Protein 8PAK (pdb70)

Organism: NCBI:txid43

Secondary structure (DSSP, 8-state):
-HHHHHHHHHHHHHHHHHHHHH--TTS---EEEE-S-TTSPPEEESHHHHHHHHHHHHHTT--HHHHHHHHHHHHHT--SSSS-BS-TTS-B-HHHHHHHHHHHTTS-SSHHHHHHHHHHHHHHHTTEETTTTEEBSSPPPSS--TT--S-STT-GGGSB-HHHHHHHHHHHHHH--GGGHHHHHHHHHHHHHH--TTS----SSBSSSSHHHHHHHHHHHHTT--SSHHHHHHHHHHHH--TTS-B--SSSPPPBHHHHHHHHHHHTTS-TTTHHHHHHHHHHHHHH--TTSS----EEE--B-TT-S-GGG-TTTSBSSSPEE-TTSHHHHHHHHHHHHHHH-/-HHHHHHHHHHHHHHHHHHHHH--TTS---EEEE--SS-SS-EEESHHHHHHHHHHHHHTT--HHHHHHHHHHHHHT--SSSS-BS-TTS-B-HHHHHHHHHHHTT--SSHHHHHHHHHHHHHHHTTEETTTTEEBSS----GGGSSS-S-STT-GGGSB-HHHHHHHHHHHHHH--GGGHHHHHHHHHHHHHT--TTS----SSBSSSSHHHHHHHHHHHHTT--SSHHHHHHHHHHHH--TTS-B--SSS---BHHHHHHHHHHHHTS-TT-HHHHHHHHHHHHHH--TTS-----EEE--B-TT-S-GGGSTTTSBSSPPEE-TTSHHHHHHHHHHHHHHHH--

Sequence (692 aa):
APEELEATVIEESLARARRRALEQQAQKADGRRWLDFRFRFVVGDRDVIISSQWVTAYVGQALARRVGADPAVLRRARDWLKKAHAHKEGGWGFSLATPADADSSTANVVHFLSHTRGEPSDEAALAEACARLLHYWDEETEGGFRTYRPAEQPSLDGWASYPGSSWCDVHLCVSALAGRVLHAVGAPRHRPVLEEACAHHRVRRQRQSPEGFWDAYWWHGRTYTTRHAAELLQLEGDTSGAVARRAVRRWTLDTQREEDGGWGNGIGGASTAFDTALALATLRRLDPGPSGAALRSSGLQWLVRTQRPEGDWDSAPLMRMMPRPGEHAPWEDPQGCLLLPVLTDRNRLFTTATVVSALADCLEAPELEATVIESLARARRRRALEQQAQKADGRWLDFRFRFVVGDRRDVIISSQWVTAYVGQALARVGADPAVLRRARDWLKAHAHKEGGWGFSLATPADADDSSTANVVHFLSHTRGEEPSDEAALAEACARLLHYWDETEGGFRTYRPAEQPSLDGWASYPGSSWCDVHLLCVVSALAGRRVLHHAVGAPRHRPVLEEACAHRVRRQRQSPEGFWDAYWWHGRTYTTRHAAELLQLEGDTSGAVARAVRWTLDTQREDGGWGNGIGGASTAFDTALALATLRLDPGPSGAALRSGLQWLVRTQRPEGDWDSAPLMRMMPRPGEHAPWEDPQGCLLLPVLTDRRNRLFTTATVVSALADCLEEGP

Foldseek 3Di:
DVVLLVLLVVLLVLLLVLLLVQADPQLWHWWWWDDQDPPDHIQIATQLLLLLLLLLCLLVVHDVVSNVSSLVSLVVQFEPALGDCSHNVADAWLQSLLSNLSNLLSPDDDVVSVVVNVVSVVSNCVQADPVQLAGQGAAADPDQDDRRDQSHPLFLSGPGWLLSLLSSLVSVVSNPDPVCVVSSVSSLVVLVVQADPQQFHDTDWWLAGLRSLLSSLVSCVSVVPPPCNLVSSLVSLVVQQDPQLAHDRHPDDDGFLQSLLSSLSSCLSPVPVCPVSNSSSSVSSSVQQDPSSAHDKDQITADFGRNDNCCVVPVVPRGSDPRIIRRSRSSSSSSNSNSSSSVSD/DVVLLVLLVVLLVLLLVLLLVQADPQQWHWWLWDCAPDDPGTDIFTQQLLLLLLLLNLVVVGDVVSNVSSLVSLVVQFAPALGACRHNLFDRWLQSLLSNLSNLLSPDDDVVSVVVNVVSLVSNCVQADPVQLAGQGADADDPVVGPVPQRHPLFLSGPGWLLSLLSSLVSVVSNPDPVCPVSNVSSLVNNVVQADPQQFHDTDWWLAGLRSLLSNLNSCVSVVDPPCNLVSSLVSLVVQQDPQLAHDRHPDDDGFLQSLLSSLSSCLSPVDVVCVSNSSSSVSSSVQQDPSSAHDKDQTTFDFGRNDNCCVVPVPPGGPDDRTIGRVRSSSSSSNSNSSVSVSVRD

Structure (mmCIF, N/CA/C/O backbone):
data_8PAK
#
_entry.id   8PAK
#
_cell.length_a   48.244
_cell.length_b   75.872
_cell.length_c   91.742
_cell.angle_alpha   90.000
_cell.angle_beta   94.269
_cell.angle_gamma   90.000
#
_symmetry.space_group_name_H-M   'P 1 21 1'
#
loop_
_entity.id
_entity.type
_entity.pdbx_description
1 polymer 'Squalene--hopene cyclase'
2 non-polymer 'ACETATE ION'
3 non-polymer 1,2-ETHANEDIOL
4 non-polymer (4S)-2-METHYL-2,4-PENTANEDIOL
5 non-polymer 1-(2-METHOXY-ETHOXY)-2-{2-[2-(2-METHOXY-ETHOXY]-ETHOXY}-ETHANE
6 water water
#
loop_
_atom_site.group_PDB
_atom_site.id
_atom_site.type_symbol
_atom_site.label_atom_id
_atom_site.label_alt_id
_atom_site.label_comp_id
_atom_site.label_asym_id
_atom_site.label_entity_id
_atom_site.label_seq_id
_atom_site.pdbx_PDB_ins_code
_atom_site.Cartn_x
_atom_site.Cartn_y
_atom_site.Cartn_z
_atom_site.occupancy
_atom_site.B_iso_or_equiv
_atom_site.auth_seq_id
_atom_site.auth_comp_id
_atom_site.auth_asym_id
_atom_site.auth_atom_id
_atom_site.pdbx_PDB_model_num
ATOM 1 N N . ALA A 1 8 ? -16.022 41.368 3.575 1.000 23.783 8 ALA A N 1
ATOM 2 C CA . ALA A 1 8 ? -17.235 40.570 3.899 1.000 21.574 8 ALA A CA 1
ATOM 3 C C . ALA A 1 8 ? -18.089 41.322 4.929 1.000 20.261 8 ALA A C 1
ATOM 4 O O . ALA A 1 8 ? -18.098 40.970 6.118 1.000 18.456 8 ALA A O 1
ATOM 11 N N . PRO A 1 9 ? -18.805 42.407 4.533 1.000 19.795 9 PRO A N 1
ATOM 12 C CA . PRO A 1 9 ? -19.560 43.225 5.498 1.000 18.889 9 PRO A CA 1
ATOM 13 C C . PRO A 1 9 ? -20.668 42.554 6.315 1.000 17.924 9 PRO A C 1
ATOM 14 O O . PRO A 1 9 ? -20.837 42.909 7.485 1.000 15.959 9 PRO A O 1
ATOM 25 N N . GLU A 1 10 ? -21.420 41.616 5.719 1.000 17.478 10 GLU A N 1
ATOM 26 C CA A GLU A 1 10 ? -22.521 40.972 6.425 0.600 17.388 10 GLU A CA 1
ATOM 27 C CA B GLU A 1 10 ? -22.518 40.984 6.436 0.400 17.187 10 GLU A CA 1
ATOM 28 C C . GLU A 1 10 ? -21.944 40.041 7.492 1.000 16.951 10 GLU A C 1
ATOM 29 O O . GLU A 1 10 ? -22.438 40.011 8.626 1.000 15.929 10 GLU A O 1
ATOM 51 N N . LEU A 1 11 ? -20.898 39.283 7.121 1.000 16.504 11 LEU A N 1
ATOM 52 C CA . LEU A 1 11 ? -20.234 38.397 8.057 1.000 15.751 11 LEU A CA 1
ATOM 53 C C . LEU A 1 11 ? -19.595 39.184 9.194 1.000 14.863 11 LEU A C 1
ATOM 54 O O . LEU A 1 11 ? -19.737 38.812 10.355 1.000 13.751 11 LEU A O 1
ATOM 70 N N . GLU A 1 12 ? -18.870 40.255 8.852 1.000 14.619 12 GLU A N 1
ATOM 71 C CA . GLU A 1 12 ? -18.224 41.081 9.866 1.000 16.429 12 GLU A CA 1
ATOM 72 C C . GLU A 1 12 ? -19.233 41.617 10.887 1.000 14.897 12 GLU A C 1
ATOM 73 O O . GLU A 1 12 ? -18.975 41.562 12.081 1.000 14.335 12 GLU A O 1
ATOM 85 N N . ALA A 1 13 ? -20.390 42.091 10.426 1.000 14.154 13 ALA A N 1
ATOM 86 C CA . ALA A 1 13 ? -21.437 42.529 11.341 1.000 13.956 13 ALA A CA 1
ATOM 87 C C . ALA A 1 13 ? -21.925 41.382 12.231 1.000 13.342 13 ALA A C 1
ATOM 88 O O . ALA A 1 13 ? -22.123 41.606 13.427 1.000 13.773 13 ALA A O 1
ATOM 95 N N . THR A 1 14 ? -22.123 40.175 11.678 1.000 13.117 14 THR A N 1
ATOM 96 C CA . THR A 1 14 ? -22.621 39.075 12.495 1.000 13.097 14 THR A CA 1
ATOM 97 C C . THR A 1 14 ? -21.563 38.625 13.490 1.000 12.879 14 THR A C 1
ATOM 98 O O . THR A 1 14 ? -21.936 38.175 14.574 1.000 13.438 14 THR A O 1
ATOM 108 N N . VAL A 1 15 ? -20.269 38.722 13.125 1.000 12.064 15 VAL A N 1
ATOM 109 C CA . VAL A 1 15 ? -19.193 38.346 14.033 1.000 11.542 15 VAL A CA 1
ATOM 110 C C . VAL A 1 15 ? -19.093 39.377 15.167 1.000 11.637 15 VAL A C 1
ATOM 111 O O . VAL A 1 15 ? -18.897 39.012 16.323 1.000 11.105 15 VAL A O 1
ATOM 124 N N . ILE A 1 16 ? -19.186 40.659 14.843 1.000 12.057 16 ILE A N 1
ATOM 125 C CA . ILE A 1 16 ? -19.207 41.701 15.862 1.000 13.191 16 ILE A CA 1
ATOM 126 C C . ILE A 1 16 ? -20.342 41.443 16.846 1.000 13.577 16 ILE A C 1
ATOM 127 O O . ILE A 1 16 ? -20.113 41.560 18.045 1.000 12.830 16 ILE A O 1
ATOM 143 N N . GLU A 1 17 ? -21.554 41.108 16.371 1.000 13.867 17 GLU A N 1
ATOM 144 C CA A GLU A 1 17 ? -22.683 40.884 17.266 0.600 14.320 17 GLU A CA 1
ATOM 145 C CA B GLU A 1 17 ? -22.672 40.889 17.274 0.400 14.426 17 GLU A CA 1
ATOM 146 C C . GLU A 1 17 ? -22.421 39.636 18.112 1.000 13.841 17 GLU A C 1
ATOM 147 O O . GLU A 1 17 ? -22.733 39.607 19.305 1.000 13.809 17 GLU A O 1
ATOM 169 N N . SER A 1 18 ? -21.889 38.588 17.466 1.000 13.184 18 SER A N 1
ATOM 170 C CA . SER A 1 18 ? -21.550 37.356 18.162 1.000 13.499 18 SER A CA 1
ATOM 171 C C . SER A 1 18 ? -20.598 37.645 19.325 1.000 14.193 18 SER A C 1
ATOM 172 O O . SER A 1 18 ? -20.799 37.151 20.435 1.000 14.149 18 SER A O 1
ATOM 179 N N . LEU A 1 19 ? -19.559 38.434 19.044 1.000 12.911 19 LEU A N 1
ATOM 180 C CA . LEU A 1 19 ? -18.556 38.767 20.025 1.000 13.673 19 LEU A CA 1
ATOM 181 C C . LEU A 1 19 ? -19.189 39.572 21.162 1.000 13.351 19 LEU A C 1
ATOM 182 O O . LEU A 1 19 ? -18.936 39.285 22.320 1.000 13.119 19 LEU A O 1
ATOM 198 N N . ALA A 1 20 ? -20.069 40.519 20.834 1.000 13.322 20 ALA A N 1
ATOM 199 C CA . ALA A 1 20 ? -20.716 41.341 21.862 1.000 13.228 20 ALA A CA 1
ATOM 200 C C . ALA A 1 20 ? -21.537 40.453 22.794 1.000 12.834 20 ALA A C 1
ATOM 201 O O . ALA A 1 20 ? -21.509 40.630 24.004 1.000 14.031 20 ALA A O 1
ATOM 208 N N . ARG A 1 21 ? -22.276 39.495 22.239 1.000 12.214 21 ARG A N 1
ATOM 209 C CA . ARG A 1 21 ? -23.103 38.614 23.055 1.000 13.193 21 ARG A CA 1
ATOM 210 C C . ARG A 1 21 ? -22.246 37.710 23.940 1.000 13.033 21 ARG A C 1
ATOM 211 O O . ARG A 1 21 ? -22.601 37.436 25.086 1.000 13.096 21 ARG A O 1
ATOM 232 N N . ALA A 1 22 ? -21.108 37.256 23.394 1.000 12.456 22 ALA A N 1
ATOM 233 C CA . ALA A 1 22 ? -20.166 36.444 24.153 1.000 12.041 22 ALA A CA 1
ATOM 234 C C . ALA A 1 22 ? -19.491 37.227 25.280 1.000 11.983 22 ALA A C 1
ATOM 235 O O . ALA A 1 22 ? -19.346 36.705 26.390 1.000 11.881 22 ALA A O 1
ATOM 242 N N . ARG A 1 23 ? -19.023 38.436 24.980 1.000 11.404 23 ARG A N 1
ATOM 243 C CA . ARG A 1 23 ? -18.443 39.298 25.997 1.000 11.687 23 ARG A CA 1
ATOM 244 C C . ARG A 1 23 ? -19.430 39.501 27.147 1.000 11.030 23 ARG A C 1
ATOM 245 O O . ARG A 1 23 ? -19.035 39.428 28.315 1.000 11.694 23 ARG A O 1
ATOM 266 N N . ARG A 1 24 ? -20.693 39.789 26.823 1.000 11.432 24 ARG A N 1
ATOM 267 C CA A ARG A 1 24 ? -21.745 39.953 27.825 0.500 11.700 24 ARG A CA 1
ATOM 268 C CA B ARG A 1 24 ? -21.715 39.963 27.844 0.500 11.560 24 ARG A CA 1
ATOM 269 C C . ARG A 1 24 ? -21.867 38.691 28.674 1.000 11.170 24 ARG A C 1
ATOM 270 O O . ARG A 1 24 ? -21.938 38.779 29.901 1.000 11.229 24 ARG A O 1
ATOM 310 N N . ALA A 1 25 ? -21.934 37.523 28.017 1.000 10.776 25 ALA A N 1
ATOM 311 C CA . ALA A 1 25 ? -22.125 36.278 28.742 1.000 11.994 25 ALA A CA 1
ATOM 312 C C . ALA A 1 25 ? -20.979 36.061 29.725 1.000 11.906 25 ALA A C 1
ATOM 313 O O . ALA A 1 25 ? -21.222 35.673 30.880 1.000 12.858 25 ALA A O 1
ATOM 320 N N . LEU A 1 26 ? -19.741 36.348 29.285 1.000 11.912 26 LEU A N 1
ATOM 321 C CA . LEU A 1 26 ? -18.586 36.174 30.155 1.000 11.412 26 LEU A CA 1
ATOM 322 C C . LEU A 1 26 ? -18.609 37.185 31.297 1.000 10.964 26 LEU A C 1
ATOM 323 O O . LEU A 1 26 ? -18.414 36.806 32.462 1.000 10.774 26 LEU A O 1
ATOM 339 N N . GLU A 1 27 ? -18.843 38.462 30.977 1.000 10.771 27 GLU A N 1
ATOM 340 C CA . GLU A 1 27 ? -18.866 39.498 32.019 1.000 11.610 27 GLU A CA 1
ATOM 341 C C . GLU A 1 27 ? -19.929 39.189 33.059 1.000 11.721 27 GLU A C 1
ATOM 342 O O . GLU A 1 27 ? -19.656 39.286 34.267 1.000 11.489 27 GLU A O 1
ATOM 354 N N . GLN A 1 28 ? -21.136 38.778 32.609 1.000 11.860 28 GLN A N 1
ATOM 355 C CA A GLN A 1 28 ? -22.257 38.532 33.504 0.400 12.284 28 GLN A CA 1
ATOM 356 C CA B GLN A 1 28 ? -22.233 38.557 33.534 0.600 12.498 28 GLN A CA 1
ATOM 357 C C . GLN A 1 28 ? -22.004 37.326 34.411 1.000 12.050 28 GLN A C 1
ATOM 358 O O . GLN A 1 28 ? -22.633 37.223 35.454 1.000 11.816 28 GLN A O 1
ATOM 384 N N . ALA A 1 29 ? -21.080 36.421 34.032 1.000 11.269 29 ALA A N 1
ATOM 385 C CA . ALA A 1 29 ? -20.789 35.223 34.808 1.000 11.463 29 ALA A CA 1
ATOM 386 C C . ALA A 1 29 ? -19.806 35.491 35.949 1.000 11.889 29 ALA A C 1
ATOM 387 O O . ALA A 1 29 ? -19.633 34.623 36.800 1.000 12.187 29 ALA A O 1
ATOM 394 N N . GLN A 1 30 ? -19.129 36.648 35.934 1.000 11.304 30 GLN A N 1
ATOM 395 C CA . GLN A 1 30 ? -18.194 37.010 36.972 1.000 11.607 30 GLN A CA 1
ATOM 396 C C . GLN A 1 30 ? -18.900 37.052 38.327 1.000 11.292 30 GLN A C 1
ATOM 397 O O . GLN A 1 30 ? -20.032 37.549 38.479 1.000 11.090 30 GLN A O 1
ATOM 411 N N . LYS A 1 31 ? -18.220 36.475 39.315 1.000 11.685 31 LYS A N 1
ATOM 412 C CA . LYS A 1 31 ? -18.702 36.478 40.686 1.000 12.714 31 LYS A CA 1
ATOM 413 C C . LYS A 1 31 ? -18.477 37.854 41.286 1.000 13.682 31 LYS A C 1
ATOM 414 O O . LYS A 1 31 ? -17.685 38.646 40.789 1.000 13.502 31 LYS A O 1
ATOM 433 N N . ALA A 1 32 ? -19.204 38.131 42.373 1.000 13.851 32 ALA A N 1
ATOM 434 C CA . ALA A 1 32 ? -19.130 39.427 43.041 1.000 14.009 32 ALA A CA 1
ATOM 435 C C . ALA A 1 32 ? -17.701 39.819 43.418 1.000 13.552 32 ALA A C 1
ATOM 436 O O . ALA A 1 32 ? -17.353 40.981 43.353 1.000 15.846 32 ALA A O 1
ATOM 443 N N . ASP A 1 33 ? -16.854 38.855 43.773 1.000 13.101 33 ASP A N 1
ATOM 444 C CA . ASP A 1 33 ? -15.503 39.156 44.221 1.000 12.333 33 ASP A CA 1
ATOM 445 C C . ASP A 1 33 ? -14.493 39.196 43.075 1.000 12.458 33 ASP A C 1
ATOM 446 O O . ASP A 1 33 ? -13.309 39.415 43.328 1.000 12.170 33 ASP A O 1
ATOM 455 N N . GLY A 1 34 ? -14.936 39.004 41.826 1.000 12.697 34 GLY A N 1
ATOM 456 C CA . GLY A 1 34 ? -14.058 39.150 40.670 1.000 12.563 34 GLY A CA 1
ATOM 457 C C . GLY A 1 34 ? -13.658 37.820 39.995 1.000 11.956 34 GLY A C 1
ATOM 458 O O . GLY A 1 34 ? -13.097 37.816 38.913 1.000 11.310 34 GLY A O 1
ATOM 462 N N . ARG A 1 35 ? -13.959 36.680 40.617 1.000 11.743 35 ARG A N 1
ATOM 463 C CA A ARG A 1 35 ? -13.500 35.421 40.059 0.600 11.889 35 ARG A CA 1
ATOM 464 C CA B ARG A 1 35 ? -13.594 35.355 40.134 0.400 11.599 35 ARG A CA 1
ATOM 465 C C . ARG A 1 35 ? -14.462 34.941 38.967 1.000 11.757 35 ARG A C 1
ATOM 466 O O . ARG A 1 35 ? -15.636 35.310 38.938 1.000 12.421 35 ARG A O 1
ATOM 506 N N . TRP A 1 36 ? -13.911 34.115 38.076 1.000 11.882 36 TRP A N 1
ATOM 507 C CA . TRP A 1 36 ? -14.712 33.231 37.226 1.000 11.780 36 TRP A CA 1
ATOM 508 C C . TRP A 1 36 ? -14.457 31.800 37.657 1.000 11.030 36 TRP A C 1
ATOM 509 O O . TRP A 1 36 ? -13.315 31.466 37.961 1.000 12.151 36 TRP A O 1
ATOM 530 N N . LEU A 1 37 ? -15.486 30.964 37.591 1.000 11.146 37 LEU A N 1
ATOM 531 C CA . LEU A 1 37 ? -15.375 29.574 37.999 1.000 12.833 37 LEU A CA 1
ATOM 532 C C . LEU A 1 37 ? -15.752 28.658 36.838 1.000 11.919 37 LEU A C 1
ATOM 533 O O . LEU A 1 37 ? -16.830 28.808 36.260 1.000 13.178 37 LEU A O 1
ATOM 549 N N . ASP A 1 38 ? -14.911 27.646 36.593 1.000 12.157 38 ASP A N 1
ATOM 550 C CA . ASP A 1 38 ? -15.260 26.580 35.673 1.000 11.583 38 ASP A CA 1
ATOM 551 C C . ASP A 1 38 ? -14.398 25.351 35.936 1.000 12.319 38 ASP A C 1
ATOM 552 O O . ASP A 1 38 ? -13.503 25.415 36.761 1.000 11.985 38 ASP A O 1
ATOM 561 N N . PHE A 1 39 ? -14.774 24.215 35.310 1.000 12.914 39 PHE A N 1
ATOM 562 C CA . PHE A 1 39 ? -14.184 22.923 35.548 1.000 13.871 39 PHE A CA 1
ATOM 563 C C . PHE A 1 39 ? -14.679 22.507 36.935 1.000 16.706 39 PHE A C 1
ATOM 564 O O . PHE A 1 39 ? -15.032 23.293 37.828 1.000 19.835 39 PHE A O 1
ATOM 581 N N . ARG A 1 40 ? -14.867 21.261 37.050 1.000 18.688 40 ARG A N 1
ATOM 582 C CA . ARG A 1 40 ? -15.317 20.679 38.303 1.000 20.319 40 ARG A CA 1
ATOM 583 C C . ARG A 1 40 ? -14.789 19.266 38.323 1.000 22.152 40 ARG A C 1
ATOM 584 O O . ARG A 1 40 ? -14.945 18.514 37.358 1.000 27.697 40 ARG A O 1
ATOM 605 N N . PHE A 1 41 ? -14.153 18.881 39.396 1.000 22.605 41 PHE A N 1
ATOM 606 C CA . PHE A 1 41 ? -13.701 17.506 39.507 1.000 24.057 41 PHE A CA 1
ATOM 607 C C . PHE A 1 41 ? -13.288 17.236 40.950 1.000 22.109 41 PHE A C 1
ATOM 608 O O . PHE A 1 41 ? -12.963 18.153 41.702 1.000 22.484 41 PHE A O 1
ATOM 625 N N . ARG A 1 42 ? -13.208 15.955 41.297 1.000 21.069 42 ARG A N 1
ATOM 626 C CA . ARG A 1 42 ? -12.546 15.476 42.501 1.000 18.142 42 ARG A CA 1
ATOM 627 C C . ARG A 1 42 ? -12.181 14.012 42.269 1.000 16.516 42 ARG A C 1
ATOM 628 O O . ARG A 1 42 ? -12.640 13.400 41.308 1.000 14.618 42 ARG A O 1
ATOM 649 N N . PHE A 1 43 ? -11.319 13.495 43.144 1.000 15.967 43 PHE A N 1
ATOM 650 C CA . PHE A 1 43 ? -10.771 12.154 43.031 1.000 15.464 43 PHE A CA 1
ATOM 651 C C . PHE A 1 43 ? -11.476 11.162 43.938 1.000 16.135 43 PHE A C 1
ATOM 652 O O . PHE A 1 43 ? -11.421 9.943 43.712 1.000 16.331 43 PHE A O 1
ATOM 669 N N . VAL A 1 44 ? -12.027 11.716 45.030 1.000 15.509 44 VAL A N 1
ATOM 670 C CA . VAL A 1 44 ? -12.660 10.991 46.100 1.000 16.062 44 VAL A CA 1
ATOM 671 C C . VAL A 1 44 ? -14.157 11.287 46.036 1.000 13.414 44 VAL A C 1
ATOM 672 O O . VAL A 1 44 ? -14.535 12.463 46.046 1.000 11.612 44 VAL A O 1
ATOM 685 N N . VAL A 1 45 ? -15.000 10.252 46.091 1.000 12.187 45 VAL A N 1
ATOM 686 C CA . VAL A 1 45 ? -16.448 10.466 46.072 1.000 12.704 45 VAL A CA 1
ATOM 687 C C . VAL A 1 45 ? -16.908 11.268 47.297 1.000 11.627 45 VAL A C 1
ATOM 688 O O . VAL A 1 45 ? -17.700 12.224 47.171 1.000 13.159 45 VAL A O 1
ATOM 701 N N . GLY A 1 46 ? -16.433 10.855 48.469 1.000 8.912 46 GLY A N 1
ATOM 702 C CA . GLY A 1 46 ? -16.773 11.488 49.737 1.000 8.424 46 GLY A CA 1
ATOM 703 C C . GLY A 1 46 ? -15.923 12.727 50.006 1.000 7.945 46 GLY A C 1
ATOM 704 O O . GLY A 1 46 ? -15.326 12.849 51.071 1.000 8.126 46 GLY A O 1
ATOM 708 N N . ASP A 1 47 ? -15.926 13.662 49.048 1.000 7.867 47 ASP A N 1
ATOM 709 C CA . ASP A 1 47 ? -15.231 14.931 49.201 1.000 7.452 47 ASP A CA 1
ATOM 710 C C . ASP A 1 47 ? -15.991 15.958 48.394 1.000 7.846 47 ASP A C 1
ATOM 711 O O . ASP A 1 47 ? -16.926 15.616 47.682 1.000 8.275 47 ASP A O 1
ATOM 720 N N . ARG A 1 48 ? -15.534 17.198 48.528 1.000 7.816 48 ARG A N 1
ATOM 721 C CA . ARG A 1 48 ? -16.041 18.323 47.757 1.000 8.891 48 ARG A CA 1
ATOM 722 C C . ARG A 1 48 ? -15.314 18.392 46.410 1.000 9.855 48 ARG A C 1
ATOM 723 O O . ARG A 1 48 ? -14.140 18.013 46.268 1.000 9.088 48 ARG A O 1
ATOM 744 N N . ASP A 1 49 ? -16.054 18.913 45.433 1.000 10.931 49 ASP A N 1
ATOM 745 C CA . ASP A 1 49 ? -15.542 19.203 44.111 1.000 12.184 49 ASP A CA 1
ATOM 746 C C . ASP A 1 49 ? -14.546 20.332 44.168 1.000 13.423 49 ASP A C 1
ATOM 747 O O . ASP A 1 49 ? -14.744 21.320 44.869 1.000 12.331 49 ASP A O 1
ATOM 756 N N . VAL A 1 50 ? -13.459 20.140 43.418 1.000 14.891 50 VAL A N 1
ATOM 757 C CA . VAL A 1 50 ? -12.540 21.214 43.117 1.000 16.493 50 VAL A CA 1
ATOM 758 C C . VAL A 1 50 ? -13.144 21.936 41.909 1.000 14.989 50 VAL A C 1
ATOM 759 O O . VAL A 1 50 ? -13.621 21.302 40.953 1.000 16.664 50 VAL A O 1
ATOM 772 N N A ILE A 1 51 ? -13.131 23.269 41.983 0.600 14.562 51 ILE A N 1
ATOM 773 N N B ILE A 1 51 ? -13.120 23.261 41.942 0.400 14.663 51 ILE A N 1
ATOM 774 C CA A ILE A 1 51 ? -13.599 24.170 40.944 0.600 13.919 51 ILE A CA 1
ATOM 775 C CA B ILE A 1 51 ? -13.547 24.033 40.796 0.400 13.994 51 ILE A CA 1
ATOM 776 C C A ILE A 1 51 ? -12.424 25.070 40.588 0.600 13.017 51 ILE A C 1
ATOM 777 C C B ILE A 1 51 ? -12.493 25.096 40.569 0.400 13.168 51 ILE A C 1
ATOM 778 O O A ILE A 1 51 ? -11.776 25.558 41.514 0.600 13.215 51 ILE A O 1
ATOM 779 O O B ILE A 1 51 ? -12.028 25.699 41.540 0.400 13.252 51 ILE A O 1
ATOM 810 N N . SER A 1 52 ? -12.139 25.309 39.298 1.000 11.490 52 SER A N 1
ATOM 811 C CA . SER A 1 52 ? -11.049 26.211 38.971 1.000 11.781 52 SER A CA 1
ATOM 812 C C . SER A 1 52 ? -11.486 27.663 39.194 1.000 11.730 52 SER A C 1
ATOM 813 O O . SER A 1 52 ? -12.481 28.116 38.640 1.000 13.408 52 SER A O 1
ATOM 820 N N . SER A 1 53 ? -10.745 28.361 40.042 1.000 11.185 53 SER A N 1
ATOM 821 C CA . SER A 1 53 ? -10.908 29.783 40.270 1.000 10.163 53 SER A CA 1
ATOM 822 C C . SER A 1 53 ? -9.725 30.521 39.655 1.000 9.785 53 SER A C 1
ATOM 823 O O . SER A 1 53 ? -9.905 31.338 38.773 1.000 12.426 53 SER A O 1
ATOM 830 N N . GLN A 1 54 ? -8.502 30.241 40.092 1.000 9.449 54 GLN A N 1
ATOM 831 C CA . GLN A 1 54 ? -7.387 31.076 39.677 1.000 9.207 54 GLN A CA 1
ATOM 832 C C . GLN A 1 54 ? -7.127 30.933 38.160 1.000 10.012 54 GLN A C 1
ATOM 833 O O . GLN A 1 54 ? -7.065 31.927 37.436 1.000 10.169 54 GLN A O 1
ATOM 847 N N . TRP A 1 55 ? -6.948 29.686 37.681 1.000 9.390 55 TRP A N 1
ATOM 848 C CA . TRP A 1 55 ? -6.683 29.453 36.261 1.000 10.460 55 TRP A CA 1
ATOM 849 C C . TRP A 1 55 ? -7.769 30.056 35.370 1.000 10.173 55 TRP A C 1
ATOM 850 O O . TRP A 1 55 ? -7.473 30.844 34.487 1.000 10.399 55 TRP A O 1
ATOM 871 N N . VAL A 1 56 ? -9.021 29.708 35.650 1.000 10.500 56 VAL A N 1
ATOM 872 C CA . VAL A 1 56 ? -10.120 30.190 34.838 1.000 10.241 56 VAL A CA 1
ATOM 873 C C . VAL A 1 56 ? -10.269 31.710 34.910 1.000 10.394 56 VAL A C 1
ATOM 874 O O . VAL A 1 56 ? -10.533 32.360 33.876 1.000 10.273 56 VAL A O 1
ATOM 887 N N . THR A 1 57 ? -10.096 32.298 36.098 1.000 10.008 57 THR A N 1
ATOM 888 C CA . THR A 1 57 ? -10.176 33.736 36.225 1.000 9.929 57 THR A CA 1
ATOM 889 C C . THR A 1 57 ? -9.142 34.411 35.306 1.000 9.581 57 THR A C 1
ATOM 890 O O . THR A 1 57 ? -9.470 35.363 34.612 1.000 10.643 57 THR A O 1
ATOM 900 N N . ALA A 1 58 ? -7.890 33.930 35.329 1.000 9.805 58 ALA A N 1
ATOM 901 C CA . ALA A 1 58 ? -6.855 34.503 34.484 1.000 10.037 58 ALA A CA 1
ATOM 902 C C . ALA A 1 58 ? -7.168 34.288 32.998 1.000 10.118 58 ALA A C 1
ATOM 903 O O . ALA A 1 58 ? -6.916 35.166 32.195 1.000 10.306 58 ALA A O 1
ATOM 910 N N . TYR A 1 59 ? -7.650 33.097 32.638 1.000 10.746 59 TYR A N 1
ATOM 911 C CA . TYR A 1 59 ? -7.887 32.778 31.237 1.000 11.161 59 TYR A CA 1
ATOM 912 C C . TYR A 1 59 ? -9.026 33.617 30.681 1.000 11.461 59 TYR A C 1
ATOM 913 O O . TYR A 1 59 ? -8.937 34.119 29.573 1.000 11.132 59 TYR A O 1
ATOM 930 N N . VAL A 1 60 ? -10.143 33.676 31.402 1.000 11.468 60 VAL A N 1
ATOM 931 C CA . VAL A 1 60 ? -11.292 34.475 30.975 1.000 11.018 60 VAL A CA 1
ATOM 932 C C . VAL A 1 60 ? -10.905 35.960 30.972 1.000 10.559 60 VAL A C 1
ATOM 933 O O . VAL A 1 60 ? -11.223 36.691 30.058 1.000 10.670 60 VAL A O 1
ATOM 946 N N . GLY A 1 61 ? -10.208 36.396 32.026 1.000 11.017 61 GLY A N 1
ATOM 947 C CA . GLY A 1 61 ? -9.736 37.765 32.123 1.000 11.557 61 GLY A CA 1
ATOM 948 C C . GLY A 1 61 ? -8.891 38.165 30.921 1.000 11.240 61 GLY A C 1
ATOM 949 O O . GLY A 1 61 ? -9.082 39.233 30.350 1.000 10.462 61 GLY A O 1
ATOM 953 N N . GLN A 1 62 ? -7.961 37.286 30.526 1.000 10.868 62 GLN A N 1
ATOM 954 C CA . GLN A 1 62 ? -7.058 37.602 29.421 1.000 11.341 62 GLN A CA 1
ATOM 955 C C . GLN A 1 62 ? -7.880 37.790 28.152 1.000 11.281 62 GLN A C 1
ATOM 956 O O . GLN A 1 62 ? -7.636 38.711 27.388 1.000 12.548 62 GLN A O 1
ATOM 970 N N . ALA A 1 63 ? -8.823 36.874 27.900 1.000 11.883 63 ALA A N 1
ATOM 971 C CA . ALA A 1 63 ? -9.624 36.935 26.690 1.000 11.411 63 ALA A CA 1
ATOM 972 C C . ALA A 1 63 ? -10.447 38.220 26.654 1.000 12.592 63 ALA A C 1
ATOM 973 O O . ALA A 1 63 ? -10.556 38.858 25.599 1.000 13.351 63 ALA A O 1
ATOM 980 N N . LEU A 1 64 ? -11.063 38.563 27.793 1.000 12.222 64 LEU A N 1
ATOM 981 C CA . LEU A 1 64 ? -11.869 39.777 27.867 1.000 12.249 64 LEU A CA 1
ATOM 982 C C . LEU A 1 64 ? -10.973 41.015 27.754 1.000 12.148 64 LEU A C 1
ATOM 983 O O . LEU A 1 64 ? -11.317 42.004 27.080 1.000 13.363 64 LEU A O 1
ATOM 999 N N . ALA A 1 65 ? -9.769 40.960 28.333 1.000 12.632 65 ALA A N 1
ATOM 1000 C CA . ALA A 1 65 ? -8.849 42.089 28.173 1.000 14.171 65 ALA A CA 1
ATOM 1001 C C . ALA A 1 65 ? -8.505 42.340 26.708 1.000 15.940 65 ALA A C 1
ATOM 1002 O O . ALA A 1 65 ? -8.383 43.489 26.260 1.000 17.437 65 ALA A O 1
ATOM 1009 N N . ARG A 1 66 ? -8.286 41.246 25.987 1.000 17.031 66 ARG A N 1
ATOM 1010 C CA A ARG A 1 66 ? -7.900 41.334 24.592 0.600 18.911 66 ARG A CA 1
ATOM 1011 C CA B ARG A 1 66 ? -7.901 41.328 24.588 0.400 18.745 66 ARG A CA 1
ATOM 1012 C C . ARG A 1 66 ? -8.975 42.097 23.813 1.000 19.138 66 ARG A C 1
ATOM 1013 O O . ARG A 1 66 ? -8.634 42.944 22.984 1.000 21.357 66 ARG A O 1
ATOM 1053 N N . VAL A 1 67 ? -10.268 41.838 24.097 1.000 18.871 67 VAL A N 1
ATOM 1054 C CA . VAL A 1 67 ? -11.359 42.488 23.374 1.000 18.227 67 VAL A CA 1
ATOM 1055 C C . VAL A 1 67 ? -11.853 43.787 24.015 1.000 18.972 67 VAL A C 1
ATOM 1056 O O . VAL A 1 67 ? -12.926 44.278 23.640 1.000 21.223 67 VAL A O 1
ATOM 1069 N N . GLY A 1 68 ? -11.088 44.382 24.937 1.000 18.510 68 GLY A N 1
ATOM 1070 C CA . GLY A 1 68 ? -11.439 45.676 25.512 1.000 18.539 68 GLY A CA 1
ATOM 1071 C C . GLY A 1 68 ? -12.771 45.641 26.261 1.000 18.402 68 GLY A C 1
ATOM 1072 O O . GLY A 1 68 ? -13.597 46.548 26.133 1.000 17.389 68 GLY A O 1
ATOM 1076 N N . ALA A 1 69 ? -12.971 44.587 27.049 1.000 17.152 69 ALA A N 1
ATOM 1077 C CA . ALA A 1 69 ? -14.167 44.437 27.877 1.000 17.623 69 ALA A CA 1
ATOM 1078 C C . ALA A 1 69 ? -14.162 45.448 29.022 1.000 15.776 69 ALA A C 1
ATOM 1079 O O . ALA A 1 69 ? -13.177 46.172 29.220 1.000 15.709 69 ALA A O 1
ATOM 1086 N N . ASP A 1 70 ? -15.262 45.441 29.796 1.000 14.996 70 ASP A N 1
ATOM 1087 C CA . ASP A 1 70 ? -15.482 46.402 30.866 1.000 16.112 70 ASP A CA 1
ATOM 1088 C C . ASP A 1 70 ? -14.239 46.464 31.744 1.000 16.296 70 ASP A C 1
ATOM 1089 O O . ASP A 1 70 ? -13.887 45.473 32.384 1.000 14.900 70 ASP A O 1
ATOM 1098 N N . PRO A 1 71 ? -13.532 47.620 31.817 1.000 16.449 71 PRO A N 1
ATOM 1099 C CA . PRO A 1 71 ? -12.307 47.705 32.617 1.000 16.574 71 PRO A CA 1
ATOM 1100 C C . PRO A 1 71 ? -12.502 47.412 34.108 1.000 16.833 71 PRO A C 1
ATOM 1101 O O . PRO A 1 71 ? -11.546 47.026 34.775 1.000 18.079 71 PRO A O 1
ATOM 1112 N N . ALA A 1 72 ? -13.738 47.593 34.611 1.000 16.313 72 ALA A N 1
ATOM 1113 C CA . ALA A 1 72 ? -14.062 47.314 35.991 1.000 16.924 72 ALA A CA 1
ATOM 1114 C C . ALA A 1 72 ? -14.074 45.810 36.247 1.000 14.416 72 ALA A C 1
ATOM 1115 O O . ALA A 1 72 ? -13.635 45.361 37.306 1.000 13.793 72 ALA A O 1
ATOM 1122 N N . VAL A 1 73 ? -14.649 45.070 35.283 1.000 13.679 73 VAL A N 1
ATOM 1123 C CA . VAL A 1 73 ? -14.680 43.628 35.337 1.000 13.068 73 VAL A CA 1
ATOM 1124 C C . VAL A 1 73 ? -13.240 43.125 35.408 1.000 12.942 73 VAL A C 1
ATOM 1125 O O . VAL A 1 73 ? -12.925 42.268 36.228 1.000 12.515 73 VAL A O 1
ATOM 1138 N N . LEU A 1 74 ? -12.391 43.693 34.545 1.000 12.645 74 LEU A N 1
ATOM 1139 C CA . LEU A 1 74 ? -11.002 43.260 34.451 1.000 12.601 74 LEU A CA 1
ATOM 1140 C C . LEU A 1 74 ? -10.248 43.572 35.740 1.000 12.834 74 LEU A C 1
ATOM 1141 O O . LEU A 1 74 ? -9.499 42.734 36.269 1.000 12.008 74 LEU A O 1
ATOM 1157 N N . ARG A 1 75 ? -10.420 44.797 36.247 1.000 13.542 75 ARG A N 1
ATOM 1158 C CA . ARG A 1 75 ? -9.770 45.199 37.482 1.000 14.809 75 ARG A CA 1
ATOM 1159 C C . ARG A 1 75 ? -10.195 44.283 38.646 1.000 12.869 75 ARG A C 1
ATOM 1160 O O . ARG A 1 75 ? -9.351 43.850 39.427 1.000 13.714 75 ARG A O 1
ATOM 1181 N N . ARG A 1 76 ? -11.503 44.000 38.778 1.000 12.442 76 ARG A N 1
ATOM 1182 C CA . ARG A 1 76 ? -11.981 43.123 39.839 1.000 12.373 76 ARG A CA 1
ATOM 1183 C C . ARG A 1 76 ? -11.284 41.757 39.784 1.000 11.450 76 ARG A C 1
ATOM 1184 O O . ARG A 1 76 ? -10.946 41.197 40.816 1.000 10.765 76 ARG A O 1
ATOM 1205 N N . ALA A 1 77 ? -11.077 41.243 38.580 1.000 11.369 77 ALA A N 1
ATOM 1206 C CA . ALA A 1 77 ? -10.397 39.970 38.391 1.000 11.614 77 ALA A CA 1
ATOM 1207 C C . ALA A 1 77 ? -8.903 40.043 38.710 1.000 10.942 77 ALA A C 1
ATOM 1208 O O . ALA A 1 77 ? -8.368 39.138 39.365 1.000 10.254 77 ALA A O 1
ATOM 1215 N N . ARG A 1 78 ? -8.218 41.114 38.291 1.000 10.646 78 ARG A N 1
ATOM 1216 C CA . ARG A 1 78 ? -6.808 41.261 38.636 1.000 11.272 78 ARG A CA 1
ATOM 1217 C C . ARG A 1 78 ? -6.628 41.355 40.146 1.000 11.101 78 ARG A C 1
ATOM 1218 O O . ARG A 1 78 ? -5.683 40.796 40.703 1.000 11.278 78 ARG A O 1
ATOM 1239 N N . ASP A 1 79 ? -7.543 42.074 40.799 1.000 10.822 79 ASP A N 1
ATOM 1240 C CA . ASP A 1 79 ? -7.447 42.269 42.234 1.000 10.858 79 ASP A CA 1
ATOM 1241 C C . ASP A 1 79 ? -7.689 40.940 42.963 1.000 10.723 79 ASP A C 1
ATOM 1242 O O . ASP A 1 79 ? -7.020 40.655 43.967 1.000 11.616 79 ASP A O 1
ATOM 1251 N N . TRP A 1 80 ? -8.650 40.157 42.452 1.000 9.554 80 TRP A N 1
ATOM 1252 C CA . TRP A 1 80 ? -8.936 38.853 43.029 1.000 9.290 80 TRP A CA 1
ATOM 1253 C C . TRP A 1 80 ? -7.684 37.978 42.940 1.000 8.920 80 TRP A C 1
ATOM 1254 O O . TRP A 1 80 ? -7.303 37.330 43.901 1.000 9.564 80 TRP A O 1
ATOM 1275 N N . LEU A 1 81 ? -7.056 37.966 41.777 1.000 9.182 81 LEU A N 1
ATOM 1276 C CA . LEU A 1 81 ? -5.874 37.135 41.583 1.000 9.752 81 LEU A CA 1
ATOM 1277 C C . LEU A 1 81 ? -4.728 37.567 42.497 1.000 11.066 81 LEU A C 1
ATOM 1278 O O . LEU A 1 81 ? -4.041 36.705 43.069 1.000 10.629 81 LEU A O 1
ATOM 1294 N N . LYS A 1 82 ? -4.549 38.880 42.683 1.000 11.766 82 LYS A N 1
ATOM 1295 C CA A LYS A 1 82 ? -3.466 39.354 43.531 0.500 12.350 82 LYS A CA 1
ATOM 1296 C CA B LYS A 1 82 ? -3.492 39.407 43.548 0.500 12.477 82 LYS A CA 1
ATOM 1297 C C . LYS A 1 82 ? -3.679 38.898 44.978 1.000 12.066 82 LYS A C 1
ATOM 1298 O O . LYS A 1 82 ? -2.707 38.557 45.657 1.000 12.218 82 LYS A O 1
ATOM 1334 N N . ALA A 1 83 ? -4.947 38.856 45.429 1.000 11.583 83 ALA A N 1
ATOM 1335 C CA . ALA A 1 83 ? -5.277 38.523 46.807 1.000 10.958 83 ALA A CA 1
ATOM 1336 C C . ALA A 1 83 ? -5.481 37.025 47.003 1.000 10.929 83 ALA A C 1
ATOM 1337 O O . ALA A 1 83 ? -5.719 36.601 48.142 1.000 10.920 83 ALA A O 1
ATOM 1344 N N . HIS A 1 84 ? -5.434 36.252 45.911 1.000 9.225 84 HIS A N 1
ATOM 1345 C CA . HIS A 1 84 ? -5.604 34.815 46.022 1.000 9.304 84 HIS A CA 1
ATOM 1346 C C . HIS A 1 84 ? -4.510 34.066 45.284 1.000 9.608 84 HIS A C 1
ATOM 1347 O O . HIS A 1 84 ? -4.805 33.144 44.567 1.000 11.474 84 HIS A O 1
ATOM 1360 N N . ALA A 1 85 ? -3.261 34.490 45.434 1.000 9.926 85 ALA A N 1
ATOM 1361 C CA . ALA A 1 85 ? -2.117 33.699 45.014 1.000 10.159 85 ALA A CA 1
ATOM 1362 C C . ALA A 1 85 ? -1.849 32.622 46.057 1.000 10.144 85 ALA A C 1
ATOM 1363 O O . ALA A 1 85 ? -2.098 32.809 47.244 1.000 10.589 85 ALA A O 1
ATOM 1370 N N . HIS A 1 86 ? -1.253 31.521 45.604 1.000 10.273 86 HIS A N 1
ATOM 1371 C CA . HIS A 1 86 ? -0.721 30.535 46.518 1.000 11.108 86 HIS A CA 1
ATOM 1372 C C . HIS A 1 86 ? 0.348 31.184 47.398 1.000 12.176 86 HIS A C 1
ATOM 1373 O O . HIS A 1 86 ? 0.962 32.175 47.030 1.000 12.201 86 HIS A O 1
ATOM 1386 N N . LYS A 1 87 ? 0.541 30.612 48.587 1.000 14.305 87 LYS A N 1
ATOM 1387 C CA . LYS A 1 87 ? 1.596 31.044 49.487 1.000 16.779 87 LYS A CA 1
ATOM 1388 C C . LYS A 1 87 ? 2.961 30.943 48.795 1.000 18.421 87 LYS A C 1
ATOM 1389 O O . LYS A 1 87 ? 3.802 31.828 48.988 1.000 21.625 87 LYS A O 1
ATOM 1408 N N . GLU A 1 88 ? 3.191 29.881 48.015 1.000 19.664 88 GLU A N 1
ATOM 1409 C CA . GLU A 1 88 ? 4.334 29.782 47.104 1.000 22.543 88 GLU A CA 1
ATOM 1410 C C . GLU A 1 88 ? 3.928 29.198 45.744 1.000 20.554 88 GLU A C 1
ATOM 1411 O O . GLU A 1 88 ? 3.037 28.338 45.677 1.000 19.174 88 GLU A O 1
ATOM 1423 N N . GLY A 1 89 ? 4.648 29.594 44.678 1.000 20.771 89 GLY A N 1
ATOM 1424 C CA . GLY A 1 89 ? 4.543 28.920 43.379 1.000 19.325 89 GLY A CA 1
ATOM 1425 C C . GLY A 1 89 ? 3.571 29.575 42.395 1.000 18.297 89 GLY A C 1
ATOM 1426 O O . GLY A 1 89 ? 3.420 29.062 41.280 1.000 17.286 89 GLY A O 1
ATOM 1430 N N . GLY A 1 90 ? 2.907 30.676 42.802 1.000 16.734 90 GLY A N 1
ATOM 1431 C CA . GLY A 1 90 ? 2.078 31.453 41.875 1.000 12.724 90 GLY A CA 1
ATOM 1432 C C . GLY A 1 90 ? 0.593 31.127 42.019 1.000 11.125 90 GLY A C 1
ATOM 1433 O O . GLY A 1 90 ? 0.008 31.447 43.053 1.000 9.750 90 GLY A O 1
ATOM 1437 N N . TRP A 1 91 ? -0.001 30.538 40.981 1.000 9.430 91 TRP A N 1
ATOM 1438 C CA . TRP A 1 91 ? -1.431 30.208 40.955 1.000 8.793 91 TRP A CA 1
ATOM 1439 C C . TRP A 1 91 ? -1.590 28.815 40.389 1.000 9.188 91 TRP A C 1
ATOM 1440 O O . TRP A 1 91 ? -0.706 28.338 39.713 1.000 9.421 91 TRP A O 1
ATOM 1461 N N . GLY A 1 92 ? -2.742 28.185 40.636 1.000 9.506 92 GLY A N 1
ATOM 1462 C CA . GLY A 1 92 ? -3.014 26.837 40.143 1.000 9.070 92 GLY A CA 1
ATOM 1463 C C . GLY A 1 92 ? -4.459 26.752 39.694 1.000 9.894 92 GLY A C 1
ATOM 1464 O O . GLY A 1 92 ? -5.067 27.760 39.360 1.000 10.214 92 GLY A O 1
ATOM 1468 N N . PHE A 1 93 ? -4.986 25.545 39.695 1.000 9.855 93 PHE A N 1
ATOM 1469 C CA . PHE A 1 93 ? -6.394 25.364 39.381 1.000 10.177 93 PHE A CA 1
ATOM 1470 C C . PHE A 1 93 ? -7.234 26.190 40.355 1.000 10.152 93 PHE A C 1
ATOM 1471 O O . PHE A 1 93 ? -8.182 26.848 39.950 1.000 10.496 93 PHE A O 1
ATOM 1488 N N . SER A 1 94 ? -6.917 26.071 41.656 1.000 8.905 94 SER A N 1
ATOM 1489 C CA . SER A 1 94 ? -7.559 26.810 42.724 1.000 9.531 94 SER A CA 1
ATOM 1490 C C . SER A 1 94 ? -6.621 26.736 43.923 1.000 10.038 94 SER A C 1
ATOM 1491 O O . SER A 1 94 ? -5.628 26.008 43.897 1.000 10.336 94 SER A O 1
ATOM 1498 N N . LEU A 1 95 ? -6.954 27.475 44.989 1.000 10.248 95 LEU A N 1
ATOM 1499 C CA . LEU A 1 95 ? -6.190 27.391 46.217 1.000 11.143 95 LEU A CA 1
ATOM 1500 C C . LEU A 1 95 ? -6.328 26.036 46.897 1.000 11.280 95 LEU A C 1
ATOM 1501 O O . LEU A 1 95 ? -5.609 25.787 47.851 1.000 13.202 95 LEU A O 1
ATOM 1517 N N . ALA A 1 96 ? -7.248 25.175 46.437 1.000 10.350 96 ALA A N 1
ATOM 1518 C CA . ALA A 1 96 ? -7.400 23.828 46.964 1.000 10.905 96 ALA A CA 1
ATOM 1519 C C . ALA A 1 96 ? -6.407 22.855 46.330 1.000 10.919 96 ALA A C 1
ATOM 1520 O O . ALA A 1 96 ? -6.289 21.747 46.832 1.000 11.461 96 ALA A O 1
ATOM 1527 N N . THR A 1 97 ? -5.699 23.274 45.258 1.000 10.065 97 THR A N 1
ATOM 1528 C CA . THR A 1 97 ? -4.734 22.432 44.581 1.000 10.281 97 THR A CA 1
ATOM 1529 C C . THR A 1 97 ? -3.355 23.042 44.727 1.000 10.179 97 THR A C 1
ATOM 1530 O O . THR A 1 97 ? -3.235 24.172 45.160 1.000 10.782 97 THR A O 1
ATOM 1540 N N . PRO A 1 98 ? -2.273 22.363 44.301 1.000 10.696 98 PRO A N 1
ATOM 1541 C CA . PRO A 1 98 ? -0.984 23.044 44.176 1.000 10.563 98 PRO A CA 1
ATOM 1542 C C . PRO A 1 98 ? -1.047 24.095 43.065 1.000 10.219 98 PRO A C 1
ATOM 1543 O O . PRO A 1 98 ? -1.938 24.065 42.212 1.000 10.330 98 PRO A O 1
ATOM 1554 N N . ALA A 1 99 ? -0.052 24.984 43.076 1.000 9.766 99 ALA A N 1
ATOM 1555 C CA . ALA A 1 99 ? 0.175 25.905 41.980 1.000 9.873 99 ALA A CA 1
ATOM 1556 C C . ALA A 1 99 ? 0.729 25.158 40.771 1.000 10.068 99 ALA A C 1
ATOM 1557 O O . ALA A 1 99 ? 1.235 24.051 40.894 1.000 10.378 99 ALA A O 1
ATOM 1564 N N . ASP A 1 100 ? 0.614 25.773 39.601 1.000 10.107 100 ASP A N 1
ATOM 1565 C CA . ASP A 1 100 ? 1.168 25.141 38.417 1.000 9.972 100 ASP A CA 1
ATOM 1566 C C . ASP A 1 100 ? 1.564 26.175 37.372 1.000 10.368 100 ASP A C 1
ATOM 1567 O O . ASP A 1 100 ? 1.122 27.319 37.402 1.000 8.768 100 ASP A O 1
ATOM 1576 N N . ALA A 1 101 ? 2.397 25.724 36.428 1.000 11.124 101 ALA A N 1
ATOM 1577 C CA . ALA A 1 101 ? 2.940 26.616 35.403 1.000 10.524 101 ALA A CA 1
ATOM 1578 C C . ALA A 1 101 ? 1.888 27.177 34.466 1.000 11.077 101 ALA A C 1
ATOM 1579 O O . ALA A 1 101 ? 2.018 28.291 33.940 1.000 10.975 101 ALA A O 1
ATOM 1586 N N . ASP A 1 102 ? 0.878 26.382 34.169 1.000 10.617 102 ASP A N 1
ATOM 1587 C CA . ASP A 1 102 ? -0.066 26.784 33.149 1.000 12.327 102 ASP A CA 1
ATOM 1588 C C . ASP A 1 102 ? -1.029 27.848 33.685 1.000 11.272 102 ASP A C 1
ATOM 1589 O O . ASP A 1 102 ? -1.294 28.868 33.030 1.000 11.093 102 ASP A O 1
ATOM 1598 N N . SER A 1 103 ? -1.558 27.610 34.878 1.000 11.119 103 SER A N 1
ATOM 1599 C CA A SER A 1 103 ? -2.366 28.609 35.572 0.600 10.634 103 SER A CA 1
ATOM 1600 C CA B SER A 1 103 ? -2.367 28.612 35.575 0.400 10.875 103 SER A CA 1
ATOM 1601 C C . SER A 1 103 ? -1.573 29.905 35.703 1.000 10.622 103 SER A C 1
ATOM 1602 O O . SER A 1 103 ? -2.073 30.975 35.371 1.000 11.485 103 SER A O 1
ATOM 1614 N N . THR A 1 104 ? -0.306 29.770 36.119 1.000 10.389 104 THR A N 1
ATOM 1615 C CA . THR A 1 104 ? 0.559 30.919 36.336 1.000 9.346 104 THR A CA 1
ATOM 1616 C C . THR A 1 104 ? 0.843 31.648 35.014 1.000 9.087 104 THR A C 1
ATOM 1617 O O . THR A 1 104 ? 0.774 32.878 34.962 1.000 9.683 104 THR A O 1
ATOM 1627 N N . ALA A 1 105 ? 1.085 30.900 33.931 1.000 8.813 105 ALA A N 1
ATOM 1628 C CA . ALA A 1 105 ? 1.269 31.511 32.616 1.000 8.941 105 ALA A CA 1
ATOM 1629 C C . ALA A 1 105 ? 0.049 32.316 32.216 1.000 9.222 105 ALA A C 1
ATOM 1630 O O . ALA A 1 105 ? 0.187 33.372 31.615 1.000 9.321 105 ALA A O 1
ATOM 1637 N N . ASN A 1 106 ? -1.150 31.799 32.490 1.000 9.580 106 ASN A N 1
ATOM 1638 C CA . ASN A 1 106 ? -2.370 32.531 32.198 1.000 9.760 106 ASN A CA 1
ATOM 1639 C C . ASN A 1 106 ? -2.487 33.825 33.008 1.000 9.798 106 ASN A C 1
ATOM 1640 O O . ASN A 1 106 ? -2.969 34.825 32.471 1.000 10.700 106 ASN A O 1
ATOM 1651 N N . VAL A 1 107 ? -2.037 33.823 34.270 1.000 8.893 107 VAL A N 1
ATOM 1652 C CA . VAL A 1 107 ? -2.008 35.043 35.059 1.000 9.278 107 VAL A CA 1
ATOM 1653 C C . VAL A 1 107 ? -1.087 36.066 34.385 1.000 9.412 107 VAL A C 1
ATOM 1654 O O . VAL A 1 107 ? -1.461 37.222 34.214 1.000 10.131 107 VAL A O 1
ATOM 1667 N N . VAL A 1 108 ? 0.133 35.641 34.016 1.000 10.056 108 VAL A N 1
ATOM 1668 C CA . VAL A 1 108 ? 1.044 36.520 33.303 1.000 9.630 108 VAL A CA 1
ATOM 1669 C C . VAL A 1 108 ? 0.364 37.055 32.046 1.000 9.788 108 VAL A C 1
ATOM 1670 O O . VAL A 1 108 ? 0.442 38.237 31.750 1.000 9.686 108 VAL A O 1
ATOM 1683 N N . HIS A 1 109 ? -0.329 36.189 31.293 1.000 9.569 109 HIS A N 1
ATOM 1684 C CA . HIS A 1 109 ? -0.941 36.587 30.033 1.000 9.292 109 HIS A CA 1
ATOM 1685 C C . HIS A 1 109 ? -2.004 37.662 30.302 1.000 10.241 109 HIS A C 1
ATOM 1686 O O . HIS A 1 109 ? -2.079 38.670 29.589 1.000 10.452 109 HIS A O 1
ATOM 1699 N N . PHE A 1 110 ? -2.820 37.439 31.341 1.000 10.513 110 PHE A N 1
ATOM 1700 C CA . PHE A 1 110 ? -3.844 38.420 31.674 1.000 10.928 110 PHE A CA 1
ATOM 1701 C C . PHE A 1 110 ? -3.195 39.751 32.070 1.000 11.466 110 PHE A C 1
ATOM 1702 O O . PHE A 1 110 ? -3.557 40.811 31.541 1.000 10.757 110 PHE A O 1
ATOM 1719 N N . LEU A 1 111 ? -2.200 39.686 32.964 1.000 10.574 111 LEU A N 1
ATOM 1720 C CA . LEU A 1 111 ? -1.559 40.911 33.444 1.000 11.730 111 LEU A CA 1
ATOM 1721 C C . LEU A 1 111 ? -0.772 41.632 32.350 1.000 10.674 111 LEU A C 1
ATOM 1722 O O . LEU A 1 111 ? -0.544 42.836 32.462 1.000 9.940 111 LEU A O 1
ATOM 1738 N N . SER A 1 112 ? -0.406 40.939 31.254 1.000 10.294 112 SER A N 1
ATOM 1739 C CA . SER A 1 112 ? 0.361 41.573 30.187 1.000 10.994 112 SER A CA 1
ATOM 1740 C C . SER A 1 112 ? -0.426 42.690 29.508 1.000 10.971 112 SER A C 1
ATOM 1741 O O . SER A 1 112 ? 0.149 43.516 28.783 1.000 11.082 112 SER A O 1
ATOM 1748 N N . HIS A 1 113 ? -1.756 42.679 29.699 1.000 10.812 113 HIS A N 1
ATOM 1749 C CA . HIS A 1 113 ? -2.602 43.713 29.123 1.000 11.074 113 HIS A CA 1
ATOM 1750 C C . HIS A 1 113 ? -2.621 45.004 29.945 1.000 11.529 113 HIS A C 1
ATOM 1751 O O . HIS A 1 113 ? -3.211 45.984 29.494 1.000 12.496 113 HIS A O 1
ATOM 1764 N N . THR A 1 114 ? -2.018 44.996 31.138 1.000 10.787 114 THR A N 1
ATOM 1765 C CA . THR A 1 114 ? -2.022 46.145 32.026 1.000 11.325 114 THR A CA 1
ATOM 1766 C C . THR A 1 114 ? -0.588 46.596 32.281 1.000 10.077 114 THR A C 1
ATOM 1767 O O . THR A 1 114 ? 0.083 46.032 33.132 1.000 9.342 114 THR A O 1
ATOM 1777 N N . ARG A 1 115 ? -0.156 47.639 31.547 1.000 9.658 115 ARG A N 1
ATOM 1778 C CA . ARG A 1 115 ? 1.242 48.040 31.564 1.000 9.498 115 ARG A CA 1
ATOM 1779 C C . ARG A 1 115 ? 1.366 49.531 31.836 1.000 10.047 115 ARG A C 1
ATOM 1780 O O . ARG A 1 115 ? 0.484 50.302 31.459 1.000 11.131 115 ARG A O 1
ATOM 1801 N N . GLY A 1 116 ? 2.493 49.921 32.450 1.000 9.171 116 GLY A N 1
ATOM 1802 C CA . GLY A 1 116 ? 2.812 51.330 32.610 1.000 9.408 116 GLY A CA 1
ATOM 1803 C C . GLY A 1 116 ? 2.877 51.804 34.049 1.000 8.772 116 GLY A C 1
ATOM 1804 O O . GLY A 1 116 ? 3.866 52.417 34.422 1.000 8.607 116 GLY A O 1
ATOM 1808 N N . GLU A 1 117 ? 1.842 51.510 34.856 1.000 8.701 117 GLU A N 1
ATOM 1809 C CA . GLU A 1 117 ? 1.872 51.979 36.231 1.000 8.704 117 GLU A CA 1
ATOM 1810 C C . GLU A 1 117 ? 2.849 51.124 37.021 1.000 8.394 117 GLU A C 1
ATOM 1811 O O . GLU A 1 117 ? 2.823 49.910 36.872 1.000 7.942 117 GLU A O 1
ATOM 1823 N N . PRO A 1 118 ? 3.794 51.687 37.809 1.000 8.717 118 PRO A N 1
ATOM 1824 C CA . PRO A 1 118 ? 4.734 50.853 38.568 1.000 9.019 118 PRO A CA 1
ATOM 1825 C C . PRO A 1 118 ? 4.137 49.676 39.350 1.000 9.117 118 PRO A C 1
ATOM 1826 O O . PRO A 1 118 ? 4.724 48.599 39.305 1.000 9.760 118 PRO A O 1
ATOM 1837 N N . SER A 1 119 ? 2.955 49.851 39.979 1.000 10.111 119 SER A N 1
ATOM 1838 C CA . SER A 1 119 ? 2.293 48.743 40.659 1.000 10.280 119 SER A CA 1
ATOM 1839 C C . SER A 1 119 ? 1.964 47.606 39.693 1.000 10.183 119 SER A C 1
ATOM 1840 O O . SER A 1 119 ? 2.067 46.426 40.036 1.000 10.731 119 SER A O 1
ATOM 1847 N N . ASP A 1 120 ? 1.513 47.964 38.492 1.000 9.623 120 ASP A N 1
ATOM 1848 C CA . ASP A 1 120 ? 1.149 46.971 37.509 1.000 9.459 120 ASP A CA 1
ATOM 1849 C C . ASP A 1 120 ? 2.401 46.287 36.944 1.000 9.267 120 ASP A C 1
ATOM 1850 O O . ASP A 1 120 ? 2.401 45.089 36.674 1.000 9.251 120 ASP A O 1
ATOM 1859 N N . GLU A 1 121 ? 3.472 47.045 36.771 1.000 8.418 121 GLU A N 1
ATOM 1860 C CA . GLU A 1 121 ? 4.752 46.486 36.371 1.000 8.862 121 GLU A CA 1
ATOM 1861 C C . GLU A 1 121 ? 5.268 45.496 37.414 1.000 8.864 121 GLU A C 1
ATOM 1862 O O . GLU A 1 121 ? 5.756 44.425 37.063 1.000 9.549 121 GLU A O 1
ATOM 1874 N N . ALA A 1 122 ? 5.163 45.853 38.691 1.000 8.849 122 ALA A N 1
ATOM 1875 C CA . ALA A 1 122 ? 5.583 44.973 39.777 1.000 9.141 122 ALA A CA 1
ATOM 1876 C C . ALA A 1 122 ? 4.766 43.683 39.774 1.000 9.081 122 ALA A C 1
ATOM 1877 O O . ALA A 1 122 ? 5.364 42.622 39.908 1.000 10.065 122 ALA A O 1
ATOM 1884 N N . ALA A 1 123 ? 3.429 43.794 39.631 1.000 8.728 123 ALA A N 1
ATOM 1885 C CA . ALA A 1 123 ? 2.596 42.606 39.669 1.000 8.753 123 ALA A CA 1
ATOM 1886 C C . ALA A 1 123 ? 2.965 41.651 38.523 1.000 8.690 123 ALA A C 1
ATOM 1887 O O . ALA A 1 123 ? 3.062 40.443 38.712 1.000 9.452 123 ALA A O 1
ATOM 1894 N N . LEU A 1 124 ? 3.231 42.207 37.344 1.000 8.253 124 LEU A N 1
ATOM 1895 C CA . LEU A 1 124 ? 3.560 41.386 36.188 1.000 8.974 124 LEU A CA 1
ATOM 1896 C C . LEU A 1 124 ? 4.940 40.735 36.359 1.000 9.609 124 LEU A C 1
ATOM 1897 O O . LEU A 1 124 ? 5.089 39.562 36.041 1.000 9.734 124 LEU A O 1
ATOM 1913 N N . ALA A 1 125 ? 5.940 41.484 36.837 1.000 9.731 125 ALA A N 1
ATOM 1914 C CA . ALA A 1 125 ? 7.282 40.953 37.064 1.000 10.299 125 ALA A CA 1
ATOM 1915 C C . ALA A 1 125 ? 7.250 39.832 38.105 1.000 11.202 125 ALA A C 1
ATOM 1916 O O . ALA A 1 125 ? 7.904 38.796 37.930 1.000 10.495 125 ALA A O 1
ATOM 1923 N N . GLU A 1 126 ? 6.389 39.984 39.125 1.000 11.785 126 GLU A N 1
ATOM 1924 C CA . GLU A 1 126 ? 6.257 38.954 40.149 1.000 12.555 126 GLU A CA 1
ATOM 1925 C C . GLU A 1 126 ? 5.679 37.690 39.513 1.000 12.161 126 GLU A C 1
ATOM 1926 O O . GLU A 1 126 ? 6.187 36.590 39.749 1.000 11.462 126 GLU A O 1
ATOM 1938 N N . ALA A 1 127 ? 4.607 37.861 38.728 1.000 11.587 127 ALA A N 1
ATOM 1939 C CA . ALA A 1 127 ? 3.962 36.715 38.109 1.000 11.301 127 ALA A CA 1
ATOM 1940 C C . ALA A 1 127 ? 4.941 35.996 37.183 1.000 11.390 127 ALA A C 1
ATOM 1941 O O . ALA A 1 127 ? 4.968 34.784 37.157 1.000 10.777 127 ALA A O 1
ATOM 1948 N N . CYS A 1 128 ? 5.730 36.753 36.429 1.000 10.736 128 CYS A N 1
ATOM 1949 C CA . CYS A 1 128 ? 6.725 36.174 35.535 1.000 10.614 128 CYS A CA 1
ATOM 1950 C C . CYS A 1 128 ? 7.763 35.381 36.326 1.000 10.116 128 CYS A C 1
ATOM 1951 O O . CYS A 1 128 ? 8.148 34.280 35.923 1.000 10.045 128 CYS A O 1
ATOM 1958 N N . ALA A 1 129 ? 8.183 35.901 37.470 1.000 9.965 129 ALA A N 1
ATOM 1959 C CA . ALA A 1 129 ? 9.116 35.177 38.323 1.000 10.717 129 ALA A CA 1
ATOM 1960 C C . ALA A 1 129 ? 8.537 33.837 38.787 1.000 10.275 129 ALA A C 1
ATOM 1961 O O . ALA A 1 129 ? 9.251 32.830 38.832 1.000 10.240 129 ALA A O 1
ATOM 1968 N N . ARG A 1 130 ? 7.255 33.829 39.129 1.000 9.285 130 ARG A N 1
ATOM 1969 C CA . ARG A 1 130 ? 6.583 32.618 39.541 1.000 9.912 130 ARG A CA 1
ATOM 1970 C C . ARG A 1 130 ? 6.514 31.624 38.384 1.000 10.033 130 ARG A C 1
ATOM 1971 O O . ARG A 1 130 ? 6.724 30.423 38.579 1.000 11.649 130 ARG A O 1
ATOM 1992 N N . LEU A 1 131 ? 6.224 32.110 37.169 1.000 10.140 131 LEU A N 1
ATOM 1993 C CA . LEU A 1 131 ? 6.203 31.229 36.011 1.000 9.020 131 LEU A CA 1
ATOM 1994 C C . LEU A 1 131 ? 7.573 30.551 35.831 1.000 9.668 131 LEU A C 1
ATOM 1995 O O . LEU A 1 131 ? 7.634 29.352 35.545 1.000 10.342 131 LEU A O 1
ATOM 2011 N N . LEU A 1 132 ? 8.649 31.324 35.975 1.000 9.749 132 LEU A N 1
ATOM 2012 C CA . LEU A 1 132 ? 9.980 30.781 35.719 1.000 10.308 132 LEU A CA 1
ATOM 2013 C C . LEU A 1 132 ? 10.433 29.752 36.735 1.000 11.739 132 LEU A C 1
ATOM 2014 O O . LEU A 1 132 ? 11.369 29.008 36.453 1.000 11.653 132 LEU A O 1
ATOM 2030 N N . HIS A 1 133 ? 9.770 29.689 37.894 1.000 13.113 133 HIS A N 1
ATOM 2031 C CA . HIS A 1 133 ? 9.980 28.598 38.832 1.000 14.420 133 HIS A CA 1
ATOM 2032 C C . HIS A 1 133 ? 9.729 27.238 38.185 1.000 13.152 133 HIS A C 1
ATOM 2033 O O . HIS A 1 133 ? 10.313 26.268 38.627 1.000 14.919 133 HIS A O 1
ATOM 2046 N N . TYR A 1 134 ? 8.892 27.168 37.154 1.000 11.816 134 TYR A N 1
ATOM 2047 C CA . TYR A 1 134 ? 8.527 25.904 36.501 1.000 11.730 134 TYR A CA 1
ATOM 2048 C C . TYR A 1 134 ? 9.400 25.608 35.277 1.000 11.791 134 TYR A C 1
ATOM 2049 O O . TYR A 1 134 ? 9.145 24.654 34.528 1.000 13.488 134 TYR A O 1
ATOM 2066 N N . TRP A 1 135 ? 10.384 26.467 35.018 1.000 11.987 135 TRP A N 1
ATOM 2067 C CA . TRP A 1 135 ? 11.221 26.347 33.838 1.000 11.052 135 TRP A CA 1
ATOM 2068 C C . TRP A 1 135 ? 12.315 25.329 34.101 1.000 10.676 135 TRP A C 1
ATOM 2069 O O . TRP A 1 135 ? 12.967 25.434 35.113 1.000 10.255 135 TRP A O 1
ATOM 2090 N N . ASP A 1 136 ? 12.504 24.398 33.159 1.000 10.914 136 ASP A N 1
ATOM 2091 C CA . ASP A 1 136 ? 13.583 23.421 33.218 1.000 11.090 136 ASP A CA 1
ATOM 2092 C C . ASP A 1 136 ? 14.639 23.836 32.197 1.000 11.776 136 ASP A C 1
ATOM 2093 O O . ASP A 1 136 ? 14.433 23.663 30.997 1.000 11.147 136 ASP A O 1
ATOM 2102 N N . GLU A 1 137 ? 15.753 24.360 32.718 1.000 12.300 137 GLU A N 1
ATOM 2103 C CA A GLU A 1 137 ? 16.869 24.857 31.942 0.500 13.552 137 GLU A CA 1
ATOM 2104 C CA B GLU A 1 137 ? 16.807 24.870 31.863 0.500 13.553 137 GLU A CA 1
ATOM 2105 C C . GLU A 1 137 ? 17.558 23.714 31.194 1.000 13.302 137 GLU A C 1
ATOM 2106 O O . GLU A 1 137 ? 18.104 23.898 30.113 1.000 13.841 137 GLU A O 1
ATOM 2128 N N . THR A 1 138 ? 17.589 22.525 31.796 1.000 11.735 138 THR A N 1
ATOM 2129 C CA . THR A 1 138 ? 18.295 21.400 31.181 1.000 11.390 138 THR A CA 1
ATOM 2130 C C . THR A 1 138 ? 17.502 20.854 29.994 1.000 12.151 138 THR A C 1
ATOM 2131 O O . THR A 1 138 ? 18.073 20.570 28.953 1.000 12.895 138 THR A O 1
ATOM 2141 N N . GLU A 1 139 ? 16.178 20.732 30.129 1.000 11.199 139 GLU A N 1
ATOM 2142 C CA . GLU A 1 139 ? 15.348 20.183 29.064 1.000 10.358 139 GLU A CA 1
ATOM 2143 C C . GLU A 1 139 ? 14.806 21.244 28.109 1.000 10.545 139 GLU A C 1
ATOM 2144 O O . GLU A 1 139 ? 14.410 20.888 27.002 1.000 12.511 139 GLU A O 1
ATOM 2156 N N . GLY A 1 140 ? 14.774 22.525 28.522 1.000 11.010 140 GLY A N 1
ATOM 2157 C CA . GLY A 1 140 ? 14.325 23.591 27.649 1.000 10.183 140 GLY A CA 1
ATOM 2158 C C . GLY A 1 140 ? 12.802 23.567 27.482 1.000 11.157 140 GLY A C 1
ATOM 2159 O O . GLY A 1 140 ? 12.257 23.767 26.407 1.000 13.403 140 GLY A O 1
ATOM 2163 N N . GLY A 1 141 ? 12.121 23.366 28.587 1.000 11.630 141 GLY A N 1
ATOM 2164 C CA . GLY A 1 141 ? 10.668 23.447 28.598 1.000 11.408 141 GLY A CA 1
ATOM 2165 C C . GLY A 1 141 ? 10.117 23.744 29.992 1.000 10.863 141 GLY A C 1
ATOM 2166 O O . GLY A 1 141 ? 10.822 23.691 30.961 1.000 9.534 141 GLY A O 1
ATOM 2170 N N . PHE A 1 142 ? 8.788 23.948 30.054 1.000 11.575 142 PHE A N 1
ATOM 2171 C CA . PHE A 1 142 ? 8.087 24.111 31.315 1.000 11.688 142 PHE A CA 1
ATOM 2172 C C . PHE A 1 142 ? 7.425 22.807 31.753 1.000 11.928 142 PHE A C 1
ATOM 2173 O O . PHE A 1 142 ? 6.799 22.123 30.922 1.000 13.673 142 PHE A O 1
ATOM 2190 N N . ARG A 1 143 ? 7.574 22.515 33.057 1.000 11.997 143 ARG A N 1
ATOM 2191 C CA . ARG A 1 143 ? 6.892 21.428 33.749 1.000 11.814 143 ARG A CA 1
ATOM 2192 C C . ARG A 1 143 ? 5.647 21.991 34.414 1.000 11.921 143 ARG A C 1
ATOM 2193 O O . ARG A 1 143 ? 5.716 23.026 35.091 1.000 12.417 143 ARG A O 1
ATOM 2214 N N . THR A 1 144 ? 4.504 21.339 34.272 1.000 10.746 144 THR A N 1
ATOM 2215 C CA . THR A 1 144 ? 3.294 21.928 34.821 1.000 10.436 144 THR A CA 1
ATOM 2216 C C . THR A 1 144 ? 3.389 21.990 36.347 1.000 10.147 144 THR A C 1
ATOM 2217 O O . THR A 1 144 ? 3.110 23.047 36.923 1.000 9.587 144 THR A O 1
ATOM 2227 N N . TYR A 1 145 ? 3.697 20.852 36.994 1.000 9.592 145 TYR A N 1
ATOM 2228 C CA . TYR A 1 145 ? 3.842 20.777 38.442 1.000 9.909 145 TYR A CA 1
ATOM 2229 C C . TYR A 1 145 ? 5.301 20.572 38.809 1.000 11.397 145 TYR A C 1
ATOM 2230 O O . TYR A 1 145 ? 6.043 19.863 38.138 1.000 10.943 145 TYR A O 1
ATOM 2247 N N . ARG A 1 146 ? 5.679 21.236 39.898 1.000 13.322 146 ARG A N 1
ATOM 2248 C CA . ARG A 1 146 ? 6.952 20.996 40.544 1.000 16.087 146 ARG A CA 1
ATOM 2249 C C . ARG A 1 146 ? 6.791 19.796 41.465 1.000 18.243 146 ARG A C 1
ATOM 2250 O O . ARG A 1 146 ? 5.798 19.707 42.189 1.000 19.142 146 ARG A O 1
ATOM 2271 N N . PRO A 1 147 ? 7.746 18.847 41.438 1.000 19.799 147 PRO A N 1
ATOM 2272 C CA . PRO A 1 147 ? 7.698 17.677 42.312 1.000 22.856 147 PRO A CA 1
ATOM 2273 C C . PRO A 1 147 ? 7.582 18.133 43.764 1.000 24.939 147 PRO A C 1
ATOM 2274 O O . PRO A 1 147 ? 8.389 18.944 44.223 1.000 26.546 147 PRO A O 1
ATOM 2285 N N . ALA A 1 148 ? 6.517 17.684 44.425 1.000 27.787 148 ALA A N 1
ATOM 2286 C CA . ALA A 1 148 ? 6.107 18.223 45.706 1.000 30.629 148 ALA A CA 1
ATOM 2287 C C . ALA A 1 148 ? 7.155 17.867 46.760 1.000 33.334 148 ALA A C 1
ATOM 2288 O O . ALA A 1 148 ? 7.804 16.815 46.700 1.000 30.374 148 ALA A O 1
ATOM 2295 N N . GLU A 1 149 ? 7.280 18.780 47.731 1.000 38.216 149 GLU A N 1
ATOM 2296 C CA . GLU A 1 149 ? 8.242 18.697 48.815 1.000 42.343 149 GLU A CA 1
ATOM 2297 C C . GLU A 1 149 ? 7.804 17.568 49.745 1.000 41.060 149 GLU A C 1
ATOM 2298 O O . GLU A 1 149 ? 8.578 16.660 50.026 1.000 36.740 149 GLU A O 1
ATOM 2310 N N . GLN A 1 150 ? 6.550 17.673 50.222 1.000 41.963 150 GLN A N 1
ATOM 2311 C CA . GLN A 1 150 ? 5.902 16.667 51.045 1.000 41.476 150 GLN A CA 1
ATOM 2312 C C . GLN A 1 150 ? 4.799 16.028 50.205 1.000 39.697 150 GLN A C 1
ATOM 2313 O O . GLN A 1 150 ? 4.180 16.705 49.374 1.000 39.232 150 GLN A O 1
ATOM 2327 N N . PRO A 1 151 ? 4.457 14.736 50.427 1.000 38.315 151 PRO A N 1
ATOM 2328 C CA . PRO A 1 151 ? 3.281 14.150 49.778 1.000 36.534 151 PRO A CA 1
ATOM 2329 C C . PRO A 1 151 ? 2.038 14.962 50.151 1.000 35.754 151 PRO A C 1
ATOM 2330 O O . PRO A 1 151 ? 1.869 15.316 51.318 1.000 37.977 151 PRO A O 1
ATOM 2341 N N . SER A 1 152 ? 1.217 15.315 49.159 1.000 36.370 152 SER A N 1
ATOM 2342 C CA . SER A 1 152 ? 0.065 16.184 49.389 1.000 39.139 152 SER A CA 1
ATOM 2343 C C . SER A 1 152 ? -0.984 15.438 50.215 1.000 33.671 152 SER A C 1
ATOM 2344 O O . SER A 1 152 ? -0.881 14.226 50.369 1.000 28.370 152 SER A O 1
ATOM 2351 N N . LEU A 1 153 ? -1.965 16.176 50.752 1.000 35.861 153 LEU A N 1
ATOM 2352 C CA . LEU A 1 153 ? -2.943 15.622 51.679 1.000 37.882 153 LEU A CA 1
ATOM 2353 C C . LEU A 1 153 ? -3.886 14.624 50.998 1.000 37.315 153 LEU A C 1
ATOM 2354 O O . LEU A 1 153 ? -3.913 13.485 51.464 1.000 38.647 153 LEU A O 1
ATOM 2370 N N . ASP A 1 154 ? -4.644 15.035 49.952 1.000 33.763 154 ASP A N 1
ATOM 2371 C CA . ASP A 1 154 ? -5.614 14.140 49.305 1.000 33.162 154 ASP A CA 1
ATOM 2372 C C . ASP A 1 154 ? -5.006 13.455 48.080 1.000 29.537 154 ASP A C 1
ATOM 2373 O O . ASP A 1 154 ? -5.733 13.151 47.121 1.000 28.529 154 ASP A O 1
ATOM 2382 N N . GLY A 1 155 ? -3.677 13.208 48.103 1.000 26.721 155 GLY A N 1
ATOM 2383 C CA . GLY A 1 155 ? -3.031 12.419 47.063 1.000 25.706 155 GLY A CA 1
ATOM 2384 C C . GLY A 1 155 ? -2.983 13.114 45.704 1.000 24.728 155 GLY A C 1
ATOM 2385 O O . GLY A 1 155 ? -2.985 12.420 44.672 1.000 24.574 155 GLY A O 1
ATOM 2389 N N . TRP A 1 156 ? -2.956 14.474 45.675 1.000 23.455 156 TRP A N 1
ATOM 2390 C CA . TRP A 1 156 ? -2.666 15.176 44.428 1.000 21.109 156 TRP A CA 1
ATOM 2391 C C . TRP A 1 156 ? -1.403 14.567 43.811 1.000 20.532 156 TRP A C 1
ATOM 2392 O O . TRP A 1 156 ? -0.413 14.370 44.507 1.000 23.316 156 TRP A O 1
ATOM 2413 N N . ALA A 1 157 ? -1.444 14.298 42.500 1.000 20.370 157 ALA A N 1
ATOM 2414 C CA . ALA A 1 157 ? -0.436 13.493 41.836 1.000 21.194 157 ALA A CA 1
ATOM 2415 C C . ALA A 1 157 ? 0.763 14.343 41.381 1.000 21.826 157 ALA A C 1
ATOM 2416 O O . ALA A 1 157 ? 1.203 14.204 40.242 1.000 22.969 157 ALA A O 1
ATOM 2423 N N . SER A 1 158 ? 1.319 15.175 42.280 1.000 22.081 158 SER A N 1
ATOM 2424 C CA . SER A 1 158 ? 2.474 16.006 41.977 1.000 21.645 158 SER A CA 1
ATOM 2425 C C . SER A 1 158 ? 3.738 15.415 42.572 1.000 19.500 158 SER A C 1
ATOM 2426 O O . SER A 1 158 ? 4.720 16.120 42.669 1.000 21.064 158 SER A O 1
ATOM 2433 N N . TYR A 1 159 ? 3.773 14.130 42.910 1.000 19.553 159 TYR A N 1
ATOM 2434 C CA . TYR A 1 159 ? 4.952 13.575 43.552 1.000 19.653 159 TYR A CA 1
ATOM 2435 C C . TYR A 1 159 ? 6.074 13.356 42.534 1.000 16.749 159 TYR A C 1
ATOM 2436 O O . TYR A 1 159 ? 5.832 13.330 41.338 1.000 14.407 159 TYR A O 1
ATOM 2453 N N . PRO A 1 160 ? 7.345 13.212 42.961 1.000 18.374 160 PRO A N 1
ATOM 2454 C CA . PRO A 1 160 ? 8.435 12.995 42.027 1.000 18.565 160 PRO A CA 1
ATOM 2455 C C . PRO A 1 160 ? 8.152 11.666 41.317 1.000 19.019 160 PRO A C 1
ATOM 2456 O O . PRO A 1 160 ? 7.808 10.647 41.944 1.000 21.633 160 PRO A O 1
ATOM 2467 N N . GLY A 1 161 ? 8.245 11.712 40.000 1.000 17.755 161 GLY A N 1
ATOM 2468 C CA . GLY A 1 161 ? 7.959 10.532 39.194 1.000 16.454 161 GLY A CA 1
ATOM 2469 C C . GLY A 1 161 ? 6.651 10.671 38.426 1.000 14.705 161 GLY A C 1
ATOM 2470 O O . GLY A 1 161 ? 6.550 10.136 37.322 1.000 14.142 161 GLY A O 1
ATOM 2474 N N . SER A 1 162 ? 5.706 11.474 38.958 1.000 12.073 162 SER A N 1
ATOM 2475 C CA . SER A 1 162 ? 4.425 11.698 38.315 1.000 10.439 162 SER A CA 1
ATOM 2476 C C . SER A 1 162 ? 4.639 12.426 36.991 1.000 9.793 162 SER A C 1
ATOM 2477 O O . SER A 1 162 ? 5.413 13.371 36.907 1.000 10.794 162 SER A O 1
ATOM 2484 N N . SER A 1 163 ? 3.915 11.985 35.966 1.000 8.671 163 SER A N 1
ATOM 2485 C CA . SER A 1 163 ? 3.933 12.654 34.674 1.000 8.008 163 SER A CA 1
ATOM 2486 C C . SER A 1 163 ? 3.353 14.056 34.746 1.000 9.159 163 SER A C 1
ATOM 2487 O O . SER A 1 163 ? 3.560 14.828 33.821 1.000 9.600 163 SER A O 1
ATOM 2494 N N . TRP A 1 164 ? 2.666 14.392 35.849 1.000 8.564 164 TRP A N 1
ATOM 2495 C CA . TRP A 1 164 ? 2.204 15.741 36.071 1.000 8.520 164 TRP A CA 1
ATOM 2496 C C . TRP A 1 164 ? 3.367 16.703 36.173 1.000 8.063 164 TRP A C 1
ATOM 2497 O O . TRP A 1 164 ? 3.170 17.898 35.994 1.000 8.025 164 TRP A O 1
ATOM 2518 N N . CYS A 1 165 ? 4.565 16.189 36.444 1.000 8.504 165 CYS A N 1
ATOM 2519 C CA . CYS A 1 165 ? 5.756 17.004 36.599 1.000 9.150 165 CYS A CA 1
ATOM 2520 C C . CYS A 1 165 ? 6.675 16.969 35.399 1.000 9.175 165 CYS A C 1
ATOM 2521 O O . CYS A 1 165 ? 7.809 17.463 35.506 1.000 8.877 165 CYS A O 1
ATOM 2528 N N . ASP A 1 166 ? 6.241 16.354 34.287 1.000 9.950 166 ASP A N 1
ATOM 2529 C CA . ASP A 1 166 ? 7.080 16.284 33.103 1.000 10.264 166 ASP A CA 1
ATOM 2530 C C . ASP A 1 166 ? 7.077 17.636 32.400 1.000 10.349 166 ASP A C 1
ATOM 2531 O O . ASP A 1 166 ? 6.206 18.482 32.641 1.000 10.100 166 ASP A O 1
ATOM 2540 N N . VAL A 1 167 ? 8.070 17.851 31.524 1.000 9.988 167 VAL A N 1
ATOM 2541 C CA . VAL A 1 167 ? 8.002 18.966 30.586 1.000 10.109 167 VAL A CA 1
ATOM 2542 C C . VAL A 1 167 ? 6.843 18.719 29.624 1.000 10.969 167 VAL A C 1
ATOM 2543 O O . VAL A 1 167 ? 6.835 17.719 28.944 1.000 10.506 167 VAL A O 1
ATOM 2556 N N . HIS A 1 168 ? 5.933 19.693 29.515 1.000 10.967 168 HIS A N 1
ATOM 2557 C CA . HIS A 1 168 ? 4.724 19.543 28.737 1.000 10.786 168 HIS A CA 1
ATOM 2558 C C . HIS A 1 168 ? 4.706 20.506 27.558 1.000 10.160 168 HIS A C 1
ATOM 2559 O O . HIS A 1 168 ? 5.013 21.692 27.685 1.000 11.972 168 HIS A O 1
ATOM 2572 N N . LEU A 1 169 ? 4.348 19.963 26.391 1.000 10.643 169 LEU A N 1
ATOM 2573 C CA . LEU A 1 169 ? 4.474 20.702 25.151 1.000 10.902 169 LEU A CA 1
ATOM 2574 C C . LEU A 1 169 ? 3.394 21.785 25.071 1.000 11.124 169 LEU A C 1
ATOM 2575 O O . LEU A 1 169 ? 3.626 22.890 24.562 1.000 11.777 169 LEU A O 1
ATOM 2591 N N . CYS A 1 170 ? 2.171 21.426 25.478 1.000 10.261 170 CYS A N 1
ATOM 2592 C CA . CYS A 1 170 ? 1.043 22.330 25.488 1.000 10.846 170 CYS A CA 1
ATOM 2593 C C . CYS A 1 170 ? 1.342 23.555 26.357 1.000 11.347 170 CYS A C 1
ATOM 2594 O O . CYS A 1 170 ? 1.193 24.698 25.909 1.000 11.794 170 CYS A O 1
ATOM 2601 N N . VAL A 1 171 ? 1.836 23.328 27.576 1.000 10.840 171 VAL A N 1
ATOM 2602 C CA . VAL A 1 171 ? 2.173 24.427 28.485 1.000 11.451 171 VAL A CA 1
ATOM 2603 C C . VAL A 1 171 ? 3.341 25.247 27.934 1.000 11.070 171 VAL A C 1
ATOM 2604 O O . VAL A 1 171 ? 3.360 26.459 28.064 1.000 10.591 171 VAL A O 1
ATOM 2617 N N . SER A 1 172 ? 4.359 24.568 27.397 1.000 11.253 172 SER A N 1
ATOM 2618 C CA . SER A 1 172 ? 5.526 25.253 26.859 1.000 11.454 172 SER A CA 1
ATOM 2619 C C . SER A 1 172 ? 5.142 26.179 25.696 1.000 11.552 172 SER A C 1
ATOM 2620 O O . SER A 1 172 ? 5.661 27.282 25.606 1.000 11.128 172 SER A O 1
ATOM 2627 N N . ALA A 1 173 ? 4.229 25.710 24.832 1.000 10.826 173 ALA A N 1
ATOM 2628 C CA . ALA A 1 173 ? 3.788 26.489 23.693 1.000 11.947 173 ALA A CA 1
ATOM 2629 C C . ALA A 1 173 ? 3.096 27.769 24.170 1.000 12.303 173 ALA A C 1
ATOM 2630 O O . ALA A 1 173 ? 3.371 28.875 23.693 1.000 12.075 173 ALA A O 1
ATOM 2637 N N . LEU A 1 174 ? 2.128 27.610 25.088 1.000 12.642 174 LEU A N 1
ATOM 2638 C CA . LEU A 1 174 ? 1.447 28.781 25.623 1.000 12.549 174 LEU A CA 1
ATOM 2639 C C . LEU A 1 174 ? 2.412 29.710 26.343 1.000 11.503 174 LEU A C 1
ATOM 2640 O O . LEU A 1 174 ? 2.387 30.921 26.137 1.000 10.453 174 LEU A O 1
ATOM 2656 N N . ALA A 1 175 ? 3.252 29.150 27.206 1.000 10.906 175 ALA A N 1
ATOM 2657 C CA . ALA A 1 175 ? 4.157 29.986 27.973 1.000 10.755 175 ALA A CA 1
ATOM 2658 C C . ALA A 1 175 ? 5.061 30.821 27.049 1.000 11.449 175 ALA A C 1
ATOM 2659 O O . ALA A 1 175 ? 5.349 31.977 27.357 1.000 9.736 175 ALA A O 1
ATOM 2666 N N . GLY A 1 176 ? 5.519 30.259 25.928 1.000 11.283 176 GLY A N 1
ATOM 2667 C CA . GLY A 1 176 ? 6.325 31.053 25.012 1.000 12.103 176 GLY A CA 1
ATOM 2668 C C . GLY A 1 176 ? 5.576 32.255 24.453 1.000 12.092 176 GLY A C 1
ATOM 2669 O O . GLY A 1 176 ? 6.107 33.368 24.380 1.000 11.646 176 GLY A O 1
ATOM 2673 N N . ARG A 1 177 ? 4.306 32.040 24.095 1.000 12.712 177 ARG A N 1
ATOM 2674 C CA . ARG A 1 177 ? 3.477 33.118 23.560 1.000 12.687 177 ARG A CA 1
ATOM 2675 C C . ARG A 1 177 ? 3.302 34.195 24.605 1.000 11.543 177 ARG A C 1
ATOM 2676 O O . ARG A 1 177 ? 3.330 35.384 24.325 1.000 11.748 177 ARG A O 1
ATOM 2697 N N . VAL A 1 178 ? 3.086 33.753 25.841 1.000 11.967 178 VAL A N 1
ATOM 2698 C CA . VAL A 1 178 ? 2.791 34.669 26.916 1.000 11.809 178 VAL A CA 1
ATOM 2699 C C . VAL A 1 178 ? 4.018 35.539 27.184 1.000 11.985 178 VAL A C 1
ATOM 2700 O O . VAL A 1 178 ? 3.913 36.748 27.394 1.000 12.808 178 VAL A O 1
ATOM 2713 N N . LEU A 1 179 ? 5.200 34.917 27.213 1.000 10.905 179 LEU A N 1
ATOM 2714 C CA . LEU A 1 179 ? 6.408 35.677 27.446 1.000 11.043 179 LEU A CA 1
ATOM 2715 C C . LEU A 1 179 ? 6.677 36.653 26.306 1.000 11.175 179 LEU A C 1
ATOM 2716 O O . LEU A 1 179 ? 7.190 37.753 26.526 1.000 11.202 179 LEU A O 1
ATOM 2732 N N . HIS A 1 180 ? 6.327 36.270 25.078 1.000 11.309 180 HIS A N 1
ATOM 2733 C CA . HIS A 1 180 ? 6.428 37.209 23.965 1.000 12.721 180 HIS A CA 1
ATOM 2734 C C . HIS A 1 180 ? 5.536 38.438 24.200 1.000 12.154 180 HIS A C 1
ATOM 2735 O O . HIS A 1 180 ? 5.944 39.580 23.927 1.000 13.104 180 HIS A O 1
ATOM 2748 N N . ALA A 1 181 ? 4.312 38.226 24.694 1.000 12.110 181 ALA A N 1
ATOM 2749 C CA . ALA A 1 181 ? 3.410 39.329 24.975 1.000 12.666 181 ALA A CA 1
ATOM 2750 C C . ALA A 1 181 ? 3.992 40.314 26.006 1.000 12.926 181 ALA A C 1
ATOM 2751 O O . ALA A 1 181 ? 3.742 41.516 25.944 1.000 13.302 181 ALA A O 1
ATOM 2758 N N . VAL A 1 182 ? 4.735 39.811 26.984 1.000 11.798 182 VAL A N 1
ATOM 2759 C CA . VAL A 1 182 ? 5.323 40.655 28.011 1.000 11.386 182 VAL A CA 1
ATOM 2760 C C . VAL A 1 182 ? 6.454 41.485 27.404 1.000 11.358 182 VAL A C 1
ATOM 2761 O O . VAL A 1 182 ? 6.588 42.674 27.665 1.000 10.938 182 VAL A O 1
ATOM 2774 N N . GLY A 1 183 ? 7.283 40.852 26.567 1.000 11.591 183 GLY A N 1
ATOM 2775 C CA . GLY A 1 183 ? 8.273 41.565 25.772 1.000 12.143 183 GLY A CA 1
ATOM 2776 C C . GLY A 1 183 ? 9.489 42.039 26.560 1.000 13.224 183 GLY A C 1
ATOM 2777 O O . GLY A 1 183 ? 10.164 42.986 26.166 1.000 14.591 183 GLY A O 1
ATOM 2781 N N . ALA A 1 184 ? 9.813 41.350 27.649 1.000 13.564 184 ALA A N 1
ATOM 2782 C CA . ALA A 1 184 ? 10.989 41.684 28.423 1.000 13.242 184 ALA A CA 1
ATOM 2783 C C . ALA A 1 184 ? 12.211 41.009 27.810 1.000 13.011 184 ALA A C 1
ATOM 2784 O O . ALA A 1 184 ? 12.242 39.784 27.672 1.000 11.953 184 ALA A O 1
ATOM 2791 N N . PRO A 1 185 ? 13.287 41.749 27.470 1.000 14.193 185 PRO A N 1
ATOM 2792 C CA . PRO A 1 185 ? 14.519 41.102 26.997 1.000 14.730 185 PRO A CA 1
ATOM 2793 C C . PRO A 1 185 ? 15.030 39.920 27.816 1.000 14.464 185 PRO A C 1
ATOM 2794 O O . PRO A 1 185 ? 15.470 38.916 27.257 1.000 14.606 185 PRO A O 1
ATOM 2805 N N . ARG A 1 186 ? 14.908 40.001 29.141 1.000 14.064 186 ARG A N 1
ATOM 2806 C CA . ARG A 1 186 ? 15.479 38.970 30.000 1.000 14.813 186 ARG A CA 1
ATOM 2807 C C . ARG A 1 186 ? 14.820 37.618 29.738 1.000 13.063 186 ARG A C 1
ATOM 2808 O O . ARG A 1 186 ? 15.410 36.612 30.041 1.000 12.737 186 ARG A O 1
ATOM 2829 N N . HIS A 1 187 ? 13.578 37.598 29.235 1.000 12.632 187 HIS A N 1
ATOM 2830 C CA . HIS A 1 187 ? 12.844 36.361 29.033 1.000 13.660 187 HIS A CA 1
ATOM 2831 C C . HIS A 1 187 ? 13.033 35.777 27.641 1.000 14.918 187 HIS A C 1
ATOM 2832 O O . HIS A 1 187 ? 12.565 34.675 27.375 1.000 14.183 187 HIS A O 1
ATOM 2845 N N . ARG A 1 188 ? 13.656 36.542 26.734 1.000 15.914 188 ARG A N 1
ATOM 2846 C CA . ARG A 1 188 ? 13.773 36.126 25.347 1.000 17.091 188 ARG A CA 1
ATOM 2847 C C . ARG A 1 188 ? 14.446 34.754 25.260 1.000 14.878 188 ARG A C 1
ATOM 2848 O O . ARG A 1 188 ? 14.061 33.921 24.435 1.000 15.464 188 ARG A O 1
ATOM 2869 N N . PRO A 1 189 ? 15.515 34.489 26.039 1.000 15.265 189 PRO A N 1
ATOM 2870 C CA . PRO A 1 189 ? 16.118 33.154 26.060 1.000 14.441 189 PRO A CA 1
ATOM 2871 C C . PRO A 1 189 ? 15.155 31.998 26.357 1.000 14.617 189 PRO A C 1
ATOM 2872 O O . PRO A 1 189 ? 15.196 30.977 25.681 1.000 12.427 189 PRO A O 1
ATOM 2883 N N . VAL A 1 190 ? 14.276 32.141 27.343 1.000 13.481 190 VAL A N 1
ATOM 2884 C CA . VAL A 1 190 ? 13.289 31.103 27.642 1.000 13.222 190 VAL A CA 1
ATOM 2885 C C . VAL A 1 190 ? 12.298 30.966 26.482 1.000 12.538 190 VAL A C 1
ATOM 2886 O O . VAL A 1 190 ? 11.949 29.873 26.059 1.000 11.701 190 VAL A O 1
ATOM 2899 N N . LEU A 1 191 ? 11.843 32.100 25.954 1.000 13.779 191 LEU A N 1
ATOM 2900 C CA . LEU A 1 191 ? 10.899 32.148 24.834 1.000 15.625 191 LEU A CA 1
ATOM 2901 C C . LEU A 1 191 ? 11.440 31.368 23.607 1.000 13.165 191 LEU A C 1
ATOM 2902 O O . LEU A 1 191 ? 10.752 30.553 22.985 1.000 13.425 191 LEU A O 1
ATOM 2918 N N . GLU A 1 192 ? 12.713 31.585 23.282 1.000 14.273 192 GLU A N 1
ATOM 2919 C CA A GLU A 1 192 ? 13.354 30.969 22.129 0.600 14.043 192 GLU A CA 1
ATOM 2920 C CA B GLU A 1 192 ? 13.369 30.974 22.131 0.400 14.026 192 GLU A CA 1
ATOM 2921 C C . GLU A 1 192 ? 13.564 29.474 22.368 1.000 12.962 192 GLU A C 1
ATOM 2922 O O . GLU A 1 192 ? 13.432 28.668 21.457 1.000 13.016 192 GLU A O 1
ATOM 2944 N N . ALA A 1 193 ? 13.855 29.065 23.610 1.000 13.587 193 ALA A N 1
ATOM 2945 C CA . ALA A 1 193 ? 13.986 27.642 23.919 1.000 12.499 193 ALA A CA 1
ATOM 2946 C C . ALA A 1 193 ? 12.643 26.950 23.803 1.000 12.249 193 ALA A C 1
ATOM 2947 O O . ALA A 1 193 ? 12.578 25.851 23.254 1.000 12.433 193 ALA A O 1
ATOM 2954 N N . CYS A 1 194 ? 11.570 27.608 24.237 1.000 11.603 194 CYS A N 1
ATOM 2955 C CA . CYS A 1 194 ? 10.237 27.053 24.010 1.000 12.556 194 CYS A CA 1
ATOM 2956 C C . CYS A 1 194 ? 9.970 26.854 22.529 1.000 12.951 194 CYS A C 1
ATOM 2957 O O . CYS A 1 194 ? 9.454 25.816 22.156 1.000 12.299 194 CYS A O 1
ATOM 2964 N N . ALA A 1 195 ? 10.283 27.865 21.696 1.000 12.346 195 ALA A N 1
ATOM 2965 C CA . ALA A 1 195 ? 10.098 27.711 20.259 1.000 11.574 195 ALA A CA 1
ATOM 2966 C C . ALA A 1 195 ? 10.902 26.535 19.706 1.000 11.062 195 ALA A C 1
ATOM 2967 O O . ALA A 1 195 ? 10.421 25.795 18.845 1.000 11.992 195 ALA A O 1
ATOM 2974 N N . HIS A 1 196 ? 12.179 26.386 20.139 1.000 11.045 196 HIS A N 1
ATOM 2975 C CA A HIS A 1 196 ? 13.003 25.269 19.693 0.700 11.783 196 HIS A CA 1
ATOM 2976 C CA B HIS A 1 196 ? 13.002 25.274 19.694 0.300 11.702 196 HIS A CA 1
ATOM 2977 C C . HIS A 1 196 ? 12.327 23.930 19.974 1.000 11.889 196 HIS A C 1
ATOM 2978 O O . HIS A 1 196 ? 12.282 23.065 19.098 1.000 11.284 196 HIS A O 1
ATOM 3002 N N . ARG A 1 197 ? 11.864 23.736 21.209 1.000 11.442 197 ARG A N 1
ATOM 3003 C CA . ARG A 1 197 ? 11.178 22.500 21.568 1.000 11.944 197 ARG A CA 1
ATOM 3004 C C . ARG A 1 197 ? 9.953 22.239 20.697 1.000 11.903 197 ARG A C 1
ATOM 3005 O O . ARG A 1 197 ? 9.800 21.108 20.235 1.000 11.073 197 ARG A O 1
ATOM 3026 N N . VAL A 1 198 ? 9.108 23.255 20.442 1.000 13.433 198 VAL A N 1
ATOM 3027 C CA . VAL A 1 198 ? 7.931 22.987 19.619 1.000 13.806 198 VAL A CA 1
ATOM 3028 C C . VAL A 1 198 ? 8.333 22.715 18.177 1.000 14.274 198 VAL A C 1
ATOM 3029 O O . VAL A 1 198 ? 7.758 21.827 17.524 1.000 12.942 198 VAL A O 1
ATOM 3042 N N . ARG A 1 199 ? 9.348 23.433 17.671 1.000 13.199 199 ARG A N 1
ATOM 3043 C CA A ARG A 1 199 ? 9.803 23.188 16.308 0.500 13.382 199 ARG A CA 1
ATOM 3044 C CA B ARG A 1 199 ? 9.793 23.186 16.307 0.500 13.679 199 ARG A CA 1
ATOM 3045 C C . ARG A 1 199 ? 10.231 21.724 16.168 1.000 12.774 199 ARG A C 1
ATOM 3046 O O . ARG A 1 199 ? 9.869 21.025 15.205 1.000 12.430 199 ARG A O 1
ATOM 3086 N N . GLN A 1 200 ? 10.990 21.226 17.141 1.000 11.748 200 GLN A N 1
ATOM 3087 C CA . GLN A 1 200 ? 11.513 19.867 17.056 1.000 11.771 200 GLN A CA 1
ATOM 3088 C C . GLN A 1 200 ? 10.414 18.817 17.132 1.000 11.121 200 GLN A C 1
ATOM 3089 O O . GLN A 1 200 ? 10.587 17.725 16.605 1.000 11.143 200 GLN A O 1
ATOM 3103 N N . ARG A 1 201 ? 9.279 19.132 17.756 1.000 10.938 201 ARG A N 1
ATOM 3104 C CA . ARG A 1 201 ? 8.344 18.068 18.100 1.000 10.564 201 ARG A CA 1
ATOM 3105 C C . ARG A 1 201 ? 7.006 18.207 17.397 1.000 11.158 201 ARG A C 1
ATOM 3106 O O . ARG A 1 201 ? 6.070 17.498 17.721 1.000 10.7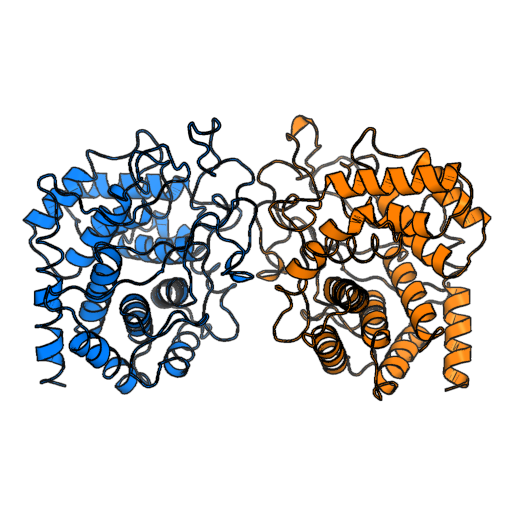94 201 ARG A O 1
ATOM 3127 N N . GLN A 1 202 ? 6.951 19.037 16.345 1.000 10.394 202 GLN A N 1
ATOM 3128 C CA . GLN A 1 202 ? 5.794 19.031 15.458 1.000 10.016 202 GLN A CA 1
ATOM 3129 C C . GLN A 1 202 ? 5.663 17.668 14.772 1.000 9.930 202 GLN A C 1
ATOM 3130 O O . GLN A 1 202 ? 6.662 17.085 14.353 1.000 9.999 202 GLN A O 1
ATOM 3144 N N . SER A 1 203 ? 4.444 17.162 14.618 1.000 9.984 203 SER A N 1
ATOM 3145 C CA . SER A 1 203 ? 4.206 15.972 13.827 1.000 12.239 203 SER A CA 1
ATOM 3146 C C . SER A 1 203 ? 4.566 16.293 12.374 1.000 12.735 203 SER A C 1
ATOM 3147 O O . SER A 1 203 ? 4.337 17.413 11.904 1.000 12.668 203 SER A O 1
ATOM 3154 N N . PRO A 1 204 ? 5.042 15.299 11.593 1.000 13.912 204 PRO A N 1
ATOM 3155 C CA . PRO A 1 204 ? 5.174 15.459 10.146 1.000 13.240 204 PRO A CA 1
ATOM 3156 C C . PRO A 1 204 ? 3.900 15.931 9.447 1.000 13.023 204 PRO A C 1
ATOM 3157 O O . PRO A 1 204 ? 3.982 16.660 8.460 1.000 13.636 204 PRO A O 1
ATOM 3168 N N . GLU A 1 205 ? 2.740 15.544 9.989 1.000 12.104 205 GLU A N 1
ATOM 3169 C CA . GLU A 1 205 ? 1.463 15.955 9.437 1.000 12.399 205 GLU A CA 1
ATOM 3170 C C . GLU A 1 205 ? 1.158 17.434 9.652 1.000 11.772 205 GLU A C 1
ATOM 3171 O O . GLU A 1 205 ? 0.361 17.992 8.901 1.000 12.260 205 GLU A O 1
ATOM 3183 N N . GLY A 1 206 ? 1.768 18.039 10.676 1.000 10.657 206 GLY A N 1
ATOM 3184 C CA . GLY A 1 206 ? 1.632 19.472 10.903 1.000 10.736 206 GLY A CA 1
ATOM 3185 C C . GLY A 1 206 ? 1.025 19.870 12.245 1.000 10.717 206 GLY A C 1
ATOM 3186 O O . GLY A 1 206 ? 1.179 21.016 12.607 1.000 10.427 206 GLY A O 1
ATOM 3190 N N . PHE A 1 207 ? 0.358 18.932 12.958 1.000 10.705 207 PHE A N 1
ATOM 3191 C CA . PHE A 1 207 ? -0.193 19.203 14.286 1.000 10.654 207 PHE A CA 1
ATOM 3192 C C . PHE A 1 207 ? 0.834 18.914 15.368 1.000 10.426 207 PHE A C 1
ATOM 3193 O O . PHE A 1 207 ? 1.871 18.304 15.099 1.000 10.663 207 PHE A O 1
ATOM 3210 N N . TRP A 1 208 ? 0.520 19.383 16.580 1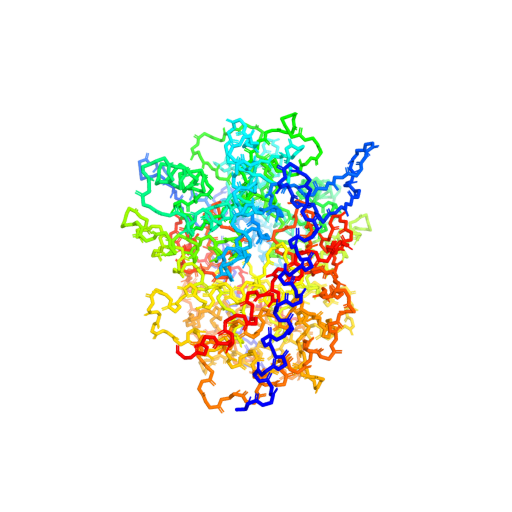.000 9.655 208 TRP A N 1
ATOM 3211 C CA . TRP A 1 208 ? 1.213 18.991 17.795 1.000 10.241 208 TRP A CA 1
ATOM 3212 C C . TRP A 1 208 ? 0.269 18.291 18.758 1.000 10.765 208 TRP A C 1
ATOM 3213 O O . TRP A 1 208 ? -0.913 18.667 18.883 1.000 11.575 208 TRP A O 1
ATOM 3234 N N . ASP A 1 209 ? 0.804 17.308 19.482 1.000 10.384 209 ASP A N 1
ATOM 3235 C CA . ASP A 1 209 ? 0.079 16.713 20.589 1.000 11.223 209 ASP A CA 1
ATOM 3236 C C . ASP A 1 209 ? 0.157 17.585 21.841 1.000 10.761 209 ASP A C 1
ATOM 3237 O O . ASP A 1 209 ? 0.872 18.587 21.891 1.000 11.134 209 ASP A O 1
ATOM 3246 N N . ALA A 1 210 ? -0.624 17.184 22.853 1.000 10.488 210 ALA A N 1
ATOM 3247 C CA . ALA A 1 210 ? -0.736 17.907 24.113 1.000 10.076 210 ALA A CA 1
ATOM 3248 C C . ALA A 1 210 ? -0.677 16.896 25.247 1.000 10.646 210 ALA A C 1
ATOM 3249 O O . ALA A 1 210 ? -1.055 15.747 25.047 1.000 11.271 210 ALA A O 1
ATOM 3256 N N . TYR A 1 211 ? -0.226 17.340 26.440 1.000 9.763 211 TYR A N 1
ATOM 3257 C CA . TYR A 1 211 ? -0.342 16.506 27.627 1.000 10.476 211 TYR A CA 1
ATOM 3258 C C . TYR A 1 211 ? -1.758 16.605 28.219 1.000 10.598 211 TYR A C 1
ATOM 3259 O O . TYR A 1 211 ? -2.398 15.580 28.487 1.000 10.232 211 TYR A O 1
ATOM 3276 N N . TRP A 1 212 ? -2.212 17.837 28.464 1.000 10.174 212 TRP A N 1
ATOM 3277 C CA . TRP A 1 212 ? -3.439 18.101 29.206 1.000 10.422 212 TRP A CA 1
ATOM 3278 C C . TRP A 1 212 ? -4.696 18.160 28.357 1.000 10.392 212 TRP A C 1
ATOM 3279 O O . TRP A 1 212 ? -5.779 18.293 28.932 1.000 10.008 212 TRP A O 1
ATOM 3300 N N . TRP A 1 213 ? -4.596 18.111 27.013 1.000 10.981 213 TRP A N 1
ATOM 3301 C CA . TRP A 1 213 ? -5.703 18.446 26.144 1.000 10.286 213 TRP A CA 1
ATOM 3302 C C . TRP A 1 213 ? -6.065 17.271 25.267 1.000 10.929 213 TRP A C 1
ATOM 3303 O O . TRP A 1 213 ? -5.176 16.603 24.750 1.000 11.815 213 TRP A O 1
ATOM 3324 N N . HIS A 1 214 ? -7.376 16.976 25.216 1.000 10.350 214 HIS A N 1
ATOM 3325 C CA . HIS A 1 214 ? -7.930 15.798 24.576 1.000 11.166 214 HIS A CA 1
ATOM 3326 C C . HIS A 1 214 ? -8.100 16.154 23.094 1.000 11.651 214 HIS A C 1
ATOM 3327 O O . HIS A 1 214 ? -9.204 16.349 22.587 1.000 11.253 214 HIS A O 1
ATOM 3340 N N . GLY A 1 215 ? -6.967 16.282 22.410 1.000 10.758 215 GLY A N 1
ATOM 3341 C CA . GLY A 1 215 ? -7.026 16.649 21.005 1.000 11.345 215 GLY A CA 1
ATOM 3342 C C . GLY A 1 215 ? -5.712 17.140 20.436 1.000 10.895 215 GLY A C 1
ATOM 3343 O O . GLY A 1 215 ? -4.718 17.220 21.148 1.000 11.909 215 GLY A O 1
ATOM 3347 N N . ARG A 1 216 ? -5.776 17.454 19.132 1.000 11.230 216 ARG A N 1
ATOM 3348 C CA . ARG A 1 216 ? -4.647 17.924 18.348 1.000 11.100 216 ARG A CA 1
ATOM 3349 C C . ARG A 1 216 ? -4.720 19.416 18.038 1.000 12.625 216 ARG A C 1
ATOM 3350 O O . ARG A 1 216 ? -3.848 19.924 17.325 1.000 13.720 216 ARG A O 1
ATOM 3371 N N . THR A 1 217 ? -5.775 20.118 18.501 1.000 11.234 217 THR A N 1
ATOM 3372 C CA . THR A 1 217 ? -6.000 21.500 18.141 1.000 10.911 217 THR A CA 1
ATOM 3373 C C . THR A 1 217 ? -5.285 22.463 19.080 1.000 11.299 217 THR A C 1
ATOM 3374 O O . THR A 1 217 ? -4.873 23.539 18.653 1.000 11.301 217 THR A O 1
ATOM 3384 N N . TYR A 1 218 ? -5.142 22.110 20.365 1.000 10.736 218 TYR A N 1
ATOM 3385 C CA . TYR A 1 218 ? -4.689 23.075 21.332 1.000 9.404 218 TYR A CA 1
ATOM 3386 C C . TYR A 1 218 ? -3.208 23.418 21.147 1.000 9.721 218 TYR A C 1
ATOM 3387 O O . TYR A 1 218 ? -2.858 24.576 20.954 1.000 9.732 218 TYR A O 1
ATOM 3404 N N . THR A 1 219 ? -2.323 22.443 21.261 1.000 9.979 219 THR A N 1
ATOM 3405 C CA . THR A 1 219 ? -0.909 22.780 21.125 1.000 9.833 219 THR A CA 1
ATOM 3406 C C . THR A 1 219 ? -0.616 23.380 19.745 1.000 10.658 219 THR A C 1
ATOM 3407 O O . THR A 1 219 ? 0.184 24.312 19.636 1.000 11.538 219 THR A O 1
ATOM 3417 N N . THR A 1 220 ? -1.257 22.855 18.707 1.000 10.327 220 THR A N 1
ATOM 3418 C CA . THR A 1 220 ? -1.095 23.359 17.350 1.000 10.481 220 THR A CA 1
ATOM 3419 C C . THR A 1 220 ? -1.287 24.872 17.307 1.000 10.326 220 THR A C 1
ATOM 3420 O O . THR A 1 220 ? -0.447 25.622 16.773 1.000 9.965 220 THR A O 1
ATOM 3430 N N . ARG A 1 221 ? -2.417 25.343 17.854 1.000 10.582 221 ARG A N 1
ATOM 3431 C CA . ARG A 1 221 ? -2.687 26.759 17.867 1.000 10.253 221 ARG A CA 1
ATOM 3432 C C . ARG A 1 221 ? -1.592 27.565 18.562 1.000 10.124 221 ARG A C 1
ATOM 3433 O O . ARG A 1 221 ? -1.227 28.618 18.061 1.000 11.562 221 ARG A O 1
ATOM 3454 N N . HIS A 1 222 ? -1.153 27.142 19.745 1.000 9.756 222 HIS A N 1
ATOM 3455 C CA . HIS A 1 222 ? -0.186 27.925 20.502 1.000 10.613 222 HIS A CA 1
ATOM 3456 C C . HIS A 1 222 ? 1.206 27.808 19.893 1.000 10.420 222 HIS A C 1
ATOM 3457 O O . HIS A 1 222 ? 1.899 28.818 19.796 1.000 10.607 222 HIS A O 1
ATOM 3470 N N . ALA A 1 223 ? 1.615 26.596 19.500 1.000 10.502 223 ALA A N 1
ATOM 3471 C CA . ALA A 1 223 ? 2.961 26.374 18.957 1.000 10.467 223 ALA A CA 1
ATOM 3472 C C . ALA A 1 223 ? 3.128 27.115 17.629 1.000 10.491 223 ALA A C 1
ATOM 3473 O O . ALA A 1 223 ? 4.166 27.703 17.380 1.000 10.598 223 ALA A O 1
ATOM 3480 N N . ALA A 1 224 ? 2.085 27.089 16.784 1.000 10.193 224 ALA A N 1
ATOM 3481 C CA . ALA A 1 224 ? 2.165 27.754 15.485 1.000 10.614 224 ALA A CA 1
ATOM 3482 C C . ALA A 1 224 ? 2.367 29.258 15.666 1.000 10.890 224 ALA A C 1
ATOM 3483 O O . ALA A 1 224 ? 3.226 29.851 15.005 1.000 11.434 224 ALA A O 1
ATOM 3490 N N . GLU A 1 225 ? 1.611 29.896 16.576 1.000 11.487 225 GLU A N 1
ATOM 3491 C CA . GLU A 1 225 ? 1.776 31.319 16.798 1.000 11.502 225 GLU A CA 1
ATOM 3492 C C . GLU A 1 225 ? 3.133 31.616 17.421 1.000 10.934 225 GLU A C 1
ATOM 3493 O O . GLU A 1 225 ? 3.776 32.588 17.038 1.000 10.674 225 GLU A O 1
ATOM 3505 N N . LEU A 1 226 ? 3.575 30.799 18.367 1.000 10.419 226 LEU A N 1
ATOM 3506 C CA . LEU A 1 226 ? 4.883 31.033 18.956 1.000 10.760 226 LEU A CA 1
ATOM 3507 C C . LEU A 1 226 ? 5.958 31.058 17.875 1.000 11.132 226 LEU A C 1
ATOM 3508 O O . LEU A 1 226 ? 6.856 31.905 17.913 1.000 11.760 226 LEU A O 1
ATOM 3524 N N . LEU A 1 227 ? 5.902 30.093 16.955 1.000 10.402 227 LEU A N 1
ATOM 3525 C CA . LEU A 1 227 ? 6.938 30.014 15.934 1.000 10.912 227 LEU A CA 1
ATOM 3526 C C . LEU A 1 227 ? 6.851 31.200 14.976 1.000 10.613 227 LEU A C 1
ATOM 3527 O O . LEU A 1 227 ? 7.869 31.750 14.548 1.000 11.047 227 LEU A O 1
ATOM 3543 N N . GLN A 1 228 ? 5.642 31.650 14.692 1.000 10.708 228 GLN A N 1
ATOM 3544 C CA . GLN A 1 228 ? 5.513 32.814 13.836 1.000 11.832 228 GLN A CA 1
ATOM 3545 C C . GLN A 1 228 ? 6.090 34.049 14.519 1.000 12.334 228 GLN A C 1
ATOM 3546 O O . GLN A 1 228 ? 6.812 34.814 13.894 1.000 13.559 228 GLN A O 1
ATOM 3560 N N . LEU A 1 229 ? 5.800 34.223 15.816 1.000 13.055 229 LEU A N 1
ATOM 3561 C CA . LEU A 1 229 ? 6.293 35.377 16.564 1.000 15.235 229 LEU A CA 1
ATOM 3562 C C . LEU A 1 229 ? 7.818 35.356 16.606 1.000 15.681 229 LEU A C 1
ATOM 3563 O O . LEU A 1 229 ? 8.461 36.403 16.612 1.000 17.978 229 LEU A O 1
ATOM 3579 N N . GLU A 1 230 ? 8.395 34.157 16.585 1.000 16.264 230 GLU A N 1
ATOM 3580 C CA . GLU A 1 230 ? 9.838 33.981 16.613 1.000 17.925 230 GLU A CA 1
ATOM 3581 C C . GLU A 1 230 ? 10.478 34.097 15.246 1.000 17.846 230 GLU A C 1
ATOM 3582 O O . GLU A 1 230 ? 11.700 34.059 15.164 1.000 22.396 230 GLU A O 1
ATOM 3594 N N . GLY A 1 231 ? 9.681 34.213 14.184 1.000 19.260 231 GLY A N 1
ATOM 3595 C CA . GLY A 1 231 ? 10.206 34.380 12.831 1.000 20.075 231 GLY A CA 1
ATOM 3596 C C . GLY A 1 231 ? 10.764 33.079 12.246 1.000 18.605 231 GLY A C 1
ATOM 3597 O O . GLY A 1 231 ? 11.765 33.074 11.519 1.000 18.540 231 GLY A O 1
ATOM 3601 N N . ASP A 1 232 ? 10.101 31.966 12.541 1.000 17.829 232 ASP A N 1
ATOM 3602 C CA . ASP A 1 232 ? 10.585 30.672 12.105 1.000 16.977 232 ASP A CA 1
ATOM 3603 C C . ASP A 1 232 ? 10.589 30.618 10.580 1.000 16.318 232 ASP A C 1
ATOM 3604 O O . ASP A 1 232 ? 9.621 31.012 9.951 1.000 16.522 232 ASP A O 1
ATOM 3613 N N . THR A 1 233 ? 11.662 30.089 10.010 1.000 17.492 233 THR A N 1
ATOM 3614 C CA . THR A 1 233 ? 11.778 29.972 8.562 1.000 17.542 233 THR A CA 1
ATOM 3615 C C . THR A 1 233 ? 11.743 28.519 8.110 1.000 16.406 233 THR A C 1
ATOM 3616 O O . THR A 1 233 ? 12.053 28.272 6.956 1.000 17.239 233 THR A O 1
ATOM 3626 N N . SER A 1 234 ? 11.262 27.578 8.935 1.000 15.252 234 SER A N 1
ATOM 3627 C CA . SER A 1 234 ? 11.428 26.161 8.645 1.000 13.726 234 SER A CA 1
ATOM 3628 C C . SER A 1 234 ? 10.171 25.539 8.037 1.000 12.772 234 SER A C 1
ATOM 3629 O O . SER A 1 234 ? 10.134 24.320 7.856 1.000 12.239 234 SER A O 1
ATOM 3636 N N . GLY A 1 235 ? 9.139 26.365 7.788 1.000 11.524 235 GLY A N 1
ATOM 3637 C CA . GLY A 1 235 ? 7.907 25.907 7.192 1.000 11.032 235 GLY A CA 1
ATOM 3638 C C . GLY A 1 235 ? 6.887 25.421 8.209 1.000 10.416 235 GLY A C 1
ATOM 3639 O O . GLY A 1 235 ? 5.820 24.944 7.779 1.000 10.779 235 GLY A O 1
ATOM 3643 N N . ALA A 1 236 ? 7.190 25.524 9.517 1.000 9.404 236 ALA A N 1
ATOM 3644 C CA . ALA A 1 236 ? 6.333 24.923 10.530 1.000 9.713 236 ALA A CA 1
ATOM 3645 C C . ALA A 1 236 ? 4.931 25.523 10.475 1.000 9.964 236 ALA A C 1
ATOM 3646 O O . ALA A 1 236 ? 3.948 24.781 10.590 1.000 10.002 236 ALA A O 1
ATOM 3653 N N . VAL A 1 237 ? 4.851 26.862 10.390 1.000 10.996 237 VAL A N 1
ATOM 3654 C CA . VAL A 1 237 ? 3.550 27.527 10.448 1.000 10.559 237 VAL A CA 1
ATOM 3655 C C . VAL A 1 237 ? 2.715 27.105 9.249 1.000 11.649 237 VAL A C 1
ATOM 3656 O O . VAL A 1 237 ? 1.529 26.782 9.399 1.000 11.153 237 VAL A O 1
ATOM 3669 N N . ALA A 1 238 ? 3.311 27.195 8.044 1.000 11.984 238 ALA A N 1
ATOM 3670 C CA . ALA A 1 238 ? 2.587 26.794 6.846 1.000 12.364 238 ALA A CA 1
ATOM 3671 C C . ALA A 1 238 ? 2.100 25.346 6.937 1.000 12.424 238 ALA A C 1
ATOM 3672 O O . ALA A 1 238 ? 0.988 25.047 6.498 1.000 11.730 238 ALA A O 1
ATOM 3679 N N . ARG A 1 239 ? 2.907 24.424 7.487 1.000 11.485 239 ARG A N 1
ATOM 3680 C CA A ARG A 1 239 ? 2.476 23.023 7.595 0.600 11.449 239 ARG A CA 1
ATOM 3681 C CA B ARG A 1 239 ? 2.495 23.031 7.612 0.400 11.060 239 ARG A CA 1
ATOM 3682 C C . ARG A 1 239 ? 1.320 22.899 8.580 1.000 10.897 239 ARG A C 1
ATOM 3683 O O . ARG A 1 239 ? 0.421 22.101 8.345 1.000 10.766 239 ARG A O 1
ATOM 3723 N N . ALA A 1 240 ? 1.372 23.655 9.701 1.000 10.326 240 ALA A N 1
ATOM 3724 C CA . ALA A 1 240 ? 0.271 23.647 10.653 1.000 9.985 240 ALA A CA 1
ATOM 3725 C C . ALA A 1 240 ? -1.020 24.174 10.050 1.000 10.458 240 ALA A C 1
ATOM 3726 O O . ALA A 1 240 ? -2.103 23.640 10.301 1.000 10.657 240 ALA A O 1
ATOM 3733 N N . VAL A 1 241 ? -0.900 25.242 9.249 1.000 10.646 241 VAL A N 1
ATOM 3734 C CA . VAL A 1 241 ? -2.071 25.805 8.583 1.000 10.819 241 VAL A CA 1
ATOM 3735 C C . VAL A 1 241 ? -2.613 24.841 7.534 1.000 10.123 241 VAL A C 1
ATOM 3736 O O . VAL A 1 241 ? -3.827 24.652 7.453 1.000 9.858 241 VAL A O 1
ATOM 3749 N N . ARG A 1 242 ? -1.744 24.202 6.753 1.000 10.224 242 ARG A N 1
ATOM 3750 C CA A ARG A 1 242 ? -2.222 23.264 5.750 0.600 10.904 242 ARG A CA 1
ATOM 3751 C CA B ARG A 1 242 ? -2.204 23.252 5.743 0.400 11.312 242 ARG A CA 1
ATOM 3752 C C . ARG A 1 242 ? -2.969 22.121 6.429 1.000 11.216 242 ARG A C 1
ATOM 3753 O O . ARG A 1 242 ? -4.038 21.730 5.954 1.000 10.290 242 ARG A O 1
ATOM 3793 N N . TRP A 1 243 ? -2.414 21.619 7.546 1.000 10.863 243 TRP A N 1
ATOM 3794 C CA . TRP A 1 243 ? -3.069 20.551 8.292 1.000 11.094 243 TRP A CA 1
ATOM 3795 C C . TRP A 1 243 ? -4.454 21.021 8.753 1.000 11.163 243 TRP A C 1
ATOM 3796 O O . TRP A 1 243 ? -5.443 20.310 8.627 1.000 10.734 243 TRP A O 1
ATOM 3817 N N . THR A 1 244 ? -4.507 22.253 9.257 1.000 10.643 244 THR A N 1
ATOM 3818 C CA . THR A 1 244 ? -5.758 22.826 9.727 1.000 10.202 244 THR A CA 1
ATOM 3819 C C . THR A 1 244 ? -6.775 22.913 8.586 1.000 10.590 244 THR A C 1
ATOM 3820 O O . THR A 1 244 ? -7.924 22.492 8.724 1.000 10.535 244 THR A O 1
ATOM 3830 N N . LEU A 1 245 ? -6.365 23.499 7.456 1.000 10.668 245 LEU A N 1
ATOM 3831 C CA . LEU A 1 245 ? -7.234 23.541 6.289 1.000 9.350 245 LEU A CA 1
ATOM 3832 C C . LEU A 1 245 ? -7.714 22.132 5.918 1.000 9.509 245 LEU A C 1
ATOM 3833 O O . LEU A 1 245 ? -8.923 21.928 5.650 1.000 9.209 245 LEU A O 1
ATOM 3849 N N . ASP A 1 246 ? -6.788 21.163 5.902 1.000 10.083 246 ASP A N 1
ATOM 3850 C CA . ASP A 1 246 ? -7.120 19.801 5.469 1.000 11.101 246 ASP A CA 1
ATOM 3851 C C . ASP A 1 246 ? -8.055 19.091 6.440 1.000 11.978 246 ASP A C 1
ATOM 3852 O O . ASP A 1 246 ? -8.654 18.106 6.028 1.000 14.103 246 ASP A O 1
ATOM 3861 N N . THR A 1 247 ? -8.160 19.542 7.707 1.000 11.998 247 THR A N 1
ATOM 3862 C CA . THR A 1 247 ? -8.964 18.844 8.708 1.000 12.199 247 THR A CA 1
ATOM 3863 C C . THR A 1 247 ? -10.300 19.535 8.980 1.000 11.049 247 THR A C 1
ATOM 3864 O O . THR A 1 247 ? -11.067 19.071 9.820 1.000 11.553 247 THR A O 1
ATOM 3874 N N . GLN A 1 248 ? -10.585 20.653 8.327 1.000 9.920 248 GLN A N 1
ATOM 3875 C CA . GLN A 1 248 ? -11.876 21.281 8.541 1.000 10.271 248 GLN A CA 1
ATOM 3876 C C . GLN A 1 248 ? -13.002 20.313 8.176 1.000 11.689 248 GLN A C 1
ATOM 3877 O O . GLN A 1 248 ? -12.920 19.618 7.168 1.000 12.890 248 GLN A O 1
ATOM 3891 N N . ARG A 1 249 ? -14.069 20.281 8.989 1.000 12.415 249 ARG A N 1
ATOM 3892 C CA . ARG A 1 249 ? -15.160 19.336 8.747 1.000 13.885 249 ARG A CA 1
ATOM 3893 C C . ARG A 1 249 ? -16.154 19.952 7.777 1.000 14.831 249 ARG A C 1
ATOM 3894 O O . ARG A 1 249 ? -16.140 21.144 7.495 1.000 13.511 249 ARG A O 1
ATOM 3915 N N . GLU A 1 250 ? -17.030 19.110 7.246 1.000 16.484 250 GLU A N 1
ATOM 3916 C CA A GLU A 1 250 ? -17.934 19.535 6.194 0.600 18.125 250 GLU A CA 1
ATOM 3917 C CA B GLU A 1 250 ? -17.926 19.547 6.189 0.400 17.688 250 GLU A CA 1
ATOM 3918 C C . GLU A 1 250 ? -18.938 20.570 6.709 1.000 17.902 250 GLU A C 1
ATOM 3919 O O . GLU A 1 250 ? -19.382 21.413 5.939 1.000 18.736 250 GLU A O 1
ATOM 3941 N N . ASP A 1 251 ? -19.226 20.570 8.019 1.000 15.963 251 ASP A N 1
ATOM 3942 C CA . ASP A 1 251 ? -20.141 21.567 8.561 1.000 16.032 251 ASP A CA 1
ATOM 3943 C C . ASP A 1 251 ? -19.479 22.945 8.697 1.000 14.474 251 ASP A C 1
ATOM 3944 O O . ASP A 1 251 ? -20.159 23.925 9.028 1.000 14.895 251 ASP A O 1
ATOM 3953 N N . GLY A 1 252 ? -18.147 23.010 8.479 1.000 12.515 252 GLY A N 1
ATOM 3954 C CA . GLY A 1 252 ? -17.410 24.251 8.574 1.000 12.458 252 GLY A CA 1
ATOM 3955 C C . GLY A 1 252 ? -16.657 24.396 9.893 1.000 11.350 252 GLY A C 1
ATOM 3956 O O . GLY A 1 252 ? -15.834 25.288 10.052 1.000 10.770 252 GLY A O 1
ATOM 3960 N N . GLY A 1 253 ? -16.949 23.497 10.843 1.000 11.926 253 GLY A N 1
ATOM 3961 C CA . GLY A 1 253 ? -16.308 23.517 12.144 1.000 11.288 253 GLY A CA 1
ATOM 3962 C C . GLY A 1 253 ? -15.076 22.625 12.121 1.000 10.718 253 GLY A C 1
ATOM 3963 O O . GLY A 1 253 ? -14.839 21.936 11.129 1.000 9.780 253 GLY A O 1
ATOM 3967 N N . TRP A 1 254 ? -14.378 22.576 13.258 1.000 11.257 254 TRP A N 1
ATOM 3968 C CA . TRP A 1 254 ? -13.367 21.553 13.498 1.000 10.730 254 TRP A CA 1
ATOM 3969 C C . TRP A 1 254 ? -13.716 20.797 14.769 1.000 10.937 254 TRP A C 1
ATOM 3970 O O . TRP A 1 254 ? -14.290 21.372 15.677 1.000 11.409 254 TRP A O 1
ATOM 3991 N N . GLY A 1 255 ? -13.321 19.522 14.804 1.000 10.508 255 GLY A N 1
ATOM 3992 C CA . GLY A 1 255 ? -13.280 18.761 16.035 1.000 10.318 255 GLY A CA 1
ATOM 3993 C C . GLY A 1 255 ? -11.853 18.585 16.531 1.000 10.668 255 GLY A C 1
ATOM 3994 O O . GLY A 1 255 ? -10.924 19.288 16.114 1.000 11.820 255 GLY A O 1
ATOM 3998 N N . ASN A 1 256 ? -11.704 17.645 17.476 1.000 11.299 256 ASN A N 1
ATOM 3999 C CA . ASN A 1 256 ? -10.500 17.531 18.263 1.000 11.769 256 ASN A CA 1
ATOM 4000 C C . ASN A 1 256 ? -9.390 16.811 17.506 1.000 12.421 256 ASN A C 1
ATOM 4001 O O . ASN A 1 256 ? -8.239 16.814 17.971 1.000 13.486 256 ASN A O 1
ATOM 4012 N N . GLY A 1 257 ? -9.722 16.192 16.365 1.000 12.875 257 GLY A N 1
ATOM 4013 C CA . GLY A 1 257 ? -8.744 15.444 15.585 1.000 14.034 257 GLY A CA 1
ATOM 4014 C C . GLY A 1 257 ? -8.480 14.037 16.090 1.000 15.140 257 GLY A C 1
ATOM 4015 O O . GLY A 1 257 ? -7.588 13.371 15.548 1.000 18.255 257 GLY A O 1
ATOM 4019 N N . ILE A 1 258 ? -9.177 13.576 17.133 1.000 14.577 258 ILE A N 1
ATOM 4020 C CA . ILE A 1 258 ? -9.019 12.220 17.640 1.000 15.676 258 ILE A CA 1
ATOM 4021 C C . ILE A 1 258 ? -10.385 11.564 17.735 1.000 15.948 258 ILE A C 1
ATOM 4022 O O . ILE A 1 258 ? -10.632 10.776 18.648 1.000 19.988 258 ILE A O 1
ATOM 4038 N N . GLY A 1 259 ? -11.283 11.954 16.844 1.000 17.129 259 GLY A N 1
ATOM 4039 C CA . GLY A 1 259 ? -12.583 11.313 16.715 1.000 17.554 259 GLY A CA 1
ATOM 4040 C C . GLY A 1 259 ? -13.781 12.177 17.083 1.000 15.762 259 GLY A C 1
ATOM 4041 O O . GLY A 1 259 ? -14.921 11.740 16.879 1.000 17.863 259 GLY A O 1
ATOM 4045 N N . GLY A 1 260 ? -13.564 13.370 17.622 1.000 14.693 260 GLY A N 1
ATOM 4046 C CA . GLY A 1 260 ? -14.666 14.235 18.018 1.000 13.455 260 GLY A CA 1
ATOM 4047 C C . GLY A 1 260 ? -15.290 14.957 16.836 1.000 14.139 260 GLY A C 1
ATOM 4048 O O . GLY A 1 260 ? -14.608 15.318 15.882 1.000 15.816 260 GLY A O 1
ATOM 4052 N N . ALA A 1 261 ? -16.597 15.225 16.951 1.000 14.396 261 ALA A N 1
ATOM 4053 C CA . ALA A 1 261 ? -17.323 16.127 16.076 1.000 15.248 261 ALA A CA 1
ATOM 4054 C C . ALA A 1 261 ? -16.927 17.590 16.312 1.000 13.619 261 ALA A C 1
ATOM 4055 O O . ALA A 1 261 ? -16.219 17.932 17.270 1.000 13.462 261 ALA A O 1
ATOM 4062 N N . SER A 1 262 ? -17.443 18.474 15.446 1.000 12.417 262 SER A N 1
ATOM 4063 C CA . SER A 1 262 ? -17.138 19.884 15.552 1.000 12.030 262 SER A CA 1
ATOM 4064 C C . SER A 1 262 ? -17.523 20.437 16.924 1.000 12.376 262 SER A C 1
ATOM 4065 O O . SER A 1 262 ? -18.633 20.181 17.404 1.000 12.929 262 SER A O 1
ATOM 4072 N N . THR A 1 263 ? -16.600 21.189 17.531 1.000 11.787 263 THR A N 1
ATOM 4073 C CA . THR A 1 263 ? -16.875 21.965 18.726 1.000 12.237 263 THR A CA 1
ATOM 4074 C C . THR A 1 263 ? -16.433 23.413 18.544 1.000 13.033 263 THR A C 1
ATOM 4075 O O . THR A 1 263 ? -15.541 23.744 17.728 1.000 12.530 263 THR A O 1
ATOM 4085 N N . ALA A 1 264 ? -17.026 24.290 19.382 1.000 10.591 264 ALA A N 1
ATOM 4086 C CA . ALA A 1 264 ? -16.629 25.696 19.388 1.000 9.604 264 ALA A CA 1
ATOM 4087 C C . ALA A 1 264 ? -15.162 25.878 19.787 1.000 9.724 264 ALA A C 1
ATOM 4088 O O . ALA A 1 264 ? -14.447 26.70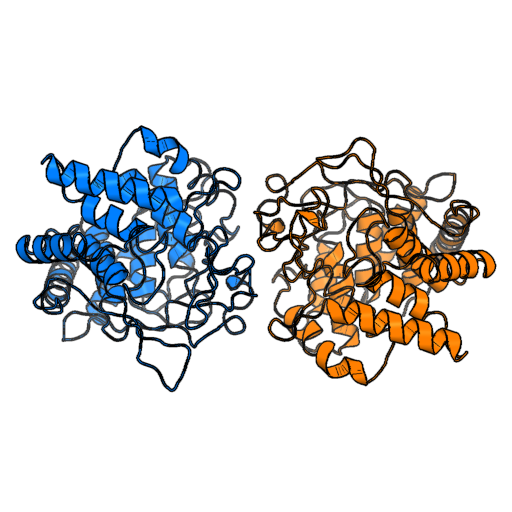7 19.220 1.000 10.583 264 ALA A O 1
ATOM 4095 N N . PHE A 1 265 ? -14.727 25.120 20.800 1.000 9.792 265 PHE A N 1
ATOM 4096 C CA . PHE A 1 265 ? -13.355 25.196 21.281 1.000 10.009 265 PHE A CA 1
ATOM 4097 C C . PHE A 1 265 ? -12.378 24.873 20.147 1.000 11.200 265 PHE A C 1
ATOM 4098 O O . PHE A 1 265 ? -11.446 25.641 19.897 1.000 11.710 265 PHE A O 1
ATOM 4115 N N . ASP A 1 266 ? -12.599 23.731 19.490 1.000 10.984 266 ASP A N 1
ATOM 4116 C CA . ASP A 1 266 ? -11.694 23.278 18.445 1.000 11.225 266 ASP A CA 1
ATOM 4117 C C . ASP A 1 266 ? -11.741 24.248 17.262 1.000 11.078 266 ASP A C 1
ATOM 4118 O O . ASP A 1 266 ? -10.708 24.581 16.677 1.000 11.744 266 ASP A O 1
ATOM 4127 N N . THR A 1 267 ? -12.941 24.739 16.934 1.000 10.739 267 THR A N 1
ATOM 4128 C CA . THR A 1 267 ? -13.100 25.660 15.806 1.000 10.911 267 THR A CA 1
ATOM 4129 C C . THR A 1 267 ? -12.345 26.973 16.064 1.000 10.965 267 THR A C 1
ATOM 4130 O O . THR A 1 267 ? -11.731 27.545 15.157 1.000 11.533 267 THR A O 1
ATOM 4140 N N . ALA A 1 268 ? -12.457 27.501 17.294 1.000 10.656 268 ALA A N 1
ATOM 4141 C CA . ALA A 1 268 ? -11.792 28.732 17.651 1.000 10.203 268 ALA A CA 1
ATOM 4142 C C . ALA A 1 268 ? -10.280 28.533 17.523 1.000 10.604 268 ALA A C 1
ATOM 4143 O O . ALA A 1 268 ? -9.578 29.399 17.021 1.000 11.763 268 ALA A O 1
ATOM 4150 N N . LEU A 1 269 ? -9.788 27.423 18.061 1.000 9.992 269 LEU A N 1
ATOM 4151 C CA . LEU A 1 269 ? -8.343 27.167 17.981 1.000 10.441 269 LEU A CA 1
ATOM 4152 C C . LEU A 1 269 ? -7.896 27.086 16.523 1.000 10.593 269 LEU A C 1
ATOM 4153 O O . LEU A 1 269 ? -6.823 27.593 16.182 1.000 10.591 269 LEU A O 1
ATOM 4169 N N . ALA A 1 270 ? -8.670 26.376 15.705 1.000 9.531 270 ALA A N 1
ATOM 4170 C CA . ALA A 1 270 ? -8.374 26.246 14.295 1.000 9.266 270 ALA A CA 1
ATOM 4171 C C . ALA A 1 270 ? -8.323 27.625 13.621 1.000 10.149 270 ALA A C 1
ATOM 4172 O O . ALA A 1 270 ? -7.374 27.914 12.892 1.000 9.986 270 ALA A O 1
ATOM 4179 N N . LEU A 1 271 ? -9.344 28.476 13.872 1.000 10.513 271 LEU A N 1
ATOM 4180 C CA . LEU A 1 271 ? -9.361 29.808 13.256 1.000 10.736 271 LEU A CA 1
ATOM 4181 C C . LEU A 1 271 ? -8.143 30.643 13.661 1.000 10.282 271 LEU A C 1
ATOM 4182 O O . LEU A 1 271 ? -7.562 31.358 12.846 1.000 10.647 271 LEU A O 1
ATOM 4198 N N . ALA A 1 272 ? -7.777 30.579 14.930 1.000 10.856 272 ALA A N 1
ATOM 4199 C CA . ALA A 1 272 ? -6.620 31.292 15.438 1.000 10.667 272 ALA A CA 1
ATOM 4200 C C . ALA A 1 272 ? -5.352 30.805 14.731 1.000 10.925 272 ALA A C 1
ATOM 4201 O O . ALA A 1 272 ? -4.380 31.547 14.591 1.000 13.391 272 ALA A O 1
ATOM 4208 N N . THR A 1 273 ? -5.347 29.533 14.338 1.000 10.535 273 THR A N 1
ATOM 4209 C CA . THR A 1 273 ? -4.199 28.956 13.637 1.000 10.753 273 THR A CA 1
ATOM 4210 C C . THR A 1 273 ? -4.177 29.449 12.180 1.000 10.140 273 THR A C 1
ATOM 4211 O O . THR A 1 273 ? -3.144 29.852 11.667 1.000 9.482 273 THR A O 1
ATOM 4221 N N . LEU A 1 274 ? -5.336 29.410 11.514 1.000 9.440 274 LEU A N 1
ATOM 4222 C CA . LEU A 1 274 ? -5.445 29.835 10.121 1.000 10.528 274 LEU A CA 1
ATOM 4223 C C . LEU A 1 274 ? -5.067 31.303 9.936 1.000 11.454 274 LEU A C 1
ATOM 4224 O O . LEU A 1 274 ? -4.501 31.667 8.896 1.000 11.366 274 LEU A O 1
ATOM 4240 N N . ARG A 1 275 ? -5.379 32.149 10.929 1.000 12.170 275 ARG A N 1
ATOM 4241 C CA A ARG A 1 275 ? -5.151 33.568 10.734 0.600 12.913 275 ARG A CA 1
ATOM 4242 C CA B ARG A 1 275 ? -5.148 33.581 10.838 0.400 12.741 275 ARG A CA 1
ATOM 4243 C C . ARG A 1 275 ? -3.645 33.859 10.670 1.000 12.997 275 ARG A C 1
ATOM 4244 O O . ARG A 1 275 ? -3.254 34.920 10.202 1.000 13.916 275 ARG A O 1
ATOM 4284 N N . LEU A 1 276 ? -2.805 32.911 11.085 1.000 12.690 276 LEU A N 1
ATOM 4285 C CA . LEU A 1 276 ? -1.361 33.065 10.995 1.000 13.611 276 LEU A CA 1
ATOM 4286 C C . LEU A 1 276 ? -0.861 33.028 9.557 1.000 14.592 276 LEU A C 1
ATOM 4287 O O . LEU A 1 276 ? 0.197 33.581 9.272 1.000 15.809 276 LEU A O 1
ATOM 4303 N N . ASP A 1 277 ? -1.567 32.313 8.668 1.000 14.172 277 ASP A N 1
ATOM 4304 C CA . ASP A 1 277 ? -1.174 32.191 7.259 1.000 15.316 277 ASP A CA 1
ATOM 4305 C C . ASP A 1 277 ? -2.446 32.319 6.438 1.000 13.823 277 ASP A C 1
ATOM 4306 O O . ASP A 1 277 ? -2.989 31.328 5.981 1.000 13.116 277 ASP A O 1
ATOM 4315 N N . PRO A 1 278 ? -3.008 33.538 6.310 1.000 13.803 278 PRO A N 1
ATOM 4316 C CA . PRO A 1 278 ? -4.356 33.705 5.772 1.000 13.584 278 PRO A CA 1
ATOM 4317 C C . PRO A 1 278 ? -4.443 33.534 4.261 1.000 11.797 278 PRO A C 1
ATOM 4318 O O . PRO A 1 278 ? -5.549 33.339 3.755 1.000 12.123 278 PRO A O 1
ATOM 4329 N N . GLY A 1 279 ? -3.291 33.568 3.560 1.000 11.092 279 GLY A N 1
ATOM 4330 C CA . GLY A 1 279 ? -3.303 33.572 2.105 1.000 10.434 279 GLY A CA 1
ATOM 4331 C C . GLY A 1 279 ? -4.206 32.519 1.464 1.000 10.190 279 GLY A C 1
ATOM 4332 O O . GLY A 1 279 ? -5.101 32.847 0.684 1.000 9.610 279 GLY A O 1
ATOM 4336 N N . PRO A 1 280 ? -4.005 31.220 1.770 1.000 10.607 280 PRO A N 1
ATOM 4337 C CA . PRO A 1 280 ? -4.860 30.168 1.232 1.000 10.675 280 PRO A CA 1
ATOM 4338 C C . PRO A 1 280 ? -6.128 29.892 2.038 1.000 11.019 280 PRO A C 1
ATOM 4339 O O . PRO A 1 280 ? -6.855 28.971 1.682 1.000 10.876 280 PRO A O 1
ATOM 4350 N N . SER A 1 281 ? -6.383 30.692 3.093 1.000 10.153 281 SER A N 1
ATOM 4351 C CA . SER A 1 281 ? -7.249 30.249 4.190 1.000 9.879 281 SER A CA 1
ATOM 4352 C C . SER A 1 281 ? -8.575 31.009 4.255 1.000 9.351 281 SER A C 1
ATOM 4353 O O . SER A 1 281 ? -9.350 30.760 5.171 1.000 9.657 281 SER A O 1
ATOM 4360 N N . GLY A 1 282 ? -8.829 31.932 3.329 1.000 8.296 282 GLY A N 1
ATOM 4361 C CA . GLY A 1 282 ? -9.922 32.870 3.541 1.000 8.447 282 GLY A CA 1
ATOM 4362 C C . GLY A 1 282 ? -11.293 32.201 3.594 1.000 8.052 282 GLY A C 1
ATOM 4363 O O . GLY A 1 282 ? -12.087 32.482 4.480 1.000 7.631 282 GLY A O 1
ATOM 4367 N N . ALA A 1 283 ? -11.560 31.273 2.678 1.000 7.619 283 ALA A N 1
ATOM 4368 C CA . ALA A 1 283 ? -12.865 30.621 2.677 1.000 8.011 283 ALA A CA 1
ATOM 4369 C C . ALA A 1 283 ? -13.022 29.751 3.929 1.000 7.657 283 ALA A C 1
ATOM 4370 O O . ALA A 1 283 ? -14.128 29.592 4.435 1.000 7.852 283 ALA A O 1
ATOM 4377 N N . ALA A 1 284 ? -11.936 29.125 4.374 1.000 7.208 284 ALA A N 1
ATOM 4378 C CA . ALA A 1 284 ? -11.966 28.277 5.557 1.000 7.578 284 ALA A CA 1
ATOM 4379 C C . ALA A 1 284 ? -12.250 29.143 6.792 1.000 8.392 284 ALA A C 1
ATOM 4380 O O . ALA A 1 284 ? -13.013 28.722 7.664 1.000 9.330 284 ALA A O 1
ATOM 4387 N N . LEU A 1 285 ? -11.623 30.331 6.879 1.000 8.281 285 LEU A N 1
ATOM 4388 C CA . LEU A 1 285 ? -11.884 31.278 7.967 1.000 8.308 285 LEU A CA 1
ATOM 4389 C C . LEU A 1 285 ? -13.363 31.673 7.972 1.000 8.589 285 LEU A C 1
ATOM 4390 O O . LEU A 1 285 ? -14.008 31.637 9.001 1.000 9.408 285 LEU A O 1
ATOM 4406 N N . ARG A 1 286 ? -13.891 32.016 6.808 1.000 8.456 286 ARG A N 1
ATOM 4407 C CA . ARG A 1 286 ? -15.275 32.453 6.723 1.000 8.828 286 ARG A CA 1
ATOM 4408 C C . ARG A 1 286 ? -16.219 31.336 7.156 1.000 8.888 286 ARG A C 1
ATOM 4409 O O . ARG A 1 286 ? -17.153 31.593 7.908 1.000 9.608 286 ARG A O 1
ATOM 4430 N N . SER A 1 287 ? -15.997 30.110 6.685 1.000 8.216 287 SER A N 1
ATOM 4431 C CA A SER A 1 287 ? -16.896 29.010 7.003 0.400 8.330 287 SER A CA 1
ATOM 4432 C CA B SER A 1 287 ? -16.898 29.012 7.003 0.600 8.532 287 SER A CA 1
ATOM 4433 C C . SER A 1 287 ? -16.826 28.674 8.491 1.000 8.531 287 SER A C 1
ATOM 4434 O O . SER A 1 287 ? -17.824 28.300 9.086 1.000 8.936 287 SER A O 1
ATOM 4446 N N . GLY A 1 288 ? -15.632 28.722 9.079 1.000 8.062 288 GLY A N 1
ATOM 4447 C CA . GLY A 1 288 ? -15.516 28.457 10.507 1.000 8.809 288 GLY A CA 1
ATOM 4448 C C . GLY A 1 288 ? -16.211 29.551 11.329 1.000 9.158 288 GLY A C 1
ATOM 4449 O O . GLY A 1 288 ? -16.845 29.260 12.340 1.000 9.857 288 GLY A O 1
ATOM 4453 N N . LEU A 1 289 ? -16.044 30.817 10.950 1.000 9.285 289 LEU A N 1
ATOM 4454 C CA . LEU A 1 289 ? -16.737 31.905 11.624 1.000 9.442 289 LEU A CA 1
ATOM 4455 C C . LEU A 1 289 ? -18.251 31.722 11.496 1.000 10.233 289 LEU A C 1
ATOM 4456 O O . LEU A 1 289 ? -18.986 31.956 12.461 1.000 11.299 289 LEU A O 1
ATOM 4472 N N . GLN A 1 290 ? -18.739 31.312 10.318 1.000 10.925 290 GLN A N 1
ATOM 4473 C CA . GLN A 1 290 ? -20.166 31.070 10.142 1.000 10.510 290 GLN A CA 1
ATOM 4474 C C . GLN A 1 290 ? -20.632 29.938 11.070 1.000 10.128 290 GLN A C 1
ATOM 4475 O O . GLN A 1 290 ? -21.759 29.946 11.561 1.000 10.913 290 GLN A O 1
ATOM 4489 N N . TRP A 1 291 ? -19.808 28.918 11.255 1.000 9.731 291 TRP A N 1
ATOM 4490 C CA . TRP A 1 291 ? -20.164 27.805 12.132 1.000 9.460 291 TRP A CA 1
ATOM 4491 C C . TRP A 1 291 ? -20.352 28.332 13.552 1.000 10.089 291 TRP A C 1
ATOM 4492 O O . TRP A 1 291 ? -21.355 28.033 14.180 1.000 9.994 291 TRP A O 1
ATOM 4513 N N . LEU A 1 292 ? -19.423 29.178 14.016 1.000 10.303 292 LEU A N 1
ATOM 4514 C CA . LEU A 1 292 ? -19.557 29.778 15.350 1.000 10.037 292 LEU A CA 1
ATOM 4515 C C . LEU A 1 292 ? -20.805 30.646 15.450 1.000 9.976 292 LEU A C 1
ATOM 4516 O O . LEU A 1 292 ? -21.530 30.515 16.422 1.000 9.832 292 LEU A O 1
ATOM 4532 N N . VAL A 1 293 ? -21.044 31.524 14.462 1.000 9.683 293 VAL A N 1
ATOM 4533 C CA . VAL A 1 293 ? -22.222 32.384 14.478 1.000 10.191 293 VAL A CA 1
ATOM 4534 C C . VAL A 1 293 ? -23.496 31.534 14.547 1.000 11.063 293 VAL A C 1
ATOM 4535 O O . VAL A 1 293 ? -24.396 31.850 15.307 1.000 12.299 293 VAL A O 1
ATOM 4548 N N . ARG A 1 294 ? -23.572 30.452 13.768 1.000 12.105 294 ARG A N 1
ATOM 4549 C CA . ARG A 1 294 ? -24.774 29.649 13.631 1.000 13.050 294 ARG A CA 1
ATOM 4550 C C . ARG A 1 294 ? -25.050 28.845 14.909 1.000 11.850 294 ARG A C 1
ATOM 4551 O O . ARG A 1 294 ? -26.227 28.606 15.232 1.000 12.019 294 ARG A O 1
ATOM 4572 N N . THR A 1 295 ? -24.005 28.435 15.634 1.000 11.060 295 THR A N 1
ATOM 4573 C CA . THR A 1 295 ? -24.155 27.510 16.757 1.000 10.781 295 THR A CA 1
ATOM 4574 C C . THR A 1 295 ? -24.134 28.227 18.110 1.000 11.105 295 THR A C 1
ATOM 4575 O O . THR A 1 295 ? -24.331 27.610 19.147 1.000 11.342 295 THR A O 1
ATOM 4585 N N . GLN A 1 296 ? -23.861 29.521 18.134 1.000 10.914 296 GLN A N 1
ATOM 4586 C CA . GLN A 1 296 ? -23.839 30.243 19.387 1.000 11.025 296 GLN A CA 1
ATOM 4587 C C . GLN A 1 296 ? -25.141 30.015 20.138 1.000 10.920 296 GLN A C 1
ATOM 4588 O O . GLN A 1 296 ? -26.227 30.052 19.559 1.000 10.713 296 GLN A O 1
ATOM 4602 N N . ARG A 1 297 ? -25.015 29.768 21.448 1.000 11.608 297 ARG A N 1
ATOM 4603 C CA . ARG A 1 297 ? -26.195 29.560 22.270 1.000 12.545 297 ARG A CA 1
ATOM 4604 C C . ARG A 1 297 ? -26.931 30.872 22.464 1.000 12.612 297 ARG A C 1
ATOM 4605 O O . ARG A 1 297 ? -26.325 31.943 22.385 1.000 12.349 297 ARG A O 1
ATOM 4626 N N . PRO A 1 298 ? -28.260 30.821 22.729 1.000 13.051 298 PRO A N 1
ATOM 4627 C CA . PRO A 1 298 ? -29.020 32.023 23.032 1.000 13.901 298 PRO A CA 1
ATOM 4628 C C . PRO A 1 298 ? -28.378 32.921 24.094 1.000 16.137 298 PRO A C 1
ATOM 4629 O O . PRO A 1 298 ? -28.280 34.136 23.908 1.000 16.821 298 PRO A O 1
ATOM 4640 N N . GLU A 1 299 ? -27.787 32.263 25.111 1.000 17.067 299 GLU A N 1
ATOM 4641 C CA . GLU A 1 299 ? -27.141 32.895 26.247 1.000 18.116 299 GLU A CA 1
ATOM 4642 C C . GLU A 1 299 ? -25.947 33.754 25.799 1.000 17.205 299 GLU A C 1
ATOM 4643 O O . GLU A 1 299 ? -25.532 34.656 26.528 1.000 18.995 299 GLU A O 1
ATOM 4655 N N . GLY A 1 300 ? -25.359 33.465 24.616 1.000 15.125 300 GLY A N 1
ATOM 4656 C CA . GLY A 1 300 ? -24.216 34.204 24.114 1.000 13.510 300 GLY A CA 1
ATOM 4657 C C . GLY A 1 300 ? -22.908 33.423 24.208 1.000 12.895 300 GLY A C 1
ATOM 4658 O O . GLY A 1 300 ? -21.871 33.884 23.710 1.000 13.312 300 GLY A O 1
ATOM 4662 N N . ASP A 1 301 ? -22.950 32.265 24.902 1.000 11.197 301 ASP A N 1
ATOM 4663 C CA . ASP A 1 301 ? -21.812 31.357 24.987 1.000 11.208 301 ASP A CA 1
ATOM 4664 C C . ASP A 1 301 ? -21.950 30.247 23.934 1.000 11.082 301 ASP A C 1
ATOM 4665 O O . ASP A 1 301 ? -22.862 30.248 23.114 1.000 11.695 301 ASP A O 1
ATOM 4674 N N . TRP A 1 302 ? -20.990 29.318 23.930 1.000 10.853 302 TRP A N 1
ATOM 4675 C CA . TRP A 1 302 ? -21.050 28.130 23.100 1.000 10.789 302 TRP A CA 1
ATOM 4676 C C . TRP A 1 302 ? -21.070 26.872 23.959 1.000 11.226 302 TRP A C 1
ATOM 4677 O O . TRP A 1 302 ? -20.483 26.871 25.029 1.000 12.978 302 TRP A O 1
ATOM 4698 N N . ASP A 1 303 ? -21.637 25.794 23.407 1.000 11.661 303 ASP A N 1
ATOM 4699 C CA . ASP A 1 303 ? -21.630 24.497 24.045 1.000 11.909 303 ASP A CA 1
ATOM 4700 C C . ASP A 1 303 ? -20.214 24.037 24.269 1.000 12.262 303 ASP A C 1
ATOM 4701 O O . ASP A 1 303 ? -19.369 24.178 23.393 1.000 12.615 303 ASP A O 1
ATOM 4710 N N . SER A 1 304 ? -19.966 23.519 25.473 1.000 12.395 304 SER A N 1
ATOM 4711 C CA . SER A 1 304 ? -18.664 22.938 25.776 1.000 12.497 304 SER A CA 1
ATOM 4712 C C . SER A 1 304 ? -18.710 21.438 25.503 1.000 12.342 304 SER A C 1
ATOM 4713 O O . SER A 1 304 ? -19.769 20.825 25.381 1.000 13.039 304 SER A O 1
ATOM 4720 N N . ALA A 1 305 ? -17.528 20.861 25.440 1.000 12.222 305 ALA A N 1
ATOM 4721 C CA . ALA A 1 305 ? -17.338 19.454 25.158 1.000 14.465 305 ALA A CA 1
ATOM 4722 C C . ALA A 1 305 ? -16.167 18.993 25.996 1.000 13.547 305 ALA A C 1
ATOM 4723 O O . ALA A 1 305 ? -15.532 19.842 26.633 1.000 13.577 305 ALA A O 1
ATOM 4730 N N . PRO A 1 306 ? -15.912 17.665 26.087 1.000 13.358 306 PRO A N 1
ATOM 4731 C CA . PRO A 1 306 ? -14.799 17.185 26.883 1.000 13.531 306 PRO A CA 1
ATOM 4732 C C . PRO A 1 306 ? -13.478 17.588 26.219 1.000 13.434 306 PRO A C 1
ATOM 4733 O O . PRO A 1 306 ? -13.145 17.083 25.153 1.000 15.627 306 PRO A O 1
ATOM 4744 N N . LEU A 1 307 ? -12.750 18.475 26.873 1.000 12.911 307 LEU A N 1
ATOM 4745 C CA . LEU A 1 307 ? -11.600 19.116 26.250 1.000 14.039 307 LEU A CA 1
ATOM 4746 C C . LEU A 1 307 ? -10.315 18.900 27.007 1.000 13.440 307 LEU A C 1
ATOM 4747 O O . LEU A 1 307 ? -9.256 18.968 26.369 1.000 12.300 307 LEU A O 1
ATOM 4763 N N . MET A 1 308 ? -10.381 18.678 28.339 1.000 13.418 308 MET A N 1
ATOM 4764 C CA . MET A 1 308 ? -9.171 18.696 29.127 1.000 12.627 308 MET A CA 1
ATOM 4765 C C . MET A 1 308 ? -9.072 17.375 29.861 1.000 12.328 308 MET A C 1
ATOM 4766 O O . MET A 1 308 ? -10.008 16.961 30.506 1.000 12.619 308 MET A O 1
ATOM 4780 N N . ARG A 1 309 ? -7.931 16.693 29.700 1.000 11.381 309 ARG A N 1
ATOM 4781 C CA . ARG A 1 309 ? -7.786 15.365 30.262 1.000 11.600 309 ARG A CA 1
ATOM 4782 C C . ARG A 1 309 ? -6.719 15.381 31.337 1.000 12.160 309 ARG A C 1
ATOM 4783 O O . ARG A 1 309 ? -5.672 16.034 31.174 1.000 13.592 309 ARG A O 1
ATOM 4804 N N . MET A 1 310 ? -6.998 14.639 32.408 1.000 11.444 310 MET A N 1
ATOM 4805 C CA A MET A 1 310 ? -6.039 14.478 33.485 0.500 12.330 310 MET A CA 1
ATOM 4806 C CA B MET A 1 310 ? -6.038 14.477 33.482 0.500 12.490 310 MET A CA 1
ATOM 4807 C C . MET A 1 310 ? -5.517 13.051 33.373 1.000 11.219 310 MET A C 1
ATOM 4808 O O . MET A 1 310 ? -6.220 12.113 33.711 1.000 9.728 310 MET A O 1
ATOM 4834 N N . PRO A 1 311 ? -4.300 12.844 32.828 1.000 10.301 311 PRO A N 1
ATOM 4835 C CA . PRO A 1 311 ? -3.744 11.501 32.750 1.000 9.914 311 PRO A CA 1
ATOM 4836 C C . PRO A 1 311 ? -3.388 10.949 34.120 1.000 9.472 311 PRO A C 1
ATOM 4837 O O . PRO A 1 311 ? -3.079 11.706 35.023 1.000 9.908 311 PRO A O 1
ATOM 4848 N N . ARG A 1 312 ? -3.340 9.625 34.239 1.000 8.980 312 ARG A N 1
ATOM 4849 C CA . ARG A 1 312 ? -2.775 9.022 35.418 1.000 9.013 312 ARG A CA 1
ATOM 4850 C C . ARG A 1 312 ? -1.296 9.419 35.512 1.000 9.058 312 ARG A C 1
ATOM 4851 O O . ARG A 1 312 ? -0.622 9.608 34.501 1.000 8.807 312 ARG A O 1
ATOM 4872 N N . PRO A 1 313 ? -0.777 9.624 36.730 1.000 9.140 313 PRO A N 1
ATOM 4873 C CA . PRO A 1 313 ? 0.629 10.017 36.907 1.000 9.418 313 PRO A CA 1
ATOM 4874 C C . PRO A 1 313 ? 1.642 9.026 36.330 1.000 8.297 313 PRO A C 1
ATOM 4875 O O . PRO A 1 313 ? 2.754 9.421 36.027 1.000 7.950 313 PRO A O 1
ATOM 4886 N N . GLY A 1 314 ? 1.270 7.743 36.219 1.000 7.599 314 GLY A N 1
ATOM 4887 C CA . GLY A 1 314 ? 2.141 6.738 35.616 1.000 7.650 314 GLY A CA 1
ATOM 4888 C C . GLY A 1 314 ? 2.176 6.767 34.086 1.000 7.872 314 GLY A C 1
ATOM 4889 O O . GLY A 1 314 ? 2.994 6.040 33.507 1.000 9.190 314 GLY A O 1
ATOM 4893 N N . GLU A 1 315 ? 1.322 7.587 33.440 1.000 7.522 315 GLU A N 1
ATOM 4894 C CA . GLU A 1 315 ? 1.270 7.721 31.984 1.000 7.284 315 GLU A CA 1
ATOM 4895 C C . GLU A 1 315 ? 2.084 8.928 31.543 1.000 7.713 315 GLU A C 1
ATOM 4896 O O . GLU A 1 315 ? 1.738 10.066 31.875 1.000 8.248 315 GLU A O 1
ATOM 4908 N N . HIS A 1 316 ? 3.159 8.688 30.781 1.000 7.356 316 HIS A N 1
ATOM 4909 C CA . HIS A 1 316 ? 4.017 9.772 30.334 1.000 7.711 316 HIS A CA 1
ATOM 4910 C C . HIS A 1 316 ? 3.780 10.158 28.866 1.000 8.837 316 HIS A C 1
ATOM 4911 O O . HIS A 1 316 ? 4.409 11.106 28.387 1.000 10.373 316 HIS A O 1
ATOM 4924 N N . ALA A 1 317 ? 2.871 9.480 28.154 1.000 8.206 317 ALA A N 1
ATOM 4925 C CA . ALA A 1 317 ? 2.574 9.814 26.771 1.000 8.021 317 ALA A CA 1
ATOM 4926 C C . ALA A 1 317 ? 1.084 9.641 26.518 1.000 8.401 317 ALA A C 1
ATOM 4927 O O . ALA A 1 317 ? 0.670 8.791 25.756 1.000 9.366 317 ALA A O 1
ATOM 4934 N N . PRO A 1 318 ? 0.223 10.416 27.181 1.000 8.471 318 PRO A N 1
ATOM 4935 C CA . PRO A 1 318 ? -1.234 10.231 27.076 1.000 8.818 318 PRO A CA 1
ATOM 4936 C C . PRO A 1 318 ? -1.798 10.340 25.658 1.000 9.337 318 PRO A C 1
ATOM 4937 O O . PRO A 1 318 ? -2.796 9.716 25.339 1.000 9.377 318 PRO A O 1
ATOM 4948 N N . TRP A 1 319 ? -1.117 11.107 24.781 1.000 9.313 319 TRP A N 1
ATOM 4949 C CA . TRP A 1 319 ? -1.495 11.258 23.381 1.000 9.006 319 TRP A CA 1
ATOM 4950 C C . TRP A 1 319 ? -1.443 9.942 22.615 1.000 9.056 319 TRP A C 1
ATOM 4951 O O . TRP A 1 319 ? -2.086 9.813 21.576 1.000 9.567 319 TRP A O 1
ATOM 4972 N N . GLU A 1 320 ? -0.677 8.965 23.130 1.000 8.730 320 GLU A N 1
ATOM 4973 C CA . GLU A 1 320 ? -0.601 7.640 22.541 1.000 8.677 320 GLU A CA 1
ATOM 4974 C C . GLU A 1 320 ? -1.828 6.803 22.891 1.000 8.904 320 GLU A C 1
ATOM 4975 O O . GLU A 1 320 ? -2.035 5.787 22.252 1.000 10.073 320 GLU A O 1
ATOM 4987 N N . ASP A 1 321 ? -2.598 7.189 23.907 1.000 9.411 321 ASP A N 1
ATOM 4988 C CA . ASP A 1 321 ? -3.702 6.371 24.398 1.000 9.467 321 ASP A CA 1
ATOM 4989 C C . ASP A 1 321 ? -4.726 7.292 25.063 1.000 9.810 321 ASP A C 1
ATOM 4990 O O . ASP A 1 321 ? -4.922 7.289 26.293 1.000 9.753 321 ASP A O 1
ATOM 4999 N N . PRO A 1 322 ? -5.357 8.170 24.283 1.000 10.092 322 PRO A N 1
ATOM 5000 C CA . PRO A 1 322 ? -6.220 9.197 24.869 1.000 10.733 322 PRO A CA 1
ATOM 5001 C C . PRO A 1 322 ? -7.413 8.664 25.646 1.000 11.218 322 PRO A C 1
ATOM 5002 O O . PRO A 1 322 ? -7.774 9.287 26.633 1.000 11.931 322 PRO A O 1
ATOM 5013 N N . GLN A 1 323 ? -7.947 7.494 25.279 1.000 11.774 323 GLN A N 1
ATOM 5014 C CA . GLN A 1 323 ? -9.090 6.939 26.010 1.000 12.585 323 GLN A CA 1
ATOM 5015 C C . GLN A 1 323 ? -8.632 6.149 27.236 1.000 11.199 323 GLN A C 1
ATOM 5016 O O . GLN A 1 323 ? -9.379 5.999 28.206 1.000 12.283 323 GLN A O 1
ATOM 5030 N N . GLY A 1 324 ? -7.412 5.591 27.183 1.000 9.269 324 GLY A N 1
ATOM 5031 C CA . GLY A 1 324 ? -6.962 4.613 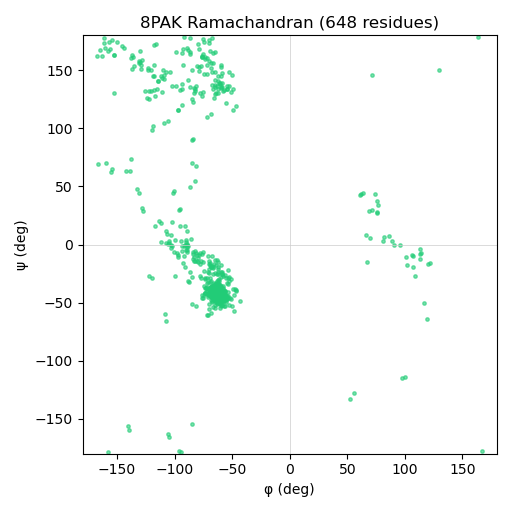28.158 1.000 8.942 324 GLY A CA 1
ATOM 5032 C C . GLY A 1 324 ? -6.122 5.216 29.278 1.000 8.509 324 GLY A C 1
ATOM 5033 O O . GLY A 1 324 ? -5.878 4.555 30.258 1.000 9.056 324 GLY A O 1
ATOM 5037 N N . CYS A 1 325 ? -5.705 6.468 29.140 1.000 9.359 325 CYS A N 1
ATOM 5038 C CA . CYS A 1 325 ? -4.749 7.110 30.036 1.000 10.193 325 CYS A CA 1
ATOM 5039 C C . CYS A 1 325 ? -5.393 7.813 31.229 1.000 9.636 325 CYS A C 1
ATOM 5040 O O . CYS A 1 325 ? -4.663 8.327 32.050 1.000 10.155 325 CYS A O 1
ATOM 5047 N N . LEU A 1 326 ? -6.738 7.816 31.335 1.000 9.109 326 LEU A N 1
ATOM 5048 C CA . LEU A 1 326 ? -7.446 8.836 32.091 1.000 9.083 326 LEU A CA 1
ATOM 5049 C C . LEU A 1 326 ? -7.487 8.521 33.579 1.000 9.536 326 LEU A C 1
ATOM 5050 O O . LEU A 1 326 ? -7.931 7.440 33.968 1.000 10.808 326 LEU A O 1
ATOM 5066 N N . LEU A 1 327 ? -7.115 9.494 34.414 1.000 9.053 327 LEU A N 1
ATOM 5067 C CA . LEU A 1 327 ? -7.312 9.333 35.841 1.000 9.362 327 LEU A CA 1
ATOM 5068 C C . LEU A 1 327 ? -8.802 9.491 36.173 1.000 9.889 327 LEU A C 1
ATOM 5069 O O . LEU A 1 327 ? -9.342 8.820 37.051 1.000 11.135 327 LEU A O 1
ATOM 5085 N N . LEU A 1 328 ? -9.421 10.412 35.447 1.000 8.914 328 LEU A N 1
ATOM 5086 C CA . LEU A 1 328 ? -10.814 10.788 35.604 1.000 9.289 328 LEU A CA 1
ATOM 5087 C C . LEU A 1 328 ? -11.395 10.908 34.208 1.000 8.651 328 LEU A C 1
ATOM 5088 O O . LEU A 1 328 ? -10.647 11.113 33.254 1.000 8.408 328 LEU A O 1
ATOM 5104 N N . PRO A 1 329 ? -12.732 10.914 34.032 1.000 7.826 329 PRO A N 1
ATOM 5105 C CA . PRO A 1 329 ? -13.301 11.259 32.741 1.000 7.970 329 PRO A CA 1
ATOM 5106 C C . PRO A 1 329 ? -12.771 12.610 32.232 1.000 8.770 329 PRO A C 1
ATOM 5107 O O . PRO A 1 329 ? -12.486 13.517 33.013 1.000 8.814 329 PRO A O 1
ATOM 5118 N N . VAL A 1 330 ? -12.670 12.738 30.908 1.000 9.642 330 VAL A N 1
ATOM 5119 C CA . VAL A 1 330 ? -12.217 13.976 30.298 1.000 9.731 330 VAL A CA 1
ATOM 5120 C C . VAL A 1 330 ? -13.126 15.089 30.828 1.000 10.450 330 VAL A C 1
ATOM 5121 O O . VAL A 1 330 ? -14.349 14.919 30.848 1.000 11.030 330 VAL A O 1
ATOM 5134 N N . LEU A 1 331 ? -12.511 16.195 31.240 1.000 11.423 331 LEU A N 1
ATOM 5135 C CA . LEU A 1 331 ? -13.218 17.325 31.837 1.000 11.673 331 LEU A CA 1
ATOM 5136 C C . LEU A 1 331 ? -13.830 18.196 30.749 1.000 11.603 331 LEU A C 1
ATOM 5137 O O . LEU A 1 331 ? -13.217 18.474 29.735 1.000 12.132 331 LEU A O 1
ATOM 5153 N N . THR A 1 332 ? -15.076 18.604 31.001 1.000 12.044 332 THR A N 1
ATOM 5154 C CA . THR A 1 332 ? -15.763 19.640 30.255 1.000 11.358 332 THR A CA 1
ATOM 5155 C C . THR A 1 332 ? -15.760 20.884 31.135 1.000 10.518 332 THR A C 1
ATOM 5156 O O . THR A 1 332 ? -15.940 20.756 32.362 1.000 11.045 332 THR A O 1
ATOM 5166 N N . ASP A 1 333 ? -15.716 22.072 30.508 1.000 10.831 333 ASP A N 1
ATOM 5167 C CA . ASP A 1 333 ? -15.962 23.316 31.226 1.000 11.423 333 ASP A CA 1
ATOM 5168 C C . ASP A 1 333 ? -17.481 23.469 31.224 1.000 11.214 333 ASP A C 1
ATOM 5169 O O . ASP A 1 333 ? -18.036 24.019 30.293 1.000 10.980 333 ASP A O 1
ATOM 5178 N N . ARG A 1 334 ? -18.145 22.927 32.259 1.000 11.563 334 ARG A N 1
ATOM 5179 C CA . ARG A 1 334 ? -19.594 22.854 32.214 1.000 12.390 334 ARG A CA 1
ATOM 5180 C C . ARG A 1 334 ? -20.256 24.225 32.276 1.000 11.770 334 ARG A C 1
ATOM 5181 O O . ARG A 1 334 ? -21.431 24.304 31.902 1.000 12.588 334 ARG A O 1
ATOM 5202 N N . ASN A 1 335 ? -19.544 25.275 32.731 1.000 11.815 335 ASN A N 1
ATOM 5203 C CA . ASN A 1 335 ? -20.130 26.611 32.708 1.000 11.281 335 ASN A CA 1
ATOM 5204 C C . ASN A 1 335 ? -19.839 27.319 31.375 1.000 10.982 335 ASN A C 1
ATOM 5205 O O . ASN A 1 335 ? -20.260 28.457 31.203 1.000 10.508 335 ASN A O 1
ATOM 5216 N N . ARG A 1 336 ? -19.120 26.630 30.463 1.000 10.045 336 ARG A N 1
ATOM 5217 C CA . ARG A 1 336 ? -18.843 27.098 29.109 1.000 10.460 336 ARG A CA 1
ATOM 5218 C C . ARG A 1 336 ? -17.939 28.343 29.050 1.000 10.141 336 ARG A C 1
ATOM 5219 O O . ARG A 1 336 ? -17.763 28.922 27.990 1.000 9.952 336 ARG A O 1
ATOM 5240 N N . LEU A 1 337 ? -17.372 28.765 30.171 1.000 10.336 337 LEU A N 1
ATOM 5241 C CA . LEU A 1 337 ? -16.552 29.959 30.199 1.000 10.668 337 LEU A CA 1
ATOM 5242 C C . LEU A 1 337 ? -15.200 29.742 29.524 1.000 11.379 337 LEU A C 1
ATOM 5243 O O . LEU A 1 337 ? -14.691 30.679 28.914 1.000 12.231 337 LEU A O 1
ATOM 5259 N N . PHE A 1 338 ? -14.587 28.579 29.669 1.000 10.749 338 PHE A N 1
ATOM 5260 C CA . PHE A 1 338 ? -13.264 28.389 29.067 1.000 9.999 338 PHE A CA 1
ATOM 5261 C C . PHE A 1 338 ? -13.397 28.310 27.549 1.000 10.341 338 PHE A C 1
ATOM 5262 O O . PHE A 1 338 ? -12.690 28.992 26.814 1.000 10.374 338 PHE A O 1
ATOM 5279 N N . THR A 1 339 ? -14.397 27.531 27.098 1.000 10.525 339 THR A N 1
ATOM 5280 C CA . THR A 1 339 ? -14.728 27.423 25.690 1.000 11.219 339 THR A CA 1
ATOM 5281 C C . THR A 1 339 ? -15.031 28.815 25.132 1.000 11.407 339 THR A C 1
ATOM 5282 O O . THR A 1 339 ? -14.490 29.214 24.092 1.000 11.419 339 THR A O 1
ATOM 5292 N N . THR A 1 340 ? -15.895 29.594 25.835 1.000 10.389 340 THR A N 1
ATOM 5293 C CA . THR A 1 340 ? -16.352 30.848 25.291 1.000 10.797 340 THR A CA 1
ATOM 5294 C C . THR A 1 340 ? -15.222 31.865 25.256 1.000 10.540 340 THR A C 1
ATOM 5295 O O . THR A 1 340 ? -15.097 32.638 24.308 1.000 11.521 340 THR A O 1
ATOM 5305 N N . ALA A 1 341 ? -14.367 31.861 26.270 1.000 10.704 341 ALA A N 1
ATOM 5306 C CA . ALA A 1 341 ? -13.198 32.734 26.270 1.000 11.278 341 ALA A CA 1
ATOM 5307 C C . ALA A 1 341 ? -12.265 32.388 25.103 1.000 12.217 341 ALA A C 1
ATOM 5308 O O . ALA A 1 341 ? -11.664 33.288 24.532 1.000 12.146 341 ALA A O 1
ATOM 5315 N N . THR A 1 342 ? -12.166 31.108 24.742 1.000 11.000 342 THR A N 1
ATOM 5316 C CA . THR A 1 342 ? -11.348 30.700 23.605 1.000 11.135 342 THR A CA 1
ATOM 5317 C C . THR A 1 342 ? -11.933 31.248 22.298 1.000 11.220 342 THR A C 1
ATOM 5318 O O . THR A 1 342 ? -11.217 31.770 21.459 1.000 10.850 342 THR A O 1
ATOM 5328 N N . VAL A 1 343 ? -13.268 31.173 22.170 1.000 11.104 343 VAL A N 1
ATOM 5329 C CA . VAL A 1 343 ? -13.956 31.716 21.015 1.000 11.145 343 VAL A CA 1
ATOM 5330 C C . VAL A 1 343 ? -13.732 33.222 20.904 1.000 11.427 343 VAL A C 1
ATOM 5331 O O . VAL A 1 343 ? -13.432 33.721 19.802 1.000 11.145 343 VAL A O 1
ATOM 5344 N N . VAL A 1 344 ? -13.890 33.945 22.024 1.000 11.996 344 VAL A N 1
ATOM 5345 C CA . VAL A 1 344 ? -13.841 35.392 21.983 1.000 12.946 344 VAL A CA 1
ATOM 5346 C C . VAL A 1 344 ? -12.489 35.816 21.427 1.000 13.124 344 VAL A C 1
ATOM 5347 O O . VAL A 1 344 ? -12.426 36.740 20.609 1.000 13.465 344 VAL A O 1
ATOM 5360 N N . SER A 1 345 ? -11.436 35.134 21.867 1.000 12.842 345 SER A N 1
ATOM 5361 C CA . SER A 1 345 ? -10.098 35.460 21.402 1.000 13.837 345 SER A CA 1
ATOM 5362 C C . SER A 1 345 ? -9.981 35.270 19.887 1.000 13.987 345 SER A C 1
ATOM 5363 O O . SER A 1 345 ? -9.416 36.117 19.200 1.000 16.545 345 SER A O 1
ATOM 5370 N N . ALA A 1 346 ? -10.536 34.157 19.385 1.000 13.460 346 ALA A N 1
ATOM 5371 C CA . ALA A 1 346 ? -10.457 33.860 17.954 1.000 14.442 346 ALA A CA 1
ATOM 5372 C C . ALA A 1 346 ? -11.250 34.887 17.145 1.000 15.187 346 ALA A C 1
ATOM 5373 O O . ALA A 1 346 ? -10.833 35.313 16.063 1.000 17.542 346 ALA A O 1
ATOM 5380 N N . LEU A 1 347 ? -12.432 35.277 17.630 1.000 15.061 347 LEU A N 1
ATOM 5381 C CA . LEU A 1 347 ? -13.244 36.229 16.897 1.000 15.332 347 LEU A CA 1
ATOM 5382 C C . LEU A 1 347 ? -12.491 37.542 16.759 1.000 16.540 347 LEU A C 1
ATOM 5383 O O . LEU A 1 347 ? -12.525 38.134 15.682 1.000 17.473 347 LEU A O 1
ATOM 5399 N N . ALA A 1 348 ? -11.868 37.977 17.852 1.000 16.444 348 ALA A N 1
ATOM 5400 C CA . ALA A 1 348 ? -11.070 39.188 17.879 1.000 17.804 348 ALA A CA 1
ATOM 5401 C C . ALA A 1 348 ? -9.929 39.098 16.877 1.000 18.662 348 ALA A C 1
ATOM 5402 O O . ALA A 1 348 ? -9.669 40.088 16.161 1.000 18.461 348 ALA A O 1
ATOM 5409 N N . ASP A 1 349 ? -9.260 37.942 16.871 1.000 18.451 349 ASP A N 1
ATOM 5410 C CA . ASP A 1 349 ? -8.162 37.699 15.933 1.000 19.883 349 ASP A CA 1
ATOM 5411 C C . ASP A 1 349 ? -8.637 37.939 14.496 1.000 19.272 349 ASP A C 1
ATOM 5412 O O . ASP A 1 349 ? -7.945 38.556 13.687 1.000 18.554 349 ASP A O 1
ATOM 5421 N N . CYS A 1 350 ? -9.809 37.374 14.186 1.000 20.042 350 CYS A N 1
ATOM 5422 C CA . CYS A 1 350 ? -10.342 37.360 12.844 1.000 18.991 350 CYS A CA 1
ATOM 5423 C C . CYS A 1 350 ? -10.824 38.754 12.442 1.000 19.181 350 CYS A C 1
ATOM 5424 O O . CYS A 1 350 ? -10.759 39.086 11.274 1.000 21.966 350 CYS A O 1
ATOM 5431 N N . LEU A 1 351 ? -11.263 39.589 13.398 1.000 18.611 351 LEU A N 1
ATOM 5432 C CA . LEU A 1 351 ? -11.745 40.922 13.103 1.000 20.626 351 LEU A CA 1
ATOM 5433 C C . LEU A 1 351 ? -10.572 41.864 12.864 1.000 21.662 351 LEU A C 1
ATOM 5434 O O . LEU A 1 351 ? -10.723 42.792 12.080 1.000 22.206 351 LEU A O 1
ATOM 5450 N N . GLU A 1 352 ? -9.388 41.604 13.455 1.000 27.444 352 GLU A N 1
ATOM 5451 C CA . GLU A 1 352 ? -8.320 42.610 13.432 1.000 31.810 352 GLU A CA 1
ATOM 5452 C C . GLU A 1 352 ? -7.752 42.795 12.013 1.000 34.181 352 GLU A C 1
ATOM 5453 O O . GLU A 1 352 ? -7.564 41.763 11.319 1.000 38.097 352 GLU A O 1
ATOM 5465 N N . ALA B 1 8 ? 15.987 -22.373 -1.705 1.000 30.925 8 ALA B N 1
ATOM 5466 C CA . ALA B 1 8 ? 17.307 -21.734 -1.955 1.000 31.213 8 ALA B CA 1
ATOM 5467 C C . ALA B 1 8 ? 18.423 -22.527 -1.257 1.000 29.290 8 ALA B C 1
ATOM 5468 O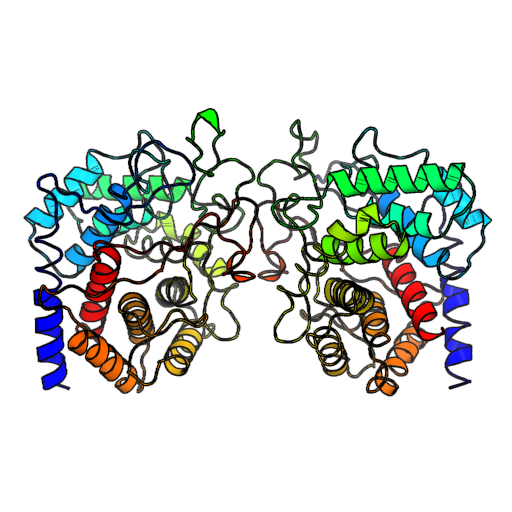 O . ALA B 1 8 ? 18.963 -22.076 -0.228 1.000 24.731 8 ALA B O 1
ATOM 5475 N N . PRO B 1 9 ? 18.782 -23.734 -1.768 1.000 30.087 9 PRO B N 1
ATOM 5476 C CA . PRO B 1 9 ? 19.794 -24.591 -1.139 1.000 29.642 9 PRO B CA 1
ATOM 5477 C C . PRO B 1 9 ? 21.204 -24.032 -0.935 1.000 27.096 9 PRO B C 1
ATOM 5478 O O . PRO B 1 9 ? 21.850 -24.368 0.071 1.000 26.480 9 PRO B O 1
ATOM 5489 N N . GLU B 1 10 ? 21.689 -23.209 -1.884 1.000 23.810 10 GLU B N 1
ATOM 5490 C CA . GLU B 1 10 ? 23.029 -22.647 -1.793 1.000 22.567 10 GLU B CA 1
ATOM 5491 C C . GLU B 1 10 ? 23.095 -21.668 -0.614 1.000 19.141 10 GLU B C 1
ATOM 5492 O O . GLU B 1 10 ? 24.058 -21.668 0.159 1.000 16.863 10 GLU B O 1
ATOM 5504 N N . LEU B 1 11 ? 22.068 -20.817 -0.512 1.000 17.270 11 LEU B N 1
ATOM 5505 C CA . LEU B 1 11 ? 21.999 -19.844 0.554 1.000 16.437 11 LEU B CA 1
ATOM 5506 C C . LEU B 1 11 ? 21.867 -20.539 1.906 1.000 16.249 11 LEU B C 1
ATOM 5507 O O . LEU B 1 11 ? 22.533 -20.146 2.853 1.000 15.812 11 LEU B O 1
ATOM 5523 N N . GLU B 1 12 ? 20.981 -21.547 1.990 1.000 15.834 12 GLU B N 1
ATOM 5524 C CA . GLU B 1 12 ? 20.777 -22.291 3.225 1.000 16.262 12 GLU B CA 1
ATOM 5525 C C . GLU B 1 12 ? 22.096 -22.862 3.759 1.000 14.879 12 GLU B C 1
ATOM 5526 O O . GLU B 1 12 ? 22.371 -22.774 4.961 1.000 14.271 12 GLU B O 1
ATOM 5538 N N . ALA B 1 13 ? 22.913 -23.437 2.880 1.000 15.091 13 ALA B N 1
ATOM 5539 C CA . ALA B 1 13 ? 24.208 -23.958 3.298 1.000 14.708 13 ALA B CA 1
ATOM 5540 C C . ALA B 1 13 ? 25.125 -22.851 3.839 1.000 13.876 13 ALA B C 1
ATOM 5541 O O . ALA B 1 13 ? 25.766 -23.045 4.882 1.000 12.880 13 ALA B O 1
ATOM 5548 N N . THR B 1 14 ? 25.145 -21.684 3.184 1.000 13.267 14 THR B N 1
ATOM 5549 C CA . THR B 1 14 ? 25.994 -20.596 3.644 1.000 13.480 14 THR B CA 1
ATOM 5550 C C . THR B 1 14 ? 25.483 -20.039 4.981 1.000 12.597 14 THR B C 1
ATOM 5551 O O . THR B 1 14 ? 26.269 -19.542 5.780 1.000 12.977 14 THR B O 1
ATOM 5561 N N . VAL B 1 15 ? 24.160 -20.074 5.203 1.000 11.669 15 VAL B N 1
ATOM 5562 C CA . VAL B 1 15 ? 23.593 -19.546 6.436 1.000 11.249 15 VAL B CA 1
ATOM 5563 C C . VAL B 1 15 ? 23.899 -20.515 7.594 1.000 10.195 15 VAL B C 1
ATOM 5564 O O . VAL B 1 15 ? 24.212 -20.097 8.705 1.000 10.056 15 VAL B O 1
ATOM 5577 N N . ILE B 1 16 ? 23.780 -21.826 7.338 1.000 10.421 16 ILE B N 1
ATOM 5578 C CA . ILE B 1 16 ? 24.144 -22.813 8.336 1.000 11.044 16 ILE B CA 1
ATOM 5579 C C . ILE B 1 16 ? 25.596 -22.592 8.773 1.000 11.102 16 ILE B C 1
ATOM 5580 O O . ILE B 1 16 ? 25.884 -22.612 9.964 1.000 11.207 16 ILE B O 1
ATOM 5596 N N . GLU B 1 17 ? 26.498 -22.368 7.815 1.000 11.179 17 GLU B N 1
ATOM 5597 C CA . GLU B 1 17 ? 27.907 -22.209 8.130 1.000 12.309 17 GLU B CA 1
ATOM 5598 C C . GLU B 1 17 ? 28.133 -20.903 8.887 1.000 12.147 17 GLU B C 1
ATOM 5599 O O . GLU B 1 17 ? 28.933 -20.862 9.824 1.000 11.951 17 GLU B O 1
ATOM 5611 N N . SER B 1 18 ? 27.439 -19.850 8.449 1.000 11.457 18 SER B N 1
ATOM 5612 C CA . SER B 1 18 ? 27.500 -18.542 9.104 1.000 11.536 18 SER B CA 1
ATOM 5613 C C . SER B 1 18 ? 27.134 -18.682 10.581 1.000 12.026 18 SER B C 1
ATOM 5614 O O . SER B 1 18 ? 27.839 -18.174 11.444 1.000 10.715 18 SER B O 1
ATOM 5621 N N . LEU B 1 19 ? 26.008 -19.368 10.841 1.000 12.048 19 LEU B N 1
ATOM 5622 C CA . LEU B 1 19 ? 25.530 -19.588 12.193 1.000 11.260 19 LEU B CA 1
ATOM 5623 C C . LEU B 1 19 ? 26.551 -20.381 13.001 1.000 11.619 19 LEU B C 1
ATOM 5624 O O . LEU B 1 19 ? 26.842 -20.029 14.139 1.000 12.115 19 LEU B O 1
ATOM 5640 N N . ALA B 1 20 ? 27.118 -21.429 12.411 1.000 11.500 20 ALA B N 1
ATOM 5641 C CA . ALA B 1 20 ? 28.067 -22.261 13.139 1.000 12.209 20 ALA B CA 1
ATOM 5642 C C . ALA B 1 20 ? 29.299 -21.444 13.531 1.000 11.702 20 ALA B C 1
ATOM 5643 O O . ALA B 1 20 ? 29.798 -21.554 14.645 1.000 12.347 20 ALA B O 1
ATOM 5650 N N . ARG B 1 21 ? 29.766 -20.588 12.635 1.000 12.171 21 ARG B N 1
ATOM 5651 C CA . ARG B 1 21 ? 30.935 -19.762 12.916 1.000 11.823 21 ARG B CA 1
ATOM 5652 C C . ARG B 1 21 ? 30.645 -18.724 13.995 1.000 10.801 21 ARG B C 1
ATOM 5653 O O . ARG B 1 21 ? 31.519 -18.442 14.816 1.000 10.987 21 ARG B O 1
ATOM 5674 N N . ALA B 1 22 ? 29.420 -18.185 13.979 1.000 10.286 22 ALA B N 1
ATOM 5675 C CA . ALA B 1 22 ? 28.995 -17.211 14.980 1.000 10.871 22 ALA B CA 1
ATOM 5676 C C . ALA B 1 22 ? 28.834 -17.865 16.346 1.000 10.713 22 ALA B C 1
ATOM 5677 O O . ALA B 1 22 ? 29.222 -17.273 17.357 1.000 11.318 22 ALA B O 1
ATOM 5684 N N . ARG B 1 23 ? 28.209 -19.052 16.394 1.000 12.090 23 ARG B N 1
ATOM 5685 C CA A ARG B 1 23 ? 28.066 -19.788 17.645 0.500 12.134 23 ARG B CA 1
ATOM 5686 C CA B ARG B 1 23 ? 28.061 -19.801 17.640 0.500 12.012 23 ARG B CA 1
ATOM 5687 C C . ARG B 1 23 ? 29.443 -19.980 18.275 1.000 12.178 23 ARG B C 1
ATOM 5688 O O . ARG B 1 23 ? 29.626 -19.698 19.476 1.000 12.707 23 ARG B O 1
ATOM 5728 N N . ARG B 1 24 ? 30.416 -20.436 17.467 1.000 12.226 24 ARG B N 1
ATOM 5729 C CA A ARG B 1 24 ? 31.781 -20.633 17.929 0.400 12.714 24 ARG B CA 1
ATOM 5730 C CA B ARG B 1 24 ? 31.775 -20.633 17.945 0.600 12.619 24 ARG B CA 1
ATOM 5731 C C . ARG B 1 24 ? 32.372 -19.333 18.481 1.000 12.444 24 ARG B C 1
ATOM 5732 O O . ARG B 1 24 ? 33.003 -19.347 19.531 1.000 12.877 24 ARG B O 1
ATOM 5772 N N . ALA B 1 25 ? 32.187 -18.221 17.747 1.000 12.283 25 ALA B N 1
ATOM 5773 C CA . ALA B 1 25 ? 32.771 -16.949 18.141 1.000 11.825 25 ALA B CA 1
ATOM 5774 C C . ALA B 1 25 ? 32.231 -16.539 19.514 1.000 11.287 25 ALA B C 1
ATOM 5775 O O . ALA B 1 25 ? 32.957 -16.048 20.360 1.000 12.269 25 ALA B O 1
ATOM 5782 N N . LEU B 1 26 ? 30.918 -16.728 19.721 1.000 11.104 26 LEU B N 1
ATOM 5783 C CA . LEU B 1 26 ? 30.322 -16.363 20.992 1.000 11.549 26 LEU B CA 1
ATOM 5784 C C . LEU B 1 26 ? 30.817 -17.279 22.115 1.000 11.093 26 LEU B C 1
ATOM 5785 O O . LEU B 1 26 ? 31.158 -16.810 23.195 1.000 10.697 26 LEU B O 1
ATOM 5801 N N . GLU B 1 27 ? 30.877 -18.585 21.850 1.000 11.058 27 GLU B N 1
ATOM 5802 C CA . GLU B 1 27 ? 31.346 -19.545 22.838 1.000 12.242 27 GLU B CA 1
ATOM 5803 C C . GLU B 1 27 ? 32.768 -19.189 23.293 1.000 13.089 27 GLU B C 1
ATOM 5804 O O . GLU B 1 27 ? 33.060 -19.163 24.510 1.000 12.982 27 GLU B O 1
ATOM 5816 N N . GLN B 1 28 ? 33.632 -18.869 22.313 1.000 13.183 28 GLN B N 1
ATOM 5817 C CA A GLN B 1 28 ? 35.036 -18.615 22.587 0.400 14.054 28 GLN B CA 1
ATOM 5818 C CA B GLN B 1 28 ? 35.036 -18.608 22.599 0.600 14.229 28 GLN B CA 1
ATOM 5819 C C . GLN B 1 28 ? 35.220 -17.303 23.359 1.000 13.535 28 GLN B C 1
ATOM 5820 O O . GLN B 1 28 ? 36.261 -17.114 23.970 1.000 14.610 28 GLN B O 1
ATOM 5846 N N . ALA B 1 29 ? 34.230 -16.382 23.300 1.000 13.506 29 ALA B N 1
ATOM 5847 C CA . ALA B 1 29 ? 34.336 -15.080 23.957 1.000 12.978 29 ALA B CA 1
ATOM 5848 C C . ALA B 1 29 ? 33.983 -15.142 25.445 1.000 12.037 29 ALA B C 1
ATOM 5849 O O . ALA B 1 29 ? 34.240 -14.176 26.177 1.000 11.777 29 ALA B O 1
ATOM 5856 N N . GLN B 1 30 ? 33.361 -16.248 25.877 1.000 11.099 30 GLN B N 1
ATOM 5857 C CA . GLN B 1 30 ? 32.984 -16.396 27.269 1.000 11.390 30 GLN B CA 1
ATOM 5858 C C . GLN B 1 30 ? 34.217 -16.346 28.171 1.000 12.129 30 GLN B C 1
ATOM 5859 O O . GLN B 1 30 ? 35.273 -16.938 27.880 1.000 11.665 30 GLN B O 1
ATOM 5873 N N . LYS B 1 31 ? 34.053 -15.635 29.296 1.000 12.033 31 LYS B N 1
ATOM 5874 C CA . LYS B 1 31 ? 35.052 -15.643 30.364 1.000 13.228 31 LYS B CA 1
ATOM 5875 C C . LYS B 1 31 ? 35.081 -16.981 31.073 1.000 13.773 31 LYS B C 1
ATOM 5876 O O . LYS B 1 31 ? 34.103 -17.711 31.047 1.000 14.605 31 LYS B O 1
ATOM 5895 N N . ALA B 1 32 ? 36.203 -17.267 31.729 1.000 15.260 32 ALA B N 1
ATOM 5896 C CA . ALA B 1 32 ? 36.365 -18.527 32.444 1.000 16.847 32 ALA B CA 1
ATOM 5897 C C . ALA B 1 32 ? 35.251 -18.787 33.458 1.000 16.730 32 ALA B C 1
ATOM 5898 O O . ALA B 1 32 ? 34.816 -19.936 33.604 1.000 16.335 32 ALA B O 1
ATOM 5905 N N . ASP B 1 33 ? 34.713 -17.724 34.086 1.000 17.215 33 ASP B N 1
ATOM 5906 C CA . ASP B 1 33 ? 33.716 -17.915 35.122 1.000 17.011 33 ASP B CA 1
ATOM 5907 C C . ASP B 1 33 ? 32.299 -17.904 34.571 1.000 15.526 33 ASP B C 1
ATOM 5908 O O . ASP B 1 33 ? 31.365 -18.048 35.347 1.000 16.178 33 ASP B O 1
ATOM 5917 N N . GLY B 1 34 ? 32.127 -17.726 33.250 1.000 14.449 34 GLY B N 1
ATOM 5918 C CA . GLY B 1 34 ? 30.821 -17.899 32.647 1.000 14.445 34 GLY B CA 1
ATOM 5919 C C . GLY B 1 34 ? 30.190 -16.630 32.086 1.000 12.561 34 GLY B C 1
ATOM 5920 O O . GLY B 1 34 ? 29.213 -16.718 31.356 1.000 11.362 34 GLY B O 1
ATOM 5924 N N . ARG B 1 35 ? 30.766 -15.481 32.419 1.000 12.314 35 ARG B N 1
ATOM 5925 C CA . ARG B 1 35 ? 30.295 -14.171 32.001 1.000 12.739 35 ARG B CA 1
ATOM 5926 C C . ARG B 1 35 ? 30.562 -13.928 30.518 1.000 12.893 35 ARG B C 1
ATOM 5927 O O . ARG B 1 35 ? 31.551 -14.433 29.979 1.000 13.761 35 ARG B O 1
ATOM 5948 N N . TRP B 1 36 ? 29.664 -13.183 29.878 1.000 10.821 36 TRP B N 1
ATOM 5949 C CA . TRP B 1 36 ? 30.010 -12.382 28.714 1.000 11.723 36 TRP B CA 1
ATOM 5950 C C . TRP B 1 36 ? 29.975 -10.915 29.120 1.000 12.029 36 TRP B C 1
ATOM 5951 O O . TRP B 1 36 ? 29.093 -10.518 29.875 1.000 13.178 36 TRP B O 1
ATOM 5972 N N . LEU B 1 37 ? 30.863 -10.095 28.536 1.000 11.810 37 LEU B N 1
ATOM 5973 C CA . LEU B 1 37 ? 30.986 -8.684 28.881 1.000 11.501 37 LEU B CA 1
ATOM 5974 C C . LEU B 1 37 ? 30.851 -7.852 27.616 1.000 11.988 37 LEU B C 1
ATOM 5975 O O . LEU B 1 37 ? 31.509 -8.150 26.622 1.000 13.278 37 LEU B O 1
ATOM 5991 N N . ASP B 1 38 ? 30.020 -6.802 27.658 1.000 11.736 38 ASP B N 1
ATOM 5992 C CA . ASP B 1 38 ? 29.931 -5.857 26.550 1.000 11.763 38 ASP B CA 1
ATOM 5993 C C . ASP B 1 38 ? 29.289 -4.560 27.026 1.000 11.281 38 ASP B C 1
ATOM 5994 O O . ASP B 1 38 ? 28.985 -4.424 28.210 1.000 11.653 38 ASP B O 1
ATOM 6003 N N . PHE B 1 39 ? 29.184 -3.576 26.136 1.000 11.186 39 PHE B N 1
ATOM 6004 C CA . PHE B 1 39 ? 28.741 -2.231 26.447 1.000 11.897 39 PHE B CA 1
ATOM 6005 C C . PHE B 1 39 ? 29.647 -1.537 27.446 1.000 11.439 39 PHE B C 1
ATOM 6006 O O . PHE B 1 39 ? 29.180 -0.867 28.344 1.000 13.162 39 PHE B O 1
ATOM 6023 N N . ARG B 1 40 ? 30.960 -1.674 27.277 1.000 11.567 40 ARG B N 1
ATOM 6024 C CA . ARG B 1 40 ? 31.885 -0.900 28.067 1.000 11.238 40 ARG B CA 1
ATOM 6025 C C . ARG B 1 40 ? 31.746 0.569 27.679 1.000 11.669 40 ARG B C 1
ATOM 6026 O O . ARG B 1 40 ? 31.771 0.892 26.501 1.000 13.538 40 ARG B O 1
ATOM 6047 N N . PHE B 1 41 ? 31.668 1.455 28.674 1.000 11.871 41 PHE B N 1
ATOM 6048 C CA . PHE B 1 41 ? 31.747 2.879 28.419 1.000 12.444 41 PHE B CA 1
ATOM 6049 C C . PHE B 1 41 ? 32.000 3.627 29.720 1.000 11.597 41 PHE B C 1
ATOM 6050 O O . PHE B 1 41 ? 31.816 3.086 30.800 1.000 10.570 41 PHE B O 1
ATOM 6067 N N . ARG B 1 42 ? 32.355 4.913 29.594 1.000 11.287 42 ARG B N 1
ATOM 6068 C CA . ARG B 1 42 ? 32.517 5.768 30.752 1.000 10.298 42 ARG B CA 1
ATOM 6069 C C . ARG B 1 42 ? 31.202 6.499 30.993 1.000 10.643 42 ARG B C 1
ATOM 6070 O O . ARG B 1 42 ? 30.745 7.251 30.122 1.000 11.507 42 ARG B O 1
ATOM 6091 N N . PHE B 1 43 ? 30.600 6.286 32.182 1.000 9.798 43 PHE B N 1
ATOM 6092 C CA . PHE B 1 43 ? 29.341 6.919 32.528 1.000 10.626 43 PHE B CA 1
ATOM 6093 C C . PHE B 1 43 ? 29.664 8.385 32.854 1.000 9.586 43 PHE B C 1
ATOM 6094 O O . PHE B 1 43 ? 30.819 8.822 32.815 1.000 9.059 43 PHE B O 1
ATOM 6111 N N . VAL B 1 44 ? 28.644 9.189 33.140 1.000 10.420 44 VAL B N 1
ATOM 6112 C CA . VAL B 1 44 ? 28.873 10.600 33.401 1.000 11.456 44 VAL B CA 1
ATOM 6113 C C . VAL B 1 44 ? 29.595 10.834 34.726 1.000 10.835 44 VAL B C 1
ATOM 6114 O O . VAL B 1 44 ? 30.064 11.932 34.970 1.000 10.555 44 VAL B O 1
ATOM 6127 N N . VAL B 1 45 ? 29.607 9.834 35.601 1.000 10.951 45 VAL B N 1
ATOM 6128 C CA . VAL B 1 45 ? 30.426 9.832 36.792 1.000 11.686 45 VAL B CA 1
ATOM 6129 C C . VAL B 1 45 ? 31.204 8.520 36.851 1.000 10.630 45 VAL B C 1
ATOM 6130 O O . VAL B 1 45 ? 30.817 7.521 36.268 1.000 10.335 45 VAL B O 1
ATOM 6143 N N . GLY B 1 46 ? 32.336 8.570 37.535 1.000 9.958 46 GLY B N 1
ATOM 6144 C CA . GLY B 1 46 ? 33.024 7.378 37.966 1.000 10.123 46 GLY B CA 1
ATOM 6145 C C . GLY B 1 46 ? 34.491 7.405 37.587 1.000 9.584 46 GLY B C 1
ATOM 6146 O O . GLY B 1 46 ? 34.848 7.927 36.527 1.000 9.634 46 GLY B O 1
ATOM 6150 N N . ASP B 1 47 ? 35.299 6.732 38.411 1.000 9.457 47 ASP B N 1
ATOM 6151 C CA . ASP B 1 47 ? 36.740 6.659 38.220 1.000 10.107 47 ASP B CA 1
ATOM 6152 C C . ASP B 1 47 ? 37.142 5.467 37.354 1.000 9.739 47 ASP B C 1
ATOM 6153 O O . ASP B 1 47 ? 38.332 5.234 37.175 1.000 9.458 47 ASP B O 1
ATOM 6162 N N . ARG B 1 48 ? 36.163 4.724 36.836 1.000 9.456 48 ARG B N 1
ATOM 6163 C CA A ARG B 1 48 ? 36.411 3.636 35.908 0.500 10.110 48 ARG B CA 1
ATOM 6164 C CA B ARG B 1 48 ? 36.431 3.664 35.883 0.500 10.127 48 ARG B CA 1
ATOM 6165 C C . ARG B 1 48 ? 35.223 3.506 34.966 1.000 9.384 48 ARG B C 1
ATOM 6166 O O . ARG B 1 48 ? 34.143 4.009 35.261 1.000 8.718 48 ARG B O 1
ATOM 6206 N N . ASP B 1 49 ? 35.425 2.773 33.866 1.000 9.761 49 ASP B N 1
ATOM 6207 C CA . ASP B 1 49 ? 34.350 2.428 32.954 1.000 10.355 49 ASP B CA 1
ATOM 6208 C C . ASP B 1 49 ? 33.391 1.461 33.643 1.000 10.364 49 ASP B C 1
ATOM 6209 O O . ASP B 1 49 ? 33.776 0.758 34.563 1.000 11.160 49 ASP B O 1
ATOM 6218 N N . VAL B 1 50 ? 32.128 1.496 33.230 1.000 10.200 50 VAL B N 1
ATOM 6219 C CA . VAL B 1 50 ? 31.204 0.418 33.530 1.000 10.589 50 VAL B CA 1
ATOM 6220 C C . VAL B 1 50 ? 31.252 -0.560 32.344 1.000 10.978 50 VAL B C 1
ATOM 6221 O O . VAL B 1 50 ? 31.562 -0.152 31.221 1.000 12.075 50 VAL B O 1
ATOM 6234 N N . ILE B 1 51 ? 30.926 -1.828 32.597 1.000 9.791 51 ILE B N 1
ATOM 6235 C CA A ILE B 1 51 ? 30.792 -2.830 31.560 0.600 9.522 51 ILE B CA 1
ATOM 6236 C CA B ILE B 1 51 ? 30.841 -2.879 31.599 0.400 10.036 51 ILE B CA 1
ATOM 6237 C C . ILE B 1 51 ? 29.687 -3.791 31.997 1.000 9.942 51 ILE B C 1
ATOM 6238 O O . ILE B 1 51 ? 29.607 -4.174 33.153 1.000 10.770 51 ILE B O 1
ATOM 6268 N N . SER B 1 52 ? 28.815 -4.159 31.061 1.000 10.439 52 SER B N 1
ATOM 6269 C CA . SER B 1 52 ? 27.698 -5.034 31.410 1.000 11.299 52 SER B CA 1
ATOM 6270 C C . SER B 1 52 ? 28.173 -6.477 31.578 1.000 12.220 52 SER B C 1
ATOM 6271 O O . SER B 1 52 ? 28.814 -7.038 30.682 1.000 12.947 52 SER B O 1
ATOM 6278 N N . SER B 1 53 ? 27.830 -7.075 32.725 1.000 10.742 53 SER B N 1
ATOM 6279 C CA . SER B 1 53 ? 28.043 -8.486 33.012 1.000 10.623 53 SER B CA 1
ATOM 6280 C C . SER B 1 53 ? 26.701 -9.235 32.979 1.000 10.469 53 SER B C 1
ATOM 6281 O O . SER B 1 53 ? 26.450 -10.055 32.091 1.000 10.767 53 SER B O 1
ATOM 6288 N N . GLN B 1 54 ? 25.806 -8.928 33.909 1.000 10.202 54 GLN B N 1
ATOM 6289 C CA . GLN B 1 54 ? 24.586 -9.721 34.036 1.000 10.142 54 GLN B CA 1
ATOM 6290 C C . GLN B 1 54 ? 23.735 -9.680 32.761 1.000 10.741 54 GLN B C 1
ATOM 6291 O O . GLN B 1 54 ? 23.345 -10.710 32.229 1.000 10.105 54 GLN B O 1
ATOM 6305 N N . TRP B 1 55 ? 23.395 -8.479 32.300 1.000 11.347 55 TRP B N 1
ATOM 6306 C CA . TRP B 1 55 ? 22.523 -8.326 31.154 1.000 11.016 55 TRP B CA 1
ATOM 6307 C C . TRP B 1 55 ? 23.083 -9.046 29.931 1.000 11.743 55 TRP B C 1
ATOM 6308 O O . TRP B 1 55 ? 22.408 -9.867 29.329 1.000 11.623 55 TRP B O 1
ATOM 6329 N N . VAL B 1 56 ? 24.343 -8.739 29.601 1.000 12.420 56 VAL B N 1
ATOM 6330 C CA . VAL B 1 56 ? 24.948 -9.309 28.398 1.000 11.790 56 VAL B CA 1
ATOM 6331 C C . VAL B 1 56 ? 25.090 -10.829 28.545 1.000 11.500 56 VAL B C 1
ATOM 6332 O O . VAL B 1 56 ? 24.852 -11.556 27.584 1.000 11.876 56 VAL B O 1
ATOM 6345 N N . THR B 1 57 ? 25.457 -11.314 29.746 1.000 10.670 57 THR B N 1
ATOM 6346 C CA . THR B 1 57 ? 25.594 -12.748 29.983 1.000 10.245 57 THR B CA 1
ATOM 6347 C C . THR B 1 57 ? 24.264 -13.434 29.660 1.000 9.950 57 THR B C 1
ATOM 6348 O O . THR B 1 57 ? 24.260 -14.459 28.997 1.000 10.161 57 THR B O 1
ATOM 6358 N N . ALA B 1 58 ? 23.156 -12.898 30.171 1.000 10.507 58 ALA B N 1
ATOM 6359 C CA . ALA B 1 58 ? 21.846 -13.499 29.936 1.000 10.594 58 ALA B CA 1
ATOM 6360 C C . ALA B 1 58 ? 21.461 -13.440 28.461 1.000 10.820 58 ALA B C 1
ATOM 6361 O O . ALA B 1 58 ? 20.885 -14.380 27.945 1.000 10.490 58 ALA B O 1
ATOM 6368 N N . TYR B 1 59 ? 21.711 -12.277 27.815 1.000 10.443 59 TYR B N 1
ATOM 6369 C CA . TYR B 1 59 ? 21.308 -12.105 26.429 1.000 10.691 59 TYR B CA 1
ATOM 6370 C C . TYR B 1 59 ? 22.053 -13.059 25.506 1.000 9.759 59 TYR B C 1
ATOM 6371 O O . TYR B 1 59 ? 21.465 -13.663 24.635 1.000 10.336 59 TYR B O 1
ATOM 6388 N N . VAL B 1 60 ? 23.391 -13.110 25.659 1.000 9.862 60 VAL B N 1
ATOM 6389 C CA . VAL B 1 60 ? 24.188 -14.002 24.842 1.000 9.677 60 VAL B CA 1
ATOM 6390 C C . VAL B 1 60 ? 23.834 -15.461 25.167 1.000 9.672 60 VAL B C 1
ATOM 6391 O O . VAL B 1 60 ? 23.692 -16.311 24.278 1.000 9.906 60 VAL B O 1
ATOM 6404 N N . GLY B 1 61 ? 23.695 -15.762 26.465 1.000 10.079 61 GLY B N 1
ATOM 6405 C CA . GLY B 1 61 ? 23.361 -17.115 26.882 1.000 9.967 61 GLY B CA 1
ATOM 6406 C C . GLY B 1 61 ? 22.044 -17.593 26.291 1.000 10.117 61 GLY B C 1
ATOM 6407 O O . GLY B 1 61 ? 21.955 -18.711 25.789 1.000 10.053 61 GLY B O 1
ATOM 6411 N N . GLN B 1 62 ? 21.050 -16.708 26.266 1.000 10.676 62 GLN B N 1
ATOM 6412 C CA . GLN B 1 62 ? 19.757 -17.066 25.705 1.000 10.853 62 GLN B CA 1
ATOM 6413 C C . GLN B 1 62 ? 19.912 -17.418 24.230 1.000 10.985 62 GLN B C 1
ATOM 6414 O O . GLN B 1 62 ? 19.331 -18.387 23.757 1.000 11.243 62 GLN B O 1
ATOM 6428 N N . ALA B 1 63 ? 20.664 -16.589 23.492 1.000 11.386 63 ALA B N 1
ATOM 6429 C CA . ALA B 1 63 ? 20.808 -16.799 22.054 1.000 11.526 63 ALA B CA 1
ATOM 6430 C C . ALA B 1 63 ? 21.502 -18.133 21.781 1.000 11.206 63 ALA B C 1
ATOM 6431 O O . ALA B 1 63 ? 21.091 -18.872 20.878 1.000 11.765 63 ALA B O 1
ATOM 6438 N N . LEU B 1 64 ? 22.548 -18.418 22.570 1.000 10.579 64 LEU B N 1
ATOM 6439 C CA . LEU B 1 64 ? 23.288 -19.659 22.415 1.000 10.992 64 LEU B CA 1
ATOM 6440 C C . LEU B 1 64 ? 22.424 -20.829 22.848 1.000 11.609 64 LEU B C 1
ATOM 6441 O O . LEU B 1 64 ? 22.472 -21.906 22.243 1.000 12.242 64 LEU B O 1
ATOM 6457 N N . ALA B 1 65 ? 21.615 -20.649 23.904 1.000 11.891 65 ALA B N 1
ATOM 6458 C CA . ALA B 1 65 ? 20.761 -21.761 24.343 1.000 13.158 65 ALA B CA 1
ATOM 6459 C C . ALA B 1 65 ? 19.770 -22.117 23.243 1.000 15.679 65 ALA B C 1
ATOM 6460 O O . ALA B 1 65 ? 19.471 -23.297 23.018 1.000 16.904 65 ALA B O 1
ATOM 6467 N N . ARG B 1 66 ? 19.259 -21.082 22.568 1.000 15.541 66 ARG B N 1
ATOM 6468 C CA . ARG B 1 66 ? 18.296 -21.303 21.509 1.000 17.553 66 ARG B CA 1
ATOM 6469 C C . ARG B 1 66 ? 18.909 -22.228 20.455 1.000 18.385 66 ARG B C 1
ATOM 6470 O O . ARG B 1 66 ? 18.237 -23.170 20.033 1.000 20.889 66 ARG B O 1
ATOM 6491 N N . VAL B 1 67 ? 20.192 -22.028 20.106 1.000 18.565 67 VAL B N 1
ATOM 6492 C CA . VAL B 1 67 ? 20.828 -22.788 19.034 1.000 18.226 67 VAL B CA 1
ATOM 6493 C C . VAL B 1 67 ? 21.592 -24.007 19.562 1.000 18.620 67 VAL B C 1
ATOM 6494 O O . VAL B 1 67 ? 22.343 -24.626 18.802 1.000 22.468 67 VAL B O 1
ATOM 6507 N N . GLY B 1 68 ? 21.361 -24.432 20.801 1.000 18.314 68 GLY B N 1
ATOM 6508 C CA . GLY B 1 68 ? 21.897 -25.688 21.328 1.000 18.147 68 GLY B CA 1
ATOM 6509 C C . GLY B 1 68 ? 23.416 -25.680 21.382 1.000 16.262 68 GLY B C 1
ATOM 6510 O O . GLY B 1 68 ? 24.052 -26.647 20.971 1.000 17.911 68 GLY B O 1
ATOM 6514 N N . ALA B 1 69 ? 23.997 -24.582 21.856 1.000 14.249 69 ALA B N 1
ATOM 6515 C CA . ALA B 1 69 ? 25.439 -24.423 21.962 1.000 13.263 69 ALA B CA 1
ATOM 6516 C C . ALA B 1 69 ? 26.042 -25.366 23.011 1.000 13.680 69 ALA B C 1
ATOM 6517 O O . ALA B 1 69 ? 25.336 -26.141 23.667 1.000 12.723 69 ALA B O 1
ATOM 6524 N N . ASP B 1 70 ? 27.388 -25.313 23.126 1.000 13.287 70 ASP B N 1
ATOM 6525 C CA . ASP B 1 70 ? 28.124 -26.146 24.047 1.000 13.695 70 ASP B CA 1
ATOM 6526 C C . ASP B 1 70 ? 27.455 -26.124 25.423 1.000 13.872 70 ASP B C 1
ATOM 6527 O O . ASP B 1 70 ? 27.312 -25.059 26.034 1.000 12.397 70 ASP B O 1
ATOM 6536 N N . PRO B 1 71 ? 26.990 -27.277 25.943 1.000 13.233 71 PRO B N 1
ATOM 6537 C CA . PRO B 1 71 ? 26.209 -27.272 27.180 1.000 14.718 71 PRO B CA 1
ATOM 6538 C C . PRO B 1 71 ? 26.948 -26.762 28.420 1.000 14.242 71 PRO B C 1
ATOM 6539 O O . PRO B 1 71 ? 26.312 -26.276 29.356 1.000 13.005 71 PRO B O 1
ATOM 6550 N N . ALA B 1 72 ? 28.288 -26.870 28.413 1.000 13.637 72 ALA B N 1
ATOM 6551 C CA . ALA B 1 72 ? 29.080 -26.359 29.515 1.000 13.111 72 ALA B CA 1
ATOM 6552 C C . ALA B 1 72 ? 29.166 -24.843 29.475 1.000 12.620 72 ALA B C 1
ATOM 6553 O O . ALA B 1 72 ? 29.245 -24.211 30.530 1.000 11.278 72 ALA B O 1
ATOM 6560 N N . VAL B 1 73 ? 29.233 -24.282 28.271 1.000 12.370 73 VAL B N 1
ATOM 6561 C CA . VAL B 1 73 ? 29.206 -22.849 28.103 1.000 12.047 73 VAL B CA 1
ATOM 6562 C C . VAL B 1 73 ? 27.913 -22.340 28.716 1.000 11.680 73 VAL B C 1
ATOM 6563 O O . VAL B 1 73 ? 27.937 -21.370 29.488 1.000 13.984 73 VAL B O 1
ATOM 6576 N N . LEU B 1 74 ? 26.809 -23.006 28.380 1.000 11.902 74 LEU B N 1
ATOM 6577 C CA . LEU B 1 74 ? 25.506 -22.580 28.860 1.000 12.027 74 LEU B CA 1
ATOM 6578 C C . LEU B 1 74 ? 25.393 -22.735 30.374 1.000 12.407 74 LEU B C 1
ATOM 6579 O O . LEU B 1 74 ? 24.932 -21.820 31.061 1.000 11.782 74 LEU B O 1
ATOM 6595 N N . ARG B 1 75 ? 25.826 -23.883 30.890 1.000 11.913 75 ARG B N 1
ATOM 6596 C CA . ARG B 1 75 ? 25.806 -24.093 32.325 1.000 12.010 75 ARG B CA 1
ATOM 6597 C C . ARG B 1 75 ? 26.630 -23.033 33.053 1.000 11.785 75 ARG B C 1
ATOM 6598 O O . ARG B 1 75 ? 26.176 -22.500 34.069 1.000 13.740 75 ARG B O 1
ATOM 6619 N N . ARG B 1 76 ? 27.858 -22.759 32.588 1.000 12.600 76 ARG B N 1
ATOM 6620 C CA . ARG B 1 76 ? 28.703 -21.784 33.240 1.000 13.414 76 ARG B CA 1
ATOM 6621 C C . ARG B 1 76 ? 27.997 -20.433 33.326 1.000 13.022 76 ARG B C 1
ATOM 6622 O O . ARG B 1 76 ? 28.118 -19.762 34.360 1.000 11.736 76 ARG B O 1
ATOM 6643 N N . ALA B 1 77 ? 27.287 -20.050 32.256 1.000 11.744 77 ALA B N 1
ATOM 6644 C CA . ALA B 1 77 ? 26.554 -18.801 32.266 1.000 12.170 77 ALA B CA 1
ATOM 6645 C C . ALA B 1 77 ? 25.370 -18.811 33.240 1.000 12.365 77 ALA B C 1
ATOM 6646 O O . ALA B 1 77 ? 25.179 -17.817 33.995 1.000 11.261 77 ALA B O 1
ATOM 6653 N N . ARG B 1 78 ? 24.581 -19.900 33.235 1.000 12.722 78 ARG B N 1
ATOM 6654 C CA . ARG B 1 78 ? 23.442 -19.999 34.133 1.000 13.661 78 ARG B CA 1
ATOM 6655 C C . ARG B 1 78 ? 23.905 -19.934 35.590 1.000 13.358 78 ARG B C 1
ATOM 6656 O O . ARG B 1 78 ? 23.292 -19.260 36.424 1.000 13.563 78 ARG B O 1
ATOM 6677 N N . ASP B 1 79 ? 25.010 -20.630 35.882 1.000 12.822 79 ASP B N 1
ATOM 6678 C CA . ASP B 1 79 ? 25.498 -20.730 37.236 1.000 12.467 79 ASP B CA 1
ATOM 6679 C C . ASP B 1 79 ? 26.059 -19.387 37.676 1.000 13.109 79 ASP B C 1
ATOM 6680 O O . ASP B 1 79 ? 25.858 -19.014 38.838 1.000 12.940 79 ASP B O 1
ATOM 6689 N N . TRP B 1 80 ? 26.742 -18.671 36.756 1.000 12.206 80 TRP B N 1
ATOM 6690 C CA . TRP B 1 80 ? 27.273 -17.352 37.086 1.000 11.933 80 TRP B CA 1
ATOM 6691 C C . TRP B 1 80 ? 26.109 -16.419 37.448 1.000 11.580 80 TRP B C 1
ATOM 6692 O O . TRP B 1 80 ? 26.172 -15.714 38.463 1.000 10.459 80 TRP B O 1
ATOM 6713 N N . LEU B 1 81 ? 25.058 -16.431 36.637 1.000 11.224 81 LEU B N 1
ATOM 6714 C CA . LEU B 1 81 ? 23.912 -15.584 36.919 1.000 12.141 81 LEU B CA 1
ATOM 6715 C C . LEU B 1 81 ? 23.260 -15.900 38.264 1.000 12.576 81 LEU B C 1
ATOM 6716 O O . LEU B 1 81 ? 22.910 -14.975 39.010 1.000 11.550 81 LEU B O 1
ATOM 6732 N N . LYS B 1 82 ? 23.104 -17.189 38.570 1.000 13.941 82 LYS B N 1
ATOM 6733 C CA . LYS B 1 82 ? 22.468 -17.587 39.813 1.000 15.610 82 LYS B CA 1
ATOM 6734 C C . LYS B 1 82 ? 23.286 -17.122 41.014 1.000 15.236 82 LYS B C 1
ATOM 6735 O O . LYS B 1 82 ? 22.701 -16.758 42.012 1.000 15.687 82 LYS B O 1
ATOM 6754 N N . ALA B 1 83 ? 24.620 -17.112 40.891 1.000 15.117 83 ALA B N 1
ATOM 6755 C CA . ALA B 1 83 ? 25.510 -16.746 41.979 1.000 14.282 83 ALA B CA 1
ATOM 6756 C C . ALA B 1 83 ? 25.811 -15.252 42.010 1.000 14.636 83 ALA B C 1
ATOM 6757 O O . ALA B 1 83 ? 26.504 -14.812 42.924 1.000 15.655 83 ALA B O 1
ATOM 6764 N N . HIS B 1 84 ? 25.337 -14.483 41.025 1.000 13.346 84 HIS B N 1
ATOM 6765 C CA . HIS B 1 84 ? 25.615 -13.058 40.977 1.000 13.329 84 HIS B CA 1
ATOM 6766 C C . HIS B 1 84 ? 24.334 -12.284 40.698 1.000 13.068 84 HIS B C 1
ATOM 6767 O O . HIS B 1 84 ? 24.331 -11.429 39.808 1.000 13.531 84 HIS B O 1
ATOM 6780 N N . ALA B 1 85 ? 23.263 -12.614 41.430 1.000 12.958 85 ALA B N 1
ATOM 6781 C CA . ALA B 1 85 ? 22.062 -11.791 41.421 1.000 13.031 85 ALA B CA 1
ATOM 6782 C C . ALA B 1 85 ? 22.256 -10.602 42.359 1.000 13.266 85 ALA B C 1
ATOM 6783 O O . ALA B 1 85 ? 22.986 -10.667 43.343 1.000 12.195 85 ALA B O 1
ATOM 6790 N N . HIS B 1 86 ? 21.548 -9.517 42.077 1.000 13.602 86 HIS B N 1
ATOM 6791 C CA . HIS B 1 86 ? 21.455 -8.417 43.021 1.000 13.674 86 HIS B CA 1
ATOM 6792 C C . HIS B 1 86 ? 20.835 -8.932 44.322 1.000 15.840 86 HIS B C 1
ATOM 6793 O O . HIS B 1 86 ? 20.022 -9.865 44.281 1.000 16.187 86 HIS B O 1
ATOM 6806 N N . LYS B 1 87 ? 21.178 -8.280 45.439 1.000 18.949 87 LYS B N 1
ATOM 6807 C CA . LYS B 1 87 ? 20.608 -8.649 46.729 1.000 22.250 87 LYS B CA 1
ATOM 6808 C C . LYS B 1 87 ? 19.078 -8.514 46.707 1.000 23.959 87 LYS B C 1
ATOM 6809 O O . LYS B 1 87 ? 18.424 -9.330 47.339 1.000 27.978 87 LYS B O 1
ATOM 6828 N N . GLU B 1 88 ? 18.511 -7.624 45.887 1.000 25.352 88 GLU B N 1
ATOM 6829 C CA . GLU B 1 88 ? 17.138 -7.787 45.413 1.000 26.523 88 GLU B CA 1
ATOM 6830 C C . GLU B 1 88 ? 16.892 -7.041 44.095 1.000 24.718 88 GLU B C 1
ATOM 6831 O O . GLU B 1 88 ? 17.703 -6.218 43.640 1.000 25.717 88 GLU B O 1
ATOM 6843 N N . GLY B 1 89 ? 15.730 -7.348 43.480 1.000 20.305 89 GLY B N 1
ATOM 6844 C CA . GLY B 1 89 ? 15.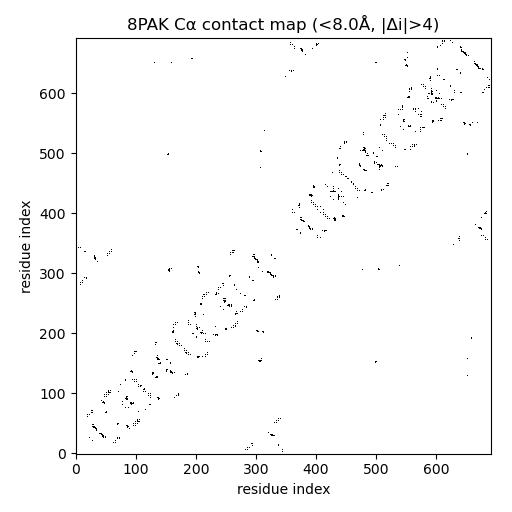346 -6.775 42.202 1.000 18.214 89 GLY B CA 1
ATOM 6845 C C . GLY B 1 89 ? 15.804 -7.592 40.994 1.000 16.816 89 GLY B C 1
ATOM 6846 O O . GLY B 1 89 ? 15.530 -7.182 39.886 1.000 16.561 89 GLY B O 1
ATOM 6850 N N . GLY B 1 90 ? 16.513 -8.730 41.199 1.000 16.354 90 GLY B N 1
ATOM 6851 C CA . GLY B 1 90 ? 16.907 -9.578 40.081 1.000 11.616 90 GLY B CA 1
ATOM 6852 C C . GLY B 1 90 ? 18.339 -9.316 39.611 1.000 10.028 90 GLY B C 1
ATOM 6853 O O . GLY B 1 90 ? 19.274 -9.583 40.330 1.000 9.927 90 GLY B O 1
ATOM 6857 N N . TRP B 1 91 ? 18.484 -8.811 38.373 1.000 9.434 91 TRP B N 1
ATOM 6858 C CA . TRP B 1 91 ? 19.792 -8.578 37.740 1.000 9.910 91 TRP B CA 1
ATOM 6859 C C . TRP B 1 91 ? 19.714 -7.233 37.025 1.000 9.352 91 TRP B C 1
ATOM 6860 O O . TRP B 1 91 ? 18.605 -6.776 36.732 1.000 9.365 91 TRP B O 1
ATOM 6881 N N . GLY B 1 92 ? 20.876 -6.637 36.738 1.000 9.130 92 GLY B N 1
ATOM 6882 C CA . GLY B 1 92 ? 20.941 -5.351 36.045 1.000 10.073 92 GLY B CA 1
ATOM 6883 C C . GLY B 1 92 ? 22.064 -5.317 35.018 1.000 10.232 92 GLY B C 1
ATOM 6884 O O . GLY B 1 92 ? 22.498 -6.365 34.535 1.000 10.278 92 GLY B O 1
ATOM 6888 N N . PHE B 1 93 ? 22.480 -4.104 34.643 1.000 10.048 93 PHE B N 1
ATOM 6889 C CA . PHE B 1 93 ? 23.550 -3.943 33.679 1.000 11.157 93 PHE B CA 1
ATOM 6890 C C . PHE B 1 93 ? 24.808 -4.634 34.203 1.000 10.645 93 PHE B C 1
ATOM 6891 O O . PHE B 1 93 ? 25.439 -5.467 33.528 1.000 10.609 93 PHE B O 1
ATOM 6908 N N . SER B 1 94 ? 25.098 -4.359 35.468 1.000 10.538 94 SER B N 1
ATOM 6909 C CA . SER B 1 94 ? 26.163 -5.044 36.166 1.000 11.335 94 SER B CA 1
ATOM 6910 C C . SER B 1 94 ? 25.855 -5.006 37.664 1.000 12.252 94 SER B C 1
ATOM 6911 O O . SER B 1 94 ? 24.919 -4.330 38.093 1.000 11.796 94 SER B O 1
ATOM 6918 N N . LEU B 1 95 ? 26.705 -5.667 38.448 1.000 13.478 95 LEU B N 1
ATOM 6919 C CA . LEU B 1 95 ? 26.546 -5.608 39.894 1.000 15.441 95 LEU B CA 1
ATOM 6920 C C . LEU B 1 95 ? 26.917 -4.228 40.433 1.000 15.955 95 LEU B C 1
ATOM 6921 O O . LEU B 1 95 ? 26.650 -3.984 41.597 1.000 18.596 95 LEU B O 1
ATOM 6937 N N . ALA B 1 96 ? 27.518 -3.345 39.618 1.000 15.180 96 ALA B N 1
ATOM 6938 C CA . ALA B 1 96 ? 27.821 -1.974 40.004 1.000 16.312 96 ALA B CA 1
ATOM 6939 C C . ALA B 1 96 ? 26.628 -1.037 39.821 1.000 15.132 96 ALA B C 1
ATOM 6940 O O . ALA B 1 96 ? 26.668 0.097 40.319 1.000 16.924 96 ALA B O 1
ATOM 6947 N N . THR B 1 97 ? 25.556 -1.498 39.198 1.000 13.459 97 THR B N 1
ATOM 6948 C CA . THR B 1 97 ? 24.407 -0.651 38.910 1.000 12.944 97 THR B CA 1
ATOM 6949 C C . THR B 1 97 ? 23.214 -1.219 39.657 1.000 12.205 97 THR B C 1
ATOM 6950 O O . THR B 1 97 ? 23.285 -2.330 40.163 1.000 13.173 97 THR B O 1
ATOM 6960 N N . PRO B 1 98 ? 22.062 -0.524 39.699 1.000 12.240 98 PRO B N 1
ATOM 6961 C CA . PRO B 1 98 ? 20.845 -1.165 40.167 1.000 11.786 98 PRO B CA 1
ATOM 6962 C C . PRO B 1 98 ? 20.418 -2.292 39.241 1.000 11.217 98 PRO B C 1
ATOM 6963 O O . PRO B 1 98 ? 20.851 -2.368 38.092 1.000 11.394 98 PRO B O 1
ATOM 6974 N N . ALA B 1 99 ? 19.497 -3.131 39.747 1.000 11.098 99 ALA B N 1
ATOM 6975 C CA . ALA B 1 99 ? 18.831 -4.104 38.917 1.000 10.268 99 ALA B CA 1
ATOM 6976 C C . ALA B 1 99 ? 17.818 -3.426 38.006 1.000 10.318 99 ALA B C 1
ATOM 6977 O O . ALA B 1 99 ? 17.461 -2.276 38.201 1.000 10.606 99 ALA B O 1
ATOM 6984 N N . ASP B 1 100 ? 17.413 -4.127 36.938 1.000 10.763 100 ASP B N 1
ATOM 6985 C CA . ASP B 1 100 ? 16.432 -3.546 36.043 1.000 11.184 100 ASP B CA 1
ATOM 6986 C C . ASP B 1 100 ? 15.627 -4.642 35.352 1.000 11.193 100 ASP B C 1
ATOM 6987 O O . ASP B 1 100 ? 16.021 -5.807 35.279 1.000 10.457 100 ASP B O 1
ATOM 6996 N N . ALA B 1 101 ? 14.492 -4.239 34.798 1.000 11.192 101 ALA B N 1
ATOM 6997 C CA . ALA B 1 101 ? 13.573 -5.168 34.165 1.000 10.738 101 ALA B CA 1
ATOM 6998 C C . ALA B 1 101 ? 14.148 -5.834 32.917 1.000 10.629 101 ALA B C 1
ATOM 6999 O O . ALA B 1 101 ? 13.747 -6.945 32.579 1.000 11.423 101 ALA B O 1
ATOM 7006 N N . ASP B 1 102 ? 14.987 -5.122 32.164 1.000 10.405 102 ASP B N 1
ATOM 7007 C CA A ASP B 1 102 ? 15.470 -5.626 30.878 0.500 11.514 102 ASP B CA 1
ATOM 7008 C CA B ASP B 1 102 ? 15.447 -5.641 30.896 0.500 11.677 102 ASP B CA 1
ATOM 7009 C C . ASP B 1 102 ? 16.471 -6.752 31.125 1.000 12.146 102 ASP B C 1
ATOM 7010 O O . ASP B 1 102 ? 16.382 -7.837 30.517 1.000 11.634 102 ASP B O 1
ATOM 7026 N N . SER B 1 103 ? 17.437 -6.480 32.005 1.000 11.216 103 SER B N 1
ATOM 7027 C CA A SER B 1 103 ? 18.424 -7.469 32.374 0.600 11.172 103 SER B CA 1
ATOM 7028 C CA B SER B 1 103 ? 18.422 -7.486 32.362 0.400 11.216 103 SER B CA 1
ATOM 7029 C C . SER B 1 103 ? 17.713 -8.707 32.944 1.000 11.404 103 SER B C 1
ATOM 7030 O O . SER B 1 103 ? 17.987 -9.828 32.546 1.000 10.216 103 SER B O 1
ATOM 7042 N N . THR B 1 104 ? 16.735 -8.451 33.828 1.000 10.502 104 THR B N 1
ATOM 7043 C CA . THR B 1 104 ? 15.987 -9.522 34.483 1.000 10.133 104 THR B CA 1
ATOM 7044 C C . THR B 1 104 ? 15.157 -10.301 33.455 1.000 9.892 104 THR B C 1
ATOM 7045 O O . THR B 1 104 ? 15.132 -11.530 33.509 1.000 10.377 104 THR B O 1
ATOM 7055 N N . ALA B 1 105 ? 14.523 -9.608 32.505 1.000 10.357 105 ALA B N 1
ATOM 7056 C CA . ALA B 1 105 ? 13.761 -10.298 31.460 1.000 10.875 105 ALA B CA 1
ATOM 7057 C C . ALA B 1 105 ? 14.662 -11.242 30.662 1.000 10.892 105 ALA B C 1
ATOM 7058 O O . ALA B 1 105 ? 14.246 -12.330 30.281 1.000 11.336 105 ALA B O 1
ATOM 7065 N N . ASN B 1 106 ? 15.901 -10.803 30.397 1.000 10.200 106 ASN B N 1
ATOM 7066 C CA . ASN B 1 106 ? 16.856 -11.624 29.667 1.000 9.796 106 ASN B CA 1
ATOM 7067 C C . ASN B 1 106 ? 17.253 -12.850 30.469 1.000 9.840 106 ASN B C 1
ATOM 7068 O O . ASN B 1 106 ? 17.450 -13.919 29.872 1.000 10.830 106 ASN B O 1
ATOM 7079 N N . VAL B 1 107 ? 17.362 -12.726 31.789 1.000 9.804 107 VAL B N 1
ATOM 7080 C CA . VAL B 1 107 ? 17.666 -13.893 32.618 1.000 9.475 107 VAL B CA 1
ATOM 7081 C C . VAL B 1 107 ? 16.514 -14.884 32.527 1.000 10.054 107 VAL B C 1
ATOM 7082 O O . VAL B 1 107 ? 16.753 -16.062 32.340 1.000 11.751 107 VAL B O 1
ATOM 7095 N N . VAL B 1 108 ? 15.265 -14.396 32.632 1.000 9.478 108 VAL B N 1
ATOM 7096 C CA . VAL B 1 108 ? 14.122 -15.271 32.476 1.000 9.684 108 VAL B CA 1
ATOM 7097 C C . VAL B 1 108 ? 14.188 -15.971 31.120 1.000 10.590 108 VAL B C 1
ATOM 7098 O O . VAL B 1 108 ? 13.950 -17.179 31.020 1.000 10.789 108 VAL B O 1
ATOM 7111 N N . HIS B 1 109 ? 14.497 -15.196 30.066 1.000 10.023 109 HIS B N 1
ATOM 7112 C CA . HIS B 1 109 ? 14.517 -15.762 28.727 1.000 10.269 109 HIS B CA 1
ATOM 7113 C C . HIS B 1 109 ? 15.561 -16.886 28.641 1.000 10.465 109 HIS B C 1
ATOM 7114 O O . HIS B 1 109 ? 15.298 -17.959 28.099 1.000 10.891 109 HIS B O 1
ATOM 7127 N N . PHE B 1 110 ? 16.750 -16.621 29.178 1.000 10.497 110 PHE B N 1
ATOM 7128 C CA . PHE B 1 110 ? 17.795 -17.621 29.148 1.000 10.733 110 PHE B CA 1
ATOM 7129 C C . PHE B 1 110 ? 17.352 -18.869 29.912 1.000 11.327 110 PHE B C 1
ATOM 7130 O O . PHE B 1 110 ? 17.447 -19.980 29.403 1.000 10.634 110 PHE B O 1
ATOM 7147 N N . LEU B 1 111 ? 16.862 -18.679 31.144 1.000 10.550 111 LEU B N 1
ATOM 7148 C CA . LEU B 1 111 ? 16.482 -19.813 31.976 1.000 11.195 111 LEU B CA 1
ATOM 7149 C C . LEU B 1 111 ? 15.276 -20.583 31.431 1.000 10.816 111 LEU B C 1
ATOM 7150 O O . LEU B 1 111 ? 15.151 -21.772 31.723 1.000 11.335 111 LEU B O 1
ATOM 7166 N N . SER B 1 112 ? 14.466 -19.972 30.564 1.000 10.939 112 SER B N 1
ATOM 7167 C CA . SER B 1 112 ? 13.301 -20.630 29.991 1.000 11.653 112 SER B CA 1
ATOM 7168 C C . SER B 1 112 ? 13.681 -21.846 29.146 1.000 11.453 112 SER B C 1
ATOM 7169 O O . SER B 1 112 ? 12.802 -22.654 28.838 1.000 11.483 112 SER B O 1
ATOM 7176 N N . HIS B 1 113 ? 14.974 -21.953 28.782 1.000 11.394 113 HIS B N 1
ATOM 7177 C CA . HIS B 1 113 ? 15.453 -23.046 27.955 1.000 11.849 113 HIS B CA 1
ATOM 7178 C C . HIS B 1 113 ? 15.762 -24.293 28.784 1.000 12.235 113 HIS B C 1
ATOM 7179 O O . HIS B 1 113 ? 16.059 -25.356 28.208 1.000 14.143 113 HIS B O 1
ATOM 7192 N N . THR B 1 114 ? 15.800 -24.142 30.124 1.000 12.081 114 THR B N 1
ATOM 7193 C CA . THR B 1 114 ? 16.228 -25.197 31.015 1.000 13.040 114 THR B CA 1
ATOM 7194 C C . THR B 1 114 ? 15.064 -25.551 31.935 1.000 13.183 114 THR B C 1
ATOM 7195 O O . THR B 1 114 ? 14.807 -24.821 32.885 1.000 13.018 114 THR B O 1
ATOM 7205 N N . ARG B 1 115 ? 14.383 -26.663 31.619 1.000 13.114 115 ARG B N 1
ATOM 7206 C CA . ARG B 1 115 ? 13.124 -27.049 32.244 1.000 13.207 115 ARG B CA 1
ATOM 7207 C C . ARG B 1 115 ? 13.214 -28.496 32.672 1.000 14.200 115 ARG B C 1
ATOM 7208 O O . ARG B 1 115 ? 14.007 -29.244 32.099 1.000 15.027 115 ARG B O 1
ATOM 7229 N N . GLY B 1 116 ? 12.403 -28.883 33.660 1.000 14.096 116 GLY B N 1
ATOM 7230 C CA . GLY B 1 116 ? 12.282 -30.279 34.058 1.000 15.552 116 GLY B CA 1
ATOM 7231 C C . GLY B 1 116 ? 12.696 -30.527 35.503 1.000 17.219 116 GLY B C 1
ATOM 7232 O O . GLY B 1 116 ? 11.847 -30.928 36.320 1.000 19.108 116 GLY B O 1
ATOM 7236 N N . GLU B 1 117 ? 13.980 -30.286 35.806 1.000 16.004 117 GLU B N 1
ATOM 7237 C CA A GLU B 1 117 ? 14.524 -30.544 37.129 0.400 15.708 117 GLU B CA 1
ATOM 7238 C CA B GLU B 1 117 ? 14.495 -30.561 37.135 0.600 15.517 117 GLU B CA 1
ATOM 7239 C C . GLU B 1 117 ? 13.909 -29.543 38.111 1.000 14.352 117 GLU B C 1
ATOM 7240 O O . GLU B 1 117 ? 13.891 -28.357 37.820 1.000 12.067 117 GLU B O 1
ATOM 7262 N N . PRO B 1 118 ? 13.405 -29.973 39.293 1.000 13.230 118 PRO B N 1
ATOM 7263 C CA . PRO B 1 118 ? 12.859 -29.020 40.267 1.000 12.268 118 PRO B CA 1
ATOM 7264 C C . PRO B 1 118 ? 13.698 -27.775 40.565 1.000 10.847 118 PRO B C 1
ATOM 7265 O O . PRO B 1 118 ? 13.136 -26.685 40.638 1.000 10.476 118 PRO B O 1
ATOM 7276 N N . SER B 1 119 ? 15.031 -27.910 40.663 1.000 11.009 119 SER B N 1
ATOM 7277 C CA . SER B 1 119 ? 15.861 -26.748 40.926 1.000 11.336 119 SER B CA 1
ATOM 7278 C C . SER B 1 119 ? 15.796 -25.764 39.761 1.000 10.487 119 SER B C 1
ATOM 7279 O O . SER B 1 119 ? 15.811 -24.555 39.986 1.000 11.265 119 SER B O 1
ATOM 7286 N N . ASP B 1 120 ? 15.709 -26.276 38.529 1.000 10.218 120 ASP B N 1
ATOM 7287 C CA . ASP B 1 120 ? 15.639 -25.410 37.362 1.000 9.770 120 ASP B CA 1
ATOM 7288 C C . ASP B 1 120 ? 14.278 -24.741 37.283 1.000 9.665 120 ASP B C 1
ATOM 7289 O O . ASP B 1 120 ? 14.200 -23.570 36.901 1.000 9.920 120 ASP B O 1
ATOM 7298 N N . GLU B 1 121 ? 13.231 -25.472 37.640 1.000 9.047 121 GLU B N 1
ATOM 7299 C CA . GLU B 1 121 ? 11.896 -24.894 37.668 1.000 9.129 121 GLU B CA 1
ATOM 7300 C C . GLU B 1 121 ? 11.818 -23.791 38.721 1.000 9.353 121 GLU B C 1
ATOM 7301 O O . GLU B 1 121 ? 11.233 -22.735 38.474 1.000 9.712 121 GLU B O 1
ATOM 7313 N N . ALA B 1 122 ? 12.423 -24.031 39.889 1.000 9.199 122 ALA B N 1
ATOM 7314 C CA . ALA B 1 122 ? 12.446 -23.028 40.941 1.000 8.998 122 ALA B CA 1
ATOM 7315 C C . ALA B 1 122 ? 13.219 -21.790 40.493 1.000 9.287 122 ALA B C 1
ATOM 7316 O O . ALA B 1 122 ? 12.739 -20.682 40.722 1.000 10.183 122 ALA B O 1
ATOM 7323 N N . ALA B 1 123 ? 14.418 -21.965 39.923 1.000 9.692 123 ALA B N 1
ATOM 7324 C CA . ALA B 1 123 ? 15.220 -20.825 39.482 1.000 9.938 123 ALA B CA 1
ATOM 7325 C C . ALA B 1 123 ? 14.470 -19.980 38.458 1.000 9.531 123 ALA B C 1
ATOM 7326 O O . ALA B 1 123 ? 14.494 -18.744 38.536 1.000 9.543 123 ALA B O 1
ATOM 7333 N N . LEU B 1 124 ? 13.760 -20.634 37.533 1.000 9.379 124 LEU B N 1
ATOM 7334 C CA . LEU B 1 124 ? 13.001 -19.925 36.514 1.000 9.209 124 LEU B CA 1
ATOM 7335 C C . LEU B 1 124 ? 11.818 -19.167 37.137 1.000 9.290 124 LEU B C 1
ATOM 7336 O O . LEU B 1 124 ? 11.597 -18.012 36.809 1.000 8.895 124 LEU B O 1
ATOM 7352 N N . ALA B 1 125 ? 11.075 -19.819 38.049 1.000 9.335 125 ALA B N 1
ATOM 7353 C CA . ALA B 1 125 ? 9.904 -19.202 38.648 1.000 9.229 125 ALA B CA 1
ATOM 7354 C C . ALA B 1 125 ? 10.345 -18.004 39.506 1.000 9.118 125 ALA B C 1
ATOM 7355 O O . ALA B 1 125 ? 9.674 -16.983 39.540 1.000 9.239 125 ALA B O 1
ATOM 7362 N N . GLU B 1 126 ? 11.502 -18.136 40.177 1.000 9.452 126 GLU B N 1
ATOM 7363 C CA . GLU B 1 126 ? 12.045 -17.040 40.962 1.000 9.471 126 GLU B CA 1
ATOM 7364 C C . GLU B 1 126 ? 12.409 -15.877 40.046 1.000 9.696 126 GLU B C 1
ATOM 7365 O O . GLU B 1 126 ? 12.083 -14.742 40.345 1.000 9.323 126 GLU B O 1
ATOM 7377 N N . ALA B 1 127 ? 13.087 -16.155 38.932 1.000 9.602 127 ALA B N 1
ATOM 7378 C CA . ALA B 1 127 ? 13.470 -15.094 37.994 1.000 8.941 127 ALA B CA 1
ATOM 7379 C C . ALA B 1 127 ? 12.221 -14.386 37.479 1.000 9.743 127 ALA B C 1
ATOM 7380 O O . ALA B 1 127 ? 12.232 -13.154 37.397 1.000 9.339 127 ALA B O 1
ATOM 7387 N N . CYS B 1 128 ? 11.160 -15.135 37.196 1.000 9.729 128 CYS B N 1
ATOM 7388 C CA . CYS B 1 128 ? 9.899 -14.549 36.784 1.000 10.510 128 CYS B CA 1
ATOM 7389 C C . CYS B 1 128 ? 9.344 -13.623 37.854 1.000 9.791 128 CYS B C 1
ATOM 7390 O O . CYS B 1 128 ? 8.851 -12.549 37.541 1.000 9.935 128 CYS B O 1
ATOM 7397 N N . ALA B 1 129 ? 9.387 -14.052 39.118 1.000 9.498 129 ALA B N 1
ATOM 7398 C CA . ALA B 1 129 ? 8.921 -13.193 40.205 1.000 9.833 129 ALA B CA 1
ATOM 7399 C C . ALA B 1 129 ? 9.730 -11.896 40.271 1.000 9.624 129 ALA B C 1
ATOM 7400 O O . ALA B 1 129 ? 9.171 -10.851 40.536 1.000 9.479 129 ALA B O 1
ATOM 7407 N N . ARG B 1 130 ? 11.041 -11.958 40.050 1.000 9.819 130 ARG B N 1
ATOM 7408 C CA . ARG B 1 130 ? 11.863 -10.762 40.065 1.000 9.903 130 ARG B CA 1
ATOM 7409 C C . ARG B 1 130 ? 11.461 -9.831 38.915 1.000 9.883 130 ARG B C 1
ATOM 7410 O O . ARG B 1 130 ? 11.397 -8.612 39.094 1.000 11.655 130 ARG B O 1
ATOM 7431 N N . LEU B 1 131 ? 11.166 -10.395 37.742 1.000 10.084 131 LEU B N 1
ATOM 7432 C CA . LEU B 1 131 ? 10.721 -9.597 36.620 1.000 9.702 131 LEU B CA 1
ATOM 7433 C C . LEU B 1 131 ? 9.426 -8.867 36.942 1.000 10.250 131 LEU B C 1
ATOM 7434 O O . LEU B 1 131 ? 9.272 -7.691 36.613 1.000 10.196 131 LEU B O 1
ATOM 7450 N N . LEU B 1 132 ? 8.521 -9.546 37.637 1.000 9.921 132 LEU B N 1
ATOM 7451 C CA . LEU B 1 132 ? 7.226 -8.952 37.938 1.000 10.590 132 LEU B CA 1
ATOM 7452 C C . LEU B 1 132 ? 7.319 -7.814 38.948 1.000 10.764 132 LEU B C 1
ATOM 7453 O O . LEU B 1 132 ? 6.354 -7.082 39.087 1.000 10.763 132 LEU B O 1
ATOM 7469 N N . HIS B 1 133 ? 8.452 -7.669 39.656 1.000 10.236 133 HIS B N 1
ATOM 7470 C CA . HIS B 1 133 ? 8.709 -6.499 40.481 1.000 10.607 133 HIS B CA 1
ATOM 7471 C C . HIS B 1 133 ? 8.595 -5.228 39.637 1.000 10.283 133 HIS B C 1
ATOM 7472 O O . HIS B 1 133 ? 8.188 -4.208 40.165 1.000 10.402 133 HIS B O 1
ATOM 7485 N N . TYR B 1 134 ? 8.883 -5.331 38.332 1.000 9.729 134 TYR B N 1
ATOM 7486 C CA . TYR B 1 134 ? 8.932 -4.194 37.426 1.000 10.430 134 TYR B CA 1
ATOM 7487 C C . TYR B 1 134 ? 7.613 -3.957 36.716 1.000 9.946 134 TYR B C 1
ATOM 7488 O O . TYR B 1 134 ? 7.518 -2.983 35.971 1.000 9.869 134 TYR B O 1
ATOM 7505 N N . TRP B 1 135 ? 6.619 -4.797 36.985 1.000 10.824 135 TRP B N 1
ATOM 7506 C CA . TRP B 1 135 ? 5.301 -4.704 36.395 1.000 9.847 135 TRP B CA 1
ATOM 7507 C C . TRP B 1 135 ? 4.508 -3.605 37.076 1.000 10.015 135 TRP B C 1
ATOM 7508 O O . TRP B 1 135 ? 4.449 -3.596 38.297 1.000 10.998 135 TRP B O 1
ATOM 7529 N N . ASP B 1 136 ? 3.909 -2.727 36.280 1.000 9.130 136 ASP B N 1
ATOM 7530 C CA . ASP B 1 136 ? 3.016 -1.696 36.792 1.000 9.436 136 ASP B CA 1
ATOM 7531 C C . ASP B 1 136 ? 1.596 -2.079 36.366 1.000 9.912 136 ASP B C 1
ATOM 7532 O O . ASP B 1 136 ? 1.223 -1.955 35.195 1.000 10.376 136 ASP B O 1
ATOM 7541 N N . GLU B 1 137 ? 0.831 -2.582 37.314 1.000 9.031 137 GLU B N 1
ATOM 7542 C CA . GLU B 1 137 ? -0.537 -3.027 37.092 1.000 10.263 137 GLU B CA 1
ATOM 7543 C C . GLU B 1 137 ? -1.461 -1.886 36.683 1.000 10.227 137 GLU B C 1
ATOM 7544 O O . GLU B 1 137 ? -2.371 -2.111 35.890 1.000 11.111 137 GLU B O 1
ATOM 7556 N N . THR B 1 138 ? -1.219 -0.668 37.186 1.000 9.986 138 THR B N 1
ATOM 7557 C CA . THR B 1 138 ? -2.090 0.454 36.845 1.000 10.877 138 THR B CA 1
ATOM 7558 C C . THR B 1 138 ? -1.902 0.852 35.380 1.000 9.947 138 THR B C 1
ATOM 7559 O O . THR B 1 138 ? -2.853 1.178 34.700 1.000 9.842 138 THR B O 1
ATOM 7569 N N . GLU B 1 139 ? -0.645 0.850 34.913 1.000 9.425 139 GLU B N 1
ATOM 7570 C CA . GLU B 1 139 ? -0.338 1.278 33.555 1.000 9.489 139 GLU B CA 1
ATOM 7571 C C . GLU B 1 139 ? -0.312 0.148 32.519 1.000 9.412 139 GLU B C 1
ATOM 7572 O O . GLU B 1 139 ? -0.309 0.450 31.322 1.000 9.720 139 GLU B O 1
ATOM 7584 N N . GLY B 1 140 ? -0.241 -1.119 32.933 1.000 9.437 140 GLY B N 1
ATOM 7585 C CA . GLY B 1 140 ? -0.215 -2.201 31.969 1.000 9.300 140 GLY B CA 1
ATOM 7586 C C . GLY B 1 140 ? 1.112 -2.395 31.260 1.000 9.231 140 GLY B C 1
ATOM 7587 O O . GLY B 1 140 ? 1.114 -2.895 30.115 1.000 9.931 140 GLY B O 1
ATOM 7591 N N . GLY B 1 141 ? 2.223 -2.041 31.889 1.000 9.234 141 GLY B N 1
ATOM 7592 C CA . GLY B 1 141 ? 3.528 -2.317 31.308 1.000 9.332 141 GLY B CA 1
ATOM 7593 C C . GLY B 1 141 ? 4.641 -2.344 32.325 1.000 9.977 141 GLY B C 1
ATOM 7594 O O . GLY B 1 141 ? 4.413 -2.183 33.516 1.000 9.786 141 GLY B O 1
ATOM 7598 N N . PHE B 1 142 ? 5.867 -2.561 31.826 1.000 10.869 142 PHE B N 1
ATOM 7599 C CA . PHE B 1 142 ? 7.048 -2.718 32.655 1.000 11.112 142 PHE B CA 1
ATOM 7600 C C . PHE B 1 142 ? 7.879 -1.431 32.657 1.000 10.929 142 PHE B C 1
ATOM 7601 O O . PHE B 1 142 ? 8.094 -0.831 31.615 1.000 10.745 142 PHE B O 1
ATOM 7618 N N . ARG B 1 143 ? 8.342 -1.041 33.851 1.000 10.195 143 ARG B N 1
ATOM 7619 C CA . ARG B 1 143 ? 9.292 0.031 34.042 1.000 10.054 143 ARG B CA 1
ATOM 7620 C C . ARG B 1 143 ? 10.676 -0.587 34.076 1.000 10.032 143 ARG B C 1
ATOM 7621 O O . ARG B 1 143 ? 10.910 -1.540 34.814 1.000 10.838 143 ARG B O 1
ATOM 7642 N N . THR B 1 144 ? 11.645 0.049 33.415 1.000 9.627 144 THR B N 1
ATOM 7643 C CA . THR B 1 144 ? 12.989 -0.510 33.428 1.000 10.261 144 THR B CA 1
ATOM 7644 C C . THR B 1 144 ? 13.573 -0.482 34.830 1.000 10.441 144 THR B C 1
ATOM 7645 O O . THR B 1 144 ? 14.122 -1.497 35.287 1.000 11.513 144 THR B O 1
ATOM 7655 N N . TYR B 1 145 ? 13.571 0.718 35.429 1.000 10.186 145 TYR B N 1
ATOM 7656 C CA . TYR B 1 145 ? 14.052 0.916 36.776 1.000 12.145 145 TYR B CA 1
ATOM 7657 C C . TYR B 1 145 ? 12.886 1.246 37.686 1.000 12.388 145 TYR B C 1
ATOM 7658 O O . TYR B 1 145 ? 11.900 1.892 37.317 1.000 12.150 145 TYR B O 1
ATOM 7675 N N . ARG B 1 146 ? 13.023 0.703 38.895 1.000 13.957 146 ARG B N 1
ATOM 7676 C CA . ARG B 1 146 ? 12.206 1.136 40.002 1.000 14.817 146 ARG B CA 1
ATOM 7677 C C . ARG B 1 146 ? 12.980 2.214 40.734 1.000 15.326 146 ARG B C 1
ATOM 7678 O O . ARG B 1 146 ? 14.183 2.082 41.000 1.000 15.752 146 ARG B O 1
ATOM 7699 N N . PRO B 1 147 ? 12.306 3.327 41.060 1.000 14.829 147 PRO B N 1
ATOM 7700 C CA . PRO B 1 147 ? 12.985 4.457 41.670 1.000 16.428 147 PRO B CA 1
ATOM 7701 C C . PRO B 1 147 ? 13.529 4.082 43.048 1.000 17.825 147 PRO B C 1
ATOM 7702 O O . PRO B 1 147 ? 12.884 3.378 43.830 1.000 20.707 147 PRO B O 1
ATOM 7713 N N . ALA B 1 148 ? 14.767 4.485 43.309 1.000 19.277 148 ALA B N 1
ATOM 7714 C CA . ALA B 1 148 ? 15.275 4.584 44.669 1.000 22.460 148 ALA B CA 1
ATOM 7715 C C . ALA B 1 148 ? 15.929 5.959 44.862 1.000 26.078 148 ALA B C 1
ATOM 7716 O O . ALA B 1 148 ? 16.199 6.648 43.885 1.000 28.242 148 ALA B O 1
ATOM 7723 N N . GLU B 1 149 ? 16.217 6.349 46.101 1.000 28.915 149 GLU B N 1
ATOM 7724 C CA . GLU B 1 149 ? 16.780 7.672 46.370 1.000 32.076 149 GLU B CA 1
ATOM 7725 C C . GLU B 1 149 ? 18.256 7.685 45.956 1.000 32.213 149 GLU B C 1
ATOM 7726 O O . GLU B 1 149 ? 18.921 6.649 46.046 1.000 27.499 149 GLU B O 1
ATOM 7738 N N . GLN B 1 150 ? 18.732 8.855 45.482 1.000 35.251 150 GLN B N 1
ATOM 7739 C CA . GLN B 1 150 ? 20.086 9.012 44.938 1.000 37.754 150 GLN B CA 1
ATOM 7740 C C . GLN B 1 150 ? 21.179 8.316 45.768 1.000 39.790 150 GLN B C 1
ATOM 7741 O O . GLN B 1 150 ? 21.985 7.588 45.187 1.000 40.842 150 GLN B O 1
ATOM 7755 N N . PRO B 1 151 ? 21.242 8.481 47.116 1.000 44.104 151 PRO B N 1
ATOM 7756 C CA . PRO B 1 151 ? 22.287 7.857 47.929 1.000 43.810 151 PRO B CA 1
ATOM 7757 C C . PRO B 1 151 ? 22.453 6.380 47.601 1.000 44.622 151 PRO B C 1
ATOM 7758 O O . PRO B 1 151 ? 23.585 5.928 47.442 1.000 45.803 151 PRO B O 1
ATOM 7769 N N . SER B 1 152 ? 21.325 5.669 47.445 1.000 43.506 152 SER B N 1
ATOM 7770 C CA . SER B 1 152 ? 21.353 4.236 47.160 1.000 43.074 152 SER B CA 1
ATOM 7771 C C . SER B 1 152 ? 21.845 3.935 45.738 1.000 42.422 152 SER B C 1
ATOM 7772 O O . SER B 1 152 ? 22.290 2.803 45.472 1.000 41.396 152 SER B O 1
ATOM 7779 N N . LEU B 1 153 ? 21.720 4.907 44.819 1.000 39.808 153 LEU B N 1
ATOM 7780 C CA . LEU B 1 153 ? 22.231 4.758 43.455 1.000 40.342 153 LEU B CA 1
ATOM 7781 C C . LEU B 1 153 ? 23.707 5.160 43.477 1.000 43.720 153 LEU B C 1
ATOM 7782 O O . LEU B 1 153 ? 24.319 5.040 44.538 1.000 43.671 153 LEU B O 1
ATOM 7798 N N . ASP B 1 154 ? 24.271 5.606 42.339 1.000 47.385 154 ASP B N 1
ATOM 7799 C CA . ASP B 1 154 ? 25.642 6.116 42.315 1.000 49.172 154 ASP B CA 1
ATOM 7800 C C . ASP B 1 154 ? 25.838 6.979 41.086 1.000 47.260 154 ASP B C 1
ATOM 7801 O O . ASP B 1 154 ? 26.469 6.532 40.127 1.000 52.936 154 ASP B O 1
ATOM 7810 N N . GLY B 1 155 ? 25.199 8.157 41.086 1.000 37.854 155 GLY B N 1
ATOM 7811 C CA . GLY B 1 155 ? 25.071 8.955 39.881 1.000 30.253 155 GLY B CA 1
ATOM 7812 C C . GLY B 1 155 ? 24.167 8.239 38.885 1.000 24.298 155 GLY B C 1
ATOM 7813 O O . GLY B 1 155 ? 23.664 8.891 37.967 1.000 25.559 155 GLY B O 1
ATOM 7817 N N . TRP B 1 156 ? 23.913 6.932 39.115 1.000 19.623 156 TRP B N 1
ATOM 7818 C CA . TRP B 1 156 ? 22.972 6.247 38.251 1.000 16.757 156 TRP B CA 1
ATOM 7819 C C . TRP B 1 156 ? 21.608 6.922 38.393 1.000 14.723 156 TRP B C 1
ATOM 7820 O O . TRP B 1 156 ? 21.247 7.325 39.493 1.000 14.790 156 TRP B O 1
ATOM 7841 N N . ALA B 1 157 ? 20.911 7.095 37.270 1.000 13.271 157 ALA B N 1
ATOM 7842 C CA . ALA B 1 157 ? 19.793 8.026 37.225 1.000 13.691 157 ALA B CA 1
ATOM 7843 C C . ALA B 1 157 ? 18.460 7.288 37.317 1.000 14.081 157 ALA B C 1
ATOM 7844 O O . ALA B 1 157 ? 17.506 7.711 36.694 1.000 17.907 157 ALA B O 1
ATOM 7851 N N . SER B 1 158 ? 18.359 6.318 38.235 1.000 14.111 158 SER B N 1
ATOM 7852 C CA . SER B 1 158 ? 17.113 5.606 38.518 1.000 16.129 158 SER B CA 1
ATOM 7853 C C . SER B 1 158 ? 16.452 6.153 39.787 1.000 15.523 158 SER B C 1
ATOM 7854 O O . SER B 1 158 ? 16.015 5.410 40.659 1.000 18.277 158 SER B O 1
ATOM 7861 N N . TYR B 1 159 ? 16.375 7.478 39.896 1.000 15.659 159 TYR B N 1
ATOM 7862 C CA . TYR B 1 159 ? 15.760 8.110 41.061 1.000 16.241 159 TYR B CA 1
ATOM 7863 C C . TYR B 1 159 ? 14.320 8.517 40.735 1.000 15.198 159 TYR B C 1
ATOM 7864 O O . TYR B 1 159 ? 13.942 8.544 39.574 1.000 13.631 159 TYR B O 1
ATOM 7881 N N . PRO B 1 160 ? 13.462 8.847 41.722 1.000 15.876 160 PRO B N 1
ATOM 7882 C CA . PRO B 1 160 ? 12.096 9.272 41.436 1.000 16.544 160 PRO B CA 1
ATOM 7883 C C . PRO B 1 160 ? 12.187 10.578 40.651 1.000 16.475 160 PRO B C 1
ATOM 7884 O O . PRO B 1 160 ? 12.942 11.480 41.003 1.000 19.610 160 PRO B O 1
ATOM 7895 N N . GLY B 1 161 ? 11.484 10.645 39.546 1.000 15.084 161 GLY B N 1
ATOM 7896 C CA . GLY B 1 161 ? 11.596 11.803 38.679 1.000 14.230 161 GLY B CA 1
ATOM 7897 C C . GLY B 1 161 ? 12.355 11.510 37.393 1.000 14.645 161 GLY B C 1
ATOM 7898 O O . GLY B 1 161 ? 12.300 12.329 36.480 1.000 18.078 161 GLY B O 1
ATOM 7902 N N . SER B 1 162 ? 13.150 10.426 37.375 1.000 11.231 162 SER B N 1
ATOM 7903 C CA . SER B 1 162 ? 13.867 10.043 36.179 1.000 11.348 162 SER B CA 1
ATOM 7904 C C . SER B 1 162 ? 12.988 9.254 35.224 1.000 10.751 162 SER B C 1
ATOM 7905 O O . SER B 1 162 ? 12.328 8.308 35.625 1.000 11.150 162 SER B O 1
ATOM 7912 N N . SER B 1 163 ? 13.055 9.632 33.938 1.000 9.635 163 SER B N 1
ATOM 7913 C CA . SER B 1 163 ? 12.393 8.873 32.882 1.000 8.641 163 SER B CA 1
ATOM 7914 C C . SER B 1 163 ? 12.961 7.462 32.757 1.000 8.850 163 SER B C 1
ATOM 7915 O O . SER B 1 163 ? 12.352 6.639 32.111 1.000 9.676 163 SER B O 1
ATOM 7922 N N . TRP B 1 164 ? 14.114 7.180 33.380 1.000 9.097 164 TRP B N 1
ATOM 7923 C CA . TRP B 1 164 ? 14.617 5.817 33.455 1.000 9.292 164 TRP B CA 1
ATOM 7924 C C . TRP B 1 164 ? 13.641 4.892 34.171 1.000 10.301 164 TRP B C 1
ATOM 7925 O O . TRP B 1 164 ? 13.747 3.686 34.020 1.000 9.971 164 TRP B O 1
ATOM 7946 N N . CYS B 1 165 ? 12.694 5.465 34.924 1.000 9.602 165 CYS B N 1
ATOM 7947 C CA . CYS B 1 165 ? 11.743 4.693 35.720 1.000 9.888 165 CYS B CA 1
ATOM 7948 C C . CYS B 1 165 ? 10.355 4.710 35.097 1.000 9.842 165 CYS B C 1
ATOM 7949 O O . CYS B 1 165 ? 9.421 4.206 35.724 1.000 10.496 165 CYS B O 1
ATOM 7956 N N . ASP B 1 166 ? 10.219 5.239 33.863 1.000 9.373 166 ASP B N 1
ATOM 7957 C CA . ASP B 1 166 ? 8.901 5.248 33.228 1.000 9.953 166 ASP B CA 1
ATOM 7958 C C . ASP B 1 166 ? 8.573 3.822 32.731 1.000 10.171 166 ASP B C 1
ATOM 7959 O O . ASP B 1 166 ? 9.445 2.966 32.577 1.000 11.690 166 ASP B O 1
ATOM 7968 N N . VAL B 1 167 ? 7.292 3.567 32.431 1.000 10.287 167 VAL B N 1
ATOM 7969 C CA . VAL B 1 167 ? 6.944 2.390 31.652 1.000 10.938 167 VAL B CA 1
ATOM 7970 C C . VAL B 1 167 ? 7.540 2.536 30.253 1.000 11.088 167 VAL B C 1
ATOM 7971 O O . VAL B 1 167 ? 7.287 3.528 29.571 1.000 11.251 167 VAL B O 1
ATOM 7984 N N . HIS B 1 168 ? 8.257 1.482 29.795 1.000 12.029 168 HIS B N 1
ATOM 7985 C CA . HIS B 1 168 ? 8.966 1.518 28.523 1.000 11.067 168 HIS B CA 1
ATOM 7986 C C . HIS B 1 168 ? 8.411 0.454 27.581 1.000 10.854 168 HIS B C 1
ATOM 7987 O O . HIS B 1 168 ? 8.277 -0.734 27.949 1.000 11.319 168 HIS B O 1
ATOM 8000 N N . LEU B 1 169 ? 8.144 0.856 26.331 1.000 10.827 169 LEU B N 1
ATOM 8001 C CA A LEU B 1 169 ? 7.551 -0.053 25.351 0.500 11.324 169 LEU B CA 1
ATOM 8002 C CA B LEU B 1 169 ? 7.569 -0.007 25.315 0.500 11.869 169 LEU B CA 1
ATOM 8003 C C . LEU B 1 169 ? 8.542 -1.125 24.931 1.000 11.266 169 LEU B C 1
ATOM 8004 O O . LEU B 1 169 ? 8.141 -2.265 24.718 1.000 13.070 169 LEU B O 1
ATOM 8034 N N . CYS B 1 170 ? 9.825 -0.745 24.778 1.000 11.134 170 CYS B N 1
ATOM 8035 C CA . CYS B 1 170 ? 10.837 -1.691 24.370 1.000 11.016 170 CYS B CA 1
ATOM 8036 C C . CYS B 1 170 ? 10.936 -2.849 25.352 1.000 11.702 170 CYS B C 1
ATOM 8037 O O . CYS B 1 170 ? 10.845 -4.032 24.976 1.000 14.242 170 CYS B O 1
ATOM 8044 N N . VAL B 1 171 ? 11.087 -2.505 26.639 1.000 10.338 171 VAL B N 1
ATOM 8045 C CA A VAL B 1 171 ? 11.266 -3.532 27.645 0.600 10.123 171 VAL B CA 1
ATOM 8046 C CA B VAL B 1 171 ? 11.252 -3.494 27.693 0.400 10.597 171 VAL B CA 1
ATOM 8047 C C . VAL B 1 171 ? 9.968 -4.311 27.812 1.000 10.048 171 VAL B C 1
ATOM 8048 O O . VAL B 1 171 ? 10.014 -5.497 28.099 1.000 12.532 171 VAL B O 1
ATOM 8072 N N . SER B 1 172 ? 8.831 -3.643 27.709 1.000 10.323 172 SER B N 1
ATOM 8073 C CA . SER B 1 172 ? 7.555 -4.305 27.884 1.000 10.205 172 SER B CA 1
ATOM 8074 C C . SER B 1 172 ? 7.324 -5.353 26.811 1.000 10.447 172 SER B C 1
ATOM 8075 O O . SER B 1 172 ? 6.815 -6.433 27.104 1.000 10.284 172 SER B O 1
ATOM 8082 N N . ALA B 1 173 ? 7.682 -5.028 25.572 1.000 9.869 173 ALA B N 1
ATOM 8083 C CA . ALA B 1 173 ? 7.529 -5.982 24.488 1.000 10.424 173 ALA B CA 1
ATOM 8084 C C . ALA B 1 173 ? 8.392 -7.213 24.712 1.000 10.585 173 ALA B C 1
ATOM 8085 O O . ALA B 1 173 ? 7.920 -8.343 24.507 1.000 11.131 173 ALA B O 1
ATOM 8092 N N . LEU B 1 174 ? 9.677 -7.006 25.060 1.000 10.339 174 LEU B N 1
ATOM 8093 C CA . LEU B 1 174 ? 10.541 -8.144 25.310 1.000 11.321 174 LEU B CA 1
ATOM 8094 C C . LEU B 1 174 ? 10.007 -8.953 26.495 1.000 10.539 174 LEU B C 1
ATOM 8095 O O . LEU B 1 174 ? 9.897 -10.176 26.444 1.000 10.385 174 LEU B O 1
ATOM 8111 N N . ALA B 1 175 ? 9.713 -8.276 27.613 1.000 10.388 175 ALA B N 1
ATOM 8112 C CA . ALA B 1 175 ? 9.255 -8.985 28.795 1.000 10.349 175 ALA B CA 1
ATOM 8113 C C . ALA B 1 175 ? 7.991 -9.809 28.498 1.000 10.568 175 ALA B C 1
ATOM 8114 O O . ALA B 1 175 ? 7.853 -10.939 28.949 1.000 10.548 175 ALA B O 1
ATOM 8121 N N . GLY B 1 176 ? 7.079 -9.242 27.720 1.000 10.791 176 GLY B N 1
ATOM 8122 C CA . GLY B 1 176 ? 5.880 -9.967 27.332 1.000 11.632 176 GLY B CA 1
ATOM 8123 C C . GLY B 1 176 ? 6.213 -11.259 26.563 1.000 12.085 176 GLY B C 1
ATOM 8124 O O . GLY B 1 176 ? 5.714 -12.374 26.837 1.000 11.303 176 GLY B O 1
ATOM 8128 N N . ARG B 1 177 ? 7.100 -11.168 25.563 1.000 12.430 177 ARG B N 1
ATOM 8129 C CA A ARG B 1 177 ? 7.363 -12.353 24.754 0.600 13.837 177 ARG B CA 1
ATOM 8130 C CA B ARG B 1 177 ? 7.343 -12.363 24.757 0.400 13.772 177 ARG B CA 1
ATOM 8131 C C . ARG B 1 177 ? 8.126 -13.380 25.602 1.000 13.443 177 ARG B C 1
ATOM 8132 O O . ARG B 1 177 ? 7.953 -14.588 25.445 1.000 13.947 177 ARG B O 1
ATOM 8172 N N . VAL B 1 178 ? 8.937 -12.909 26.558 1.000 15.064 178 VAL B N 1
ATOM 8173 C CA . VAL B 1 178 ? 9.687 -13.815 27.402 1.000 14.325 178 VAL B CA 1
ATOM 8174 C C . VAL B 1 178 ? 8.742 -14.585 28.329 1.000 13.962 178 VAL B C 1
ATOM 8175 O O . VAL B 1 178 ? 8.879 -15.790 28.544 1.000 14.030 178 VAL B O 1
ATOM 8188 N N . LEU B 1 179 ? 7.785 -13.878 28.924 1.000 12.761 179 LEU B N 1
ATOM 8189 C CA . LEU B 1 179 ? 6.818 -14.565 29.770 1.000 13.583 179 LEU B CA 1
ATOM 8190 C C . LEU B 1 179 ? 5.964 -15.552 28.966 1.000 13.232 179 LEU B C 1
ATOM 8191 O O . LEU B 1 179 ? 5.560 -16.587 29.487 1.000 13.225 179 LEU B O 1
ATOM 8207 N N A HIS B 1 180 ? 5.693 -15.237 27.695 0.500 13.873 180 HIS B N 1
ATOM 8208 N N B HIS B 1 180 ? 5.724 -15.263 27.682 0.500 14.118 180 HIS B N 1
ATOM 8209 C CA A HIS B 1 180 ? 5.067 -16.196 26.798 0.500 14.365 180 HIS B CA 1
ATOM 8210 C CA B HIS B 1 180 ? 4.998 -16.202 26.843 0.500 14.782 180 HIS B CA 1
ATOM 8211 C C A HIS B 1 180 ? 5.835 -17.507 26.719 0.500 14.508 180 HIS B C 1
ATOM 8212 C C B HIS B 1 180 ? 5.814 -17.492 26.687 0.500 14.776 180 HIS B C 1
ATOM 8213 O O A HIS B 1 180 ? 5.257 -18.593 26.787 0.500 16.553 180 HIS B O 1
ATOM 8214 O O B HIS B 1 180 ? 5.233 -18.572 26.731 0.500 16.827 180 HIS B O 1
ATOM 8239 N N . ALA B 1 181 ? 7.155 -17.385 26.563 1.000 15.456 181 ALA B N 1
ATOM 8240 C CA . ALA B 1 181 ? 8.030 -18.541 26.451 1.000 16.089 181 ALA B CA 1
ATOM 8241 C C . ALA B 1 181 ? 7.931 -19.441 27.689 1.000 15.059 181 ALA B C 1
ATOM 8242 O O . ALA B 1 181 ? 8.038 -20.666 27.593 1.000 17.802 181 ALA B O 1
ATOM 8249 N N . VAL B 1 182 ? 7.790 -18.824 28.870 1.000 12.204 182 VAL B N 1
ATOM 8250 C CA . VAL B 1 182 ? 7.739 -19.568 30.110 1.000 11.483 182 VAL B CA 1
ATOM 8251 C C . VAL B 1 182 ? 6.429 -20.367 30.197 1.000 10.538 182 VAL B C 1
ATOM 8252 O O . VAL B 1 182 ? 6.426 -21.484 30.691 1.000 10.055 182 VAL B O 1
ATOM 8265 N N . GLY B 1 183 ? 5.331 -19.748 29.780 1.000 10.131 183 GLY B N 1
ATOM 8266 C CA . GLY B 1 183 ? 4.054 -20.412 29.638 1.000 10.536 183 GLY B CA 1
ATOM 8267 C C . GLY B 1 183 ? 3.337 -20.798 30.930 1.000 10.702 183 GLY B C 1
ATOM 8268 O O . GLY B 1 183 ? 2.541 -21.736 30.943 1.000 10.904 183 GLY B O 1
ATOM 8272 N N . ALA B 1 184 ? 3.559 -20.037 32.001 1.000 10.471 184 ALA B N 1
ATOM 8273 C CA . ALA B 1 184 ? 2.847 -20.258 33.245 1.000 9.489 184 ALA B CA 1
ATOM 8274 C C . ALA B 1 184 ? 1.502 -19.546 33.193 1.000 8.861 184 ALA B C 1
ATOM 8275 O O . ALA B 1 184 ? 1.481 -18.330 33.008 1.000 10.338 184 ALA B O 1
ATOM 8282 N N . PRO B 1 185 ? 0.354 -20.239 33.366 1.000 8.945 185 PRO B N 1
ATOM 8283 C CA . PRO B 1 185 ? -0.944 -19.566 33.415 1.000 10.060 185 PRO B CA 1
ATOM 8284 C C . PRO B 1 185 ? -1.064 -18.393 34.379 1.000 10.772 185 PRO B C 1
ATOM 8285 O O . PRO B 1 185 ? -1.861 -17.478 34.140 1.000 10.786 185 PRO B O 1
ATOM 8296 N N . ARG B 1 186 ? -0.293 -18.428 35.484 1.000 11.409 186 ARG B N 1
ATOM 8297 C CA . ARG B 1 186 ? -0.303 -17.324 36.448 1.000 11.252 186 ARG B CA 1
ATOM 8298 C C . ARG B 1 186 ? -0.045 -15.979 35.759 1.000 10.507 186 ARG B C 1
ATOM 8299 O O . ARG B 1 186 ? -0.488 -14.962 36.275 1.000 10.949 186 ARG B O 1
ATOM 8320 N N . HIS B 1 187 ? 0.683 -15.972 34.633 1.000 10.098 187 HIS B N 1
ATOM 8321 C CA . HIS B 1 187 ? 1.039 -14.743 33.948 1.000 10.080 187 HIS B CA 1
ATOM 8322 C C . HIS B 1 187 ? 0.034 -14.259 32.907 1.000 11.058 187 HIS B C 1
ATOM 8323 O O . HIS B 1 187 ? 0.231 -13.180 32.340 1.000 10.016 187 HIS B O 1
ATOM 8336 N N . ARG B 1 188 ? -1.061 -14.980 32.690 1.000 11.287 188 ARG B N 1
ATOM 8337 C CA . ARG B 1 188 ? -1.978 -14.621 31.615 1.000 12.979 188 ARG B CA 1
ATOM 8338 C C . ARG B 1 188 ? -2.548 -13.207 31.788 1.000 12.482 188 ARG B C 1
ATOM 8339 O O . ARG B 1 188 ? -2.621 -12.437 30.794 1.000 11.889 188 ARG B O 1
ATOM 8360 N N . PRO B 1 189 ? -2.956 -12.806 33.017 1.000 12.550 189 PRO B N 1
ATOM 8361 C CA . PRO B 1 189 ? -3.497 -11.453 33.186 1.000 13.272 189 PRO B CA 1
ATOM 8362 C C . PRO B 1 189 ? -2.482 -10.342 32.899 1.000 12.014 189 PRO B C 1
ATOM 8363 O O . PRO B 1 189 ? -2.808 -9.346 32.247 1.000 12.863 189 PRO B O 1
ATOM 8374 N N . VAL B 1 190 ? -1.217 -10.553 33.260 1.000 11.744 190 VAL B N 1
ATOM 8375 C CA . VAL B 1 190 ? -0.169 -9.601 32.906 1.000 11.190 190 VAL B CA 1
ATOM 8376 C C . VAL B 1 190 ? 0.019 -9.583 31.399 1.000 11.462 190 VAL B C 1
ATOM 8377 O O . VAL B 1 190 ? 0.132 -8.507 30.814 1.000 12.230 190 VAL B O 1
ATOM 8390 N N . LEU B 1 191 ? 0.095 -10.778 30.766 1.000 10.663 191 LEU B N 1
ATOM 8391 C CA . LEU B 1 191 ? 0.326 -10.829 29.318 1.000 10.844 191 LEU B CA 1
ATOM 8392 C C . LEU B 1 191 ? -0.762 -10.141 28.513 1.000 10.706 191 LEU B C 1
ATOM 8393 O O . LEU B 1 191 ? -0.429 -9.410 27.577 1.000 11.143 191 LEU B O 1
ATOM 8409 N N . GLU B 1 192 ? -2.020 -10.271 28.938 1.000 10.426 192 GLU B N 1
ATOM 8410 C CA A GLU B 1 192 ? -3.128 -9.651 28.231 0.400 11.246 192 GLU B CA 1
ATOM 8411 C CA B GLU B 1 192 ? -3.136 -9.654 28.239 0.600 11.437 192 GLU B CA 1
ATOM 8412 C C . GLU B 1 192 ? -3.011 -8.127 28.302 1.000 11.174 192 GLU B C 1
ATOM 8413 O O . GLU B 1 192 ? -3.128 -7.462 27.285 1.000 10.798 192 GLU B O 1
ATOM 8435 N N . ALA B 1 193 ? -2.723 -7.577 29.501 1.000 11.056 193 ALA B N 1
ATOM 8436 C CA . ALA B 1 193 ? -2.579 -6.143 29.694 1.000 11.208 193 ALA B CA 1
ATOM 8437 C C . ALA B 1 193 ? -1.363 -5.653 28.927 1.000 10.742 193 ALA B C 1
ATOM 8438 O O . ALA B 1 193 ? -1.388 -4.612 28.286 1.000 11.322 193 ALA B O 1
ATOM 8445 N N . CYS B 1 194 ? -0.282 -6.441 28.999 1.000 10.633 194 CYS B N 1
ATOM 8446 C CA . CYS B 1 194 ? 0.973 -6.062 28.382 1.000 11.634 194 CYS B CA 1
ATOM 8447 C C . CYS B 1 194 ? 0.815 -5.924 26.870 1.000 11.316 194 CYS B C 1
ATOM 8448 O O . CYS B 1 194 ? 1.216 -4.926 26.287 1.000 11.636 194 CYS B O 1
ATOM 8455 N N . ALA B 1 195 ? 0.161 -6.912 26.266 1.000 12.114 195 ALA B N 1
ATOM 8456 C CA . ALA B 1 195 ? -0.081 -6.924 24.842 1.000 11.606 195 ALA B CA 1
ATOM 8457 C C . ALA B 1 195 ? -1.005 -5.788 24.455 1.000 12.020 195 ALA B C 1
ATOM 8458 O O . ALA B 1 195 ? -0.818 -5.177 23.410 1.000 12.020 195 ALA B O 1
ATOM 8465 N N . HIS B 1 196 ? -2.035 -5.527 25.259 1.000 12.893 196 HIS B N 1
ATOM 8466 C CA . HIS B 1 196 ? -2.970 -4.449 24.956 1.000 13.586 196 HIS B CA 1
ATOM 8467 C C . HIS B 1 196 ? -2.250 -3.102 24.848 1.000 12.059 196 HIS B C 1
ATOM 8468 O O . HIS B 1 196 ? -2.456 -2.346 23.893 1.000 10.699 196 HIS B O 1
ATOM 8481 N N . ARG B 1 197 ? -1.404 -2.804 25.832 1.000 11.245 197 ARG B N 1
ATOM 8482 C CA . ARG B 1 197 ? -0.679 -1.528 25.807 1.000 11.556 197 ARG B CA 1
ATOM 8483 C C . ARG B 1 197 ? 0.278 -1.454 24.610 1.000 12.043 197 ARG B C 1
ATOM 8484 O O . ARG B 1 197 ? 0.353 -0.427 23.918 1.000 11.000 197 ARG B O 1
ATOM 8505 N N . VAL B 1 198 ? 0.951 -2.556 24.285 1.000 11.752 198 VAL B N 1
ATOM 8506 C CA . VAL B 1 198 ? 1.814 -2.589 23.108 1.000 12.067 198 VAL B CA 1
ATOM 8507 C C . VAL B 1 198 ? 1.005 -2.366 21.828 1.000 11.717 198 VAL B C 1
ATOM 8508 O O . VAL B 1 198 ? 1.374 -1.565 20.966 1.000 12.023 198 VAL B O 1
ATOM 8521 N N . ARG B 1 199 ? -0.138 -3.057 21.718 1.000 11.857 199 ARG B N 1
ATOM 8522 C CA A ARG B 1 199 ? -0.982 -2.957 20.536 0.500 11.389 199 ARG B CA 1
ATOM 8523 C CA B ARG B 1 199 ? -0.978 -2.956 20.533 0.500 11.349 199 ARG B CA 1
ATOM 8524 C C . ARG B 1 199 ? -1.412 -1.504 20.323 1.000 10.946 199 ARG B C 1
ATOM 8525 O O . ARG B 1 199 ? -1.445 -0.990 19.193 1.000 10.712 199 ARG B O 1
ATOM 8565 N N . GLN B 1 200 ? -1.791 -0.843 21.407 1.000 10.423 200 GLN B N 1
ATOM 8566 C CA . GLN B 1 200 ? -2.312 0.517 21.312 1.000 10.597 200 GLN B CA 1
ATOM 8567 C C . GLN B 1 200 ? -1.261 1.507 20.802 1.000 11.193 200 GLN B C 1
ATOM 8568 O O . GLN B 1 200 ? -1.619 2.525 20.252 1.000 12.317 200 GLN B O 1
ATOM 8582 N N . ARG B 1 201 ? 0.031 1.206 20.971 1.000 11.158 201 ARG B N 1
ATOM 8583 C CA . ARG B 1 201 ? 1.061 2.203 20.711 1.000 11.934 201 ARG B CA 1
ATOM 8584 C C . ARG B 1 201 ? 1.882 1.966 19.455 1.000 11.230 201 ARG B C 1
ATOM 8585 O O . ARG B 1 201 ? 2.889 2.656 19.229 1.000 11.695 201 ARG B O 1
ATOM 8606 N N . GLN B 1 202 ? 1.437 1.031 18.617 1.000 11.148 202 GLN B N 1
ATOM 8607 C CA . GLN B 1 202 ? 2.020 0.870 17.307 1.000 10.726 202 GLN B CA 1
ATOM 8608 C C . GLN B 1 202 ? 1.808 2.150 16.491 1.000 10.348 202 GLN B C 1
ATOM 8609 O O . GLN B 1 202 ? 0.711 2.735 16.485 1.000 9.920 202 GLN B O 1
ATOM 8623 N N . SER B 1 203 ? 2.865 2.624 15.814 1.000 10.284 203 SER B N 1
ATOM 8624 C CA . SER B 1 203 ? 2.711 3.683 14.838 1.000 11.764 203 SER B CA 1
ATOM 8625 C C . SER B 1 203 ? 1.737 3.258 13.749 1.000 11.955 203 SER B C 1
ATOM 8626 O O . SER B 1 203 ? 1.740 2.095 13.342 1.000 11.235 203 SER B O 1
ATOM 8633 N N . PRO B 1 204 ? 0.961 4.187 13.157 1.000 14.173 204 PRO B N 1
ATOM 8634 C CA . PRO B 1 204 ? 0.198 3.874 11.942 1.000 14.171 204 PRO B CA 1
ATOM 8635 C C . PRO B 1 204 ? 1.039 3.304 10.802 1.000 13.540 204 PRO B C 1
ATOM 8636 O O . PRO B 1 204 ? 0.538 2.556 9.985 1.000 14.184 204 PRO B O 1
ATOM 8647 N N . GLU B 1 205 ? 2.316 3.679 10.755 1.000 13.808 205 GLU B N 1
ATOM 8648 C CA . GLU B 1 205 ? 3.219 3.194 9.726 1.000 13.839 205 GLU B CA 1
ATOM 8649 C C . GLU B 1 205 ? 3.635 1.754 9.954 1.000 12.506 205 GLU B C 1
ATOM 8650 O O . GLU B 1 205 ? 4.009 1.099 8.978 1.000 12.257 205 GLU B O 1
ATOM 8662 N N . GLY B 1 206 ? 3.551 1.266 11.196 1.000 10.841 206 GLY B N 1
ATOM 8663 C CA . GLY B 1 206 ? 3.735 -0.150 11.475 1.000 11.930 206 GLY B CA 1
ATOM 8664 C C . GLY B 1 206 ? 4.851 -0.485 12.455 1.000 12.136 206 GLY B C 1
ATOM 8665 O O . GLY B 1 206 ? 4.925 -1.613 12.942 1.000 12.111 206 GLY B O 1
ATOM 8669 N N . PHE B 1 207 ? 5.755 0.461 12.718 1.000 11.891 207 PHE B N 1
ATOM 8670 C CA . PHE B 1 207 ? 6.835 0.280 13.668 1.000 10.889 207 PHE B CA 1
ATOM 8671 C C . PHE B 1 207 ? 6.390 0.714 15.070 1.000 10.619 207 PHE B C 1
ATOM 8672 O O . PHE B 1 207 ? 5.352 1.354 15.253 1.000 10.053 207 PHE B O 1
ATOM 8689 N N . TRP B 1 208 ? 7.223 0.373 16.046 1.000 11.063 208 TRP B N 1
ATOM 8690 C CA . TRP B 1 208 ? 7.134 0.923 17.401 1.000 10.379 208 TRP B CA 1
ATOM 8691 C C . TRP B 1 208 ? 8.423 1.672 17.724 1.000 11.282 208 TRP B C 1
ATOM 8692 O O . TRP B 1 208 ? 9.514 1.212 17.377 1.000 12.360 208 TRP B O 1
ATOM 8713 N N . ASP B 1 209 ? 8.276 2.759 18.488 1.000 10.872 209 ASP B N 1
ATOM 8714 C CA . ASP B 1 209 ? 9.430 3.436 19.048 1.000 12.166 209 ASP B CA 1
ATOM 8715 C C . ASP B 1 209 ? 9.952 2.690 20.275 1.000 11.543 209 ASP B C 1
ATOM 8716 O O . ASP B 1 209 ? 9.330 1.719 20.751 1.000 13.090 209 ASP B O 1
ATOM 8725 N N . ALA B 1 210 ? 11.154 3.104 20.711 1.000 11.605 210 ALA B N 1
ATOM 8726 C CA . ALA B 1 210 ? 11.789 2.532 21.901 1.000 12.394 210 ALA B CA 1
ATOM 8727 C C . ALA B 1 210 ? 12.249 3.674 22.808 1.000 10.200 210 ALA B C 1
ATOM 8728 O O . ALA B 1 210 ? 12.459 4.781 22.337 1.000 11.241 210 ALA B O 1
ATOM 8735 N N . TYR B 1 211 ? 12.423 3.409 24.101 1.000 10.209 211 TYR B N 1
ATOM 8736 C CA . TYR B 1 211 ? 13.012 4.358 25.012 1.000 10.422 211 TYR B CA 1
ATOM 8737 C C . TYR B 1 211 ? 14.531 4.226 24.939 1.000 10.733 211 TYR B C 1
ATOM 8738 O O . TYR B 1 211 ? 15.217 5.235 24.754 1.000 11.074 211 TYR B O 1
ATOM 8755 N N . TRP B 1 212 ? 15.061 3.005 25.076 1.000 11.304 212 TRP B N 1
ATOM 8756 C CA . TRP B 1 212 ? 16.509 2.811 25.223 1.000 10.579 212 TRP B CA 1
ATOM 8757 C C . TRP B 1 212 ? 17.230 2.544 23.893 1.000 11.149 212 TRP B C 1
ATOM 8758 O O . TRP B 1 212 ? 18.473 2.392 23.887 1.000 12.188 212 TRP B O 1
ATOM 8779 N N . TRP B 1 213 ? 16.509 2.396 22.790 1.000 11.109 213 TRP B N 1
ATOM 8780 C CA . TRP B 1 213 ? 17.093 1.870 21.549 1.000 11.795 213 TRP B CA 1
ATOM 8781 C C . TRP B 1 213 ? 17.008 2.962 20.491 1.000 11.347 213 TRP B C 1
ATOM 8782 O O . TRP B 1 213 ? 15.966 3.570 20.320 1.000 11.509 213 TRP B O 1
ATOM 8803 N N . HIS B 1 214 ? 18.166 3.234 19.876 1.000 10.159 214 HIS B N 1
ATOM 8804 C CA . HIS B 1 214 ? 18.324 4.317 18.908 1.000 10.967 214 HIS B CA 1
ATOM 8805 C C . HIS B 1 214 ? 17.814 3.831 17.556 1.000 11.023 214 HIS B C 1
ATOM 8806 O O . HIS B 1 214 ? 18.566 3.586 16.627 1.000 11.292 214 HIS B O 1
ATOM 8819 N N . GLY B 1 215 ? 16.499 3.611 17.472 1.000 10.921 215 GLY B N 1
ATOM 8820 C CA . GLY B 1 215 ? 15.925 3.193 16.229 1.000 10.956 215 GLY B CA 1
ATOM 8821 C C . GLY B 1 215 ? 14.500 2.683 16.398 1.000 11.577 215 GLY B C 1
ATOM 8822 O O . GLY B 1 215 ? 13.939 2.674 17.498 1.000 12.612 215 GLY B O 1
ATOM 8826 N N . ARG B 1 216 ? 13.975 2.244 15.249 1.000 11.390 216 ARG B N 1
ATOM 8827 C CA . ARG B 1 216 ? 12.621 1.745 15.103 1.000 11.657 216 ARG B CA 1
ATOM 8828 C C . ARG B 1 216 ? 12.573 0.233 14.913 1.000 11.723 216 ARG B C 1
ATOM 8829 O O . ARG B 1 216 ? 11.486 -0.312 14.739 1.000 12.760 216 ARG B O 1
ATOM 8850 N N . THR B 1 217 ? 13.724 -0.457 14.919 1.000 11.273 217 THR B N 1
ATOM 8851 C CA . THR B 1 217 ? 13.775 -1.878 14.632 1.000 11.472 217 THR B CA 1
ATOM 8852 C C . THR B 1 217 ? 13.584 -2.746 15.874 1.000 11.451 217 THR B C 1
ATOM 8853 O O . THR B 1 217 ? 12.997 -3.838 15.780 1.000 12.496 217 THR B O 1
ATOM 8863 N N . TYR B 1 218 ? 14.033 -2.259 17.038 1.000 11.314 218 TYR B N 1
ATOM 8864 C CA . TYR B 1 218 ? 14.081 -3.114 18.223 1.000 11.380 218 TYR B CA 1
ATOM 8865 C C . TYR B 1 218 ? 12.686 -3.385 18.764 1.000 12.094 218 TYR B C 1
ATOM 8866 O O . TYR B 1 218 ? 12.306 -4.548 18.875 1.000 11.790 218 TYR B O 1
ATOM 8883 N N . THR B 1 219 ? 11.961 -2.336 19.165 1.000 11.571 219 THR B N 1
ATOM 8884 C CA . THR B 1 219 ? 10.646 -2.630 19.716 1.000 11.267 219 THR B CA 1
ATOM 8885 C C . THR B 1 219 ? 9.761 -3.377 18.722 1.000 11.832 219 THR B C 1
ATOM 8886 O O . THR B 1 219 ? 9.033 -4.311 19.099 1.000 10.841 219 THR B O 1
ATOM 8896 N N . THR B 1 220 ? 9.827 -2.967 17.443 1.000 10.552 220 THR B N 1
ATOM 8897 C CA . THR B 1 220 ? 9.044 -3.620 16.401 1.000 11.254 220 THR B CA 1
ATOM 8898 C C . THR B 1 220 ? 9.216 -5.141 16.404 1.000 10.290 220 THR B C 1
ATOM 8899 O O . THR B 1 220 ? 8.248 -5.898 16.361 1.000 11.133 220 THR B O 1
ATOM 8909 N N . ARG B 1 221 ? 10.454 -5.615 16.491 1.000 10.661 221 ARG B N 1
ATOM 8910 C CA . ARG B 1 221 ? 10.729 -7.032 16.457 1.000 10.210 221 ARG B CA 1
ATOM 8911 C C . ARG B 1 221 ? 10.067 -7.748 17.639 1.000 10.410 221 ARG B C 1
ATOM 8912 O O . ARG B 1 221 ? 9.527 -8.844 17.480 1.000 11.018 221 ARG B O 1
ATOM 8933 N N . HIS B 1 222 ? 10.188 -7.178 18.849 1.000 10.364 222 HIS B N 1
ATOM 8934 C CA . HIS B 1 222 ? 9.657 -7.856 20.039 1.000 10.128 222 HIS B CA 1
ATOM 8935 C C . HIS B 1 222 ? 8.130 -7.717 20.074 1.000 10.899 222 HIS B C 1
ATOM 8936 O O . HIS B 1 222 ? 7.440 -8.680 20.403 1.000 11.555 222 HIS B O 1
ATOM 8949 N N . ALA B 1 223 ? 7.622 -6.520 19.782 1.000 10.334 223 ALA B N 1
ATOM 8950 C CA . ALA B 1 223 ? 6.179 -6.264 19.844 1.000 10.090 223 ALA B CA 1
ATOM 8951 C C . ALA B 1 223 ? 5.432 -7.126 18.849 1.000 10.835 223 ALA B C 1
ATOM 8952 O O . ALA B 1 223 ? 4.346 -7.628 19.173 1.000 11.055 223 ALA B O 1
ATOM 8959 N N . ALA B 1 224 ? 5.979 -7.260 17.615 1.000 11.455 224 ALA B N 1
ATOM 8960 C CA . ALA B 1 224 ? 5.297 -8.068 16.608 1.000 11.407 224 ALA B CA 1
ATOM 8961 C C . ALA B 1 224 ? 5.141 -9.524 17.048 1.000 11.372 224 ALA B C 1
ATOM 8962 O O . ALA B 1 224 ? 4.058 -10.114 16.931 1.000 11.828 224 ALA B O 1
ATOM 8969 N N . GLU B 1 225 ? 6.207 -10.100 17.599 1.000 10.870 225 GLU B N 1
ATOM 8970 C CA . GLU B 1 225 ? 6.131 -11.465 18.098 1.000 11.377 225 GLU B CA 1
ATOM 8971 C C . GLU B 1 225 ? 5.174 -11.603 19.283 1.000 11.624 225 GLU B C 1
ATOM 8972 O O . GLU B 1 225 ? 4.351 -12.511 19.299 1.000 11.125 225 GLU B O 1
ATOM 8984 N N . LEU B 1 226 ? 5.191 -10.621 20.203 1.000 11.232 226 LEU B N 1
ATOM 8985 C CA . LEU B 1 226 ? 4.295 -10.712 21.341 1.000 11.009 226 LEU B CA 1
ATOM 8986 C C . LEU B 1 226 ? 2.849 -10.729 20.838 1.000 10.385 226 LEU B C 1
ATOM 8987 O O . LEU B 1 226 ? 2.014 -11.452 21.343 1.000 10.535 226 LEU B O 1
ATOM 9003 N N . LEU B 1 227 ? 2.515 -9.874 19.875 1.000 10.355 227 LEU B N 1
ATOM 9004 C CA . LEU B 1 227 ? 1.115 -9.796 19.454 1.000 10.513 227 LEU B CA 1
ATOM 9005 C C . LEU B 1 227 ? 0.716 -11.048 18.667 1.000 10.773 227 LEU B C 1
ATOM 9006 O O . LEU B 1 227 ? -0.427 -11.520 18.752 1.000 10.543 227 LEU B O 1
ATOM 9022 N N . GLN B 1 228 ? 1.651 -11.621 17.920 1.000 10.944 228 GLN B N 1
ATOM 9023 C CA . GLN B 1 228 ? 1.349 -12.856 17.214 1.000 10.744 228 GLN B CA 1
ATOM 9024 C C . GLN B 1 228 ? 1.070 -13.966 18.227 1.000 10.468 228 GLN B C 1
ATOM 9025 O O . GLN B 1 228 ? 0.110 -14.722 18.063 1.000 10.611 228 GLN B O 1
ATOM 9039 N N . LEU B 1 229 ? 1.898 -14.026 19.284 1.000 11.030 229 LEU B N 1
ATOM 9040 C CA . LEU B 1 229 ? 1.757 -15.051 20.320 1.000 11.359 229 LEU B CA 1
ATOM 9041 C C . LEU B 1 229 ? 0.413 -14.928 21.020 1.000 11.821 229 LEU B C 1
ATOM 9042 O O . LEU B 1 229 ? -0.211 -15.922 21.371 1.000 12.103 229 LEU B O 1
ATOM 9058 N N . GLU B 1 230 ? -0.046 -13.689 21.148 1.000 11.585 230 GLU B N 1
ATOM 9059 C CA . GLU B 1 230 ? -1.306 -13.384 21.789 1.000 13.156 230 GLU B CA 1
ATOM 9060 C C . GLU B 1 230 ? -2.499 -13.553 20.872 1.000 13.206 230 GLU B C 1
ATOM 9061 O O . GLU B 1 230 ? -3.634 -13.432 21.356 1.000 16.077 230 GLU B O 1
ATOM 9073 N N . GLY B 1 231 ? -2.289 -13.835 19.585 1.000 13.529 231 GLY B N 1
ATOM 9074 C CA . GLY B 1 231 ? -3.384 -14.063 18.670 1.000 14.468 231 GLY B CA 1
ATOM 9075 C C . GLY B 1 231 ? -4.087 -12.789 18.216 1.000 14.986 231 GLY B C 1
ATOM 9076 O O . GLY B 1 231 ? -5.305 -12.802 17.995 1.000 16.725 231 GLY B O 1
ATOM 9080 N N . ASP B 1 232 ? -3.340 -11.700 18.080 1.000 15.390 232 ASP B N 1
ATOM 9081 C CA . ASP B 1 232 ? -3.866 -10.427 17.603 1.000 14.888 232 ASP B CA 1
ATOM 9082 C C . ASP B 1 232 ? -4.640 -10.577 16.290 1.000 14.414 232 ASP B C 1
ATOM 9083 O O . ASP B 1 232 ? -4.164 -11.177 15.334 1.000 15.303 232 ASP B O 1
ATOM 9092 N N . THR B 1 233 ? -5.838 -9.996 16.251 1.000 14.693 233 THR B N 1
ATOM 9093 C CA . THR B 1 233 ? -6.676 -10.009 15.065 1.000 13.869 233 THR B CA 1
ATOM 9094 C C . THR B 1 233 ? -6.846 -8.600 14.496 1.000 13.095 233 THR B C 1
ATOM 9095 O O . THR B 1 233 ? -7.838 -8.326 13.823 1.000 13.739 233 THR B O 1
ATOM 9105 N N . SER B 1 234 ? -5.956 -7.668 14.833 1.000 11.911 234 SER B N 1
ATOM 9106 C CA . SER B 1 234 ? -6.146 -6.271 14.459 1.000 11.517 234 SER B CA 1
ATOM 9107 C C . SER B 1 234 ? -5.232 -5.881 13.304 1.000 12.213 234 SER B C 1
ATOM 9108 O O . SER B 1 234 ? -5.228 -4.727 12.936 1.000 12.854 234 SER B O 1
ATOM 9115 N N . GLY B 1 235 ? -4.455 -6.821 12.758 1.000 12.021 235 GLY B N 1
ATOM 9116 C CA . GLY B 1 235 ? -3.573 -6.561 11.631 1.000 11.577 235 GLY B CA 1
ATOM 9117 C C . GLY B 1 235 ? -2.201 -6.016 12.031 1.000 11.388 235 GLY B C 1
ATOM 9118 O O . GLY B 1 235 ? -1.437 -5.626 11.156 1.000 11.595 235 GLY B O 1
ATOM 9122 N N . ALA B 1 236 ? -1.899 -5.983 13.333 1.000 10.544 236 ALA B N 1
ATOM 9123 C CA . ALA B 1 236 ? -0.667 -5.372 13.787 1.000 10.505 236 ALA B CA 1
ATOM 9124 C C . ALA B 1 236 ? 0.566 -6.064 13.196 1.000 10.405 236 ALA B C 1
ATOM 9125 O O . ALA B 1 236 ? 1.531 -5.409 12.811 1.000 10.311 236 ALA B O 1
ATOM 9132 N N . VAL B 1 237 ? 0.598 -7.395 13.185 1.000 10.839 237 VAL B N 1
ATOM 9133 C CA . VAL B 1 237 ? 1.774 -8.106 12.703 1.000 10.708 237 VAL B CA 1
ATOM 9134 C C . VAL B 1 237 ? 1.939 -7.849 11.202 1.000 10.171 237 VAL B C 1
ATOM 9135 O O . VAL B 1 237 ? 3.049 -7.544 10.756 1.000 10.381 237 VAL B O 1
ATOM 9148 N N . ALA B 1 238 ? 0.862 -7.920 10.435 1.000 9.672 238 ALA B N 1
ATOM 9149 C CA . ALA B 1 238 ? 0.953 -7.656 8.999 1.000 10.681 238 ALA B CA 1
ATOM 9150 C C . ALA B 1 238 ? 1.451 -6.229 8.719 1.000 11.360 238 ALA B C 1
ATOM 9151 O O . ALA B 1 238 ? 2.252 -6.024 7.792 1.000 11.238 238 ALA B O 1
ATOM 9158 N N . ARG B 1 239 ? 1.025 -5.244 9.527 1.000 9.916 239 ARG B N 1
ATOM 9159 C CA . ARG B 1 239 ? 1.471 -3.873 9.294 1.000 10.359 239 ARG B CA 1
ATOM 9160 C C . ARG B 1 239 ? 2.956 -3.757 9.617 1.000 9.626 239 ARG B C 1
ATOM 9161 O O . ARG B 1 239 ? 3.668 -3.026 8.951 1.000 9.701 239 ARG B O 1
ATOM 9182 N N . ALA B 1 240 ? 3.391 -4.413 10.685 1.000 8.826 240 ALA B N 1
ATOM 9183 C CA . ALA B 1 240 ? 4.809 -4.420 11.055 1.000 9.374 240 ALA B CA 1
ATOM 9184 C C . ALA B 1 240 ? 5.672 -5.075 9.975 1.000 9.675 240 ALA B C 1
ATOM 9185 O O . ALA B 1 240 ? 6.776 -4.612 9.660 1.000 9.938 240 ALA B O 1
ATOM 9192 N N . VAL B 1 241 ? 5.192 -6.176 9.427 1.000 9.804 241 VAL B N 1
ATOM 9193 C CA . VAL B 1 241 ? 5.909 -6.872 8.366 1.000 10.768 241 VAL B CA 1
ATOM 9194 C C . VAL B 1 241 ? 5.987 -6.001 7.111 1.000 9.654 241 VAL B C 1
ATOM 9195 O O . VAL B 1 241 ? 7.059 -5.862 6.540 1.000 9.429 241 VAL B O 1
ATOM 9208 N N . ARG B 1 242 ? 4.879 -5.406 6.707 1.000 8.965 242 ARG B N 1
ATOM 9209 C CA . ARG B 1 242 ? 4.891 -4.531 5.547 1.000 9.722 242 ARG B CA 1
ATOM 9210 C C . ARG B 1 242 ? 5.873 -3.372 5.721 1.000 10.264 242 ARG B C 1
ATOM 9211 O O . ARG B 1 242 ? 6.567 -2.956 4.781 1.000 11.572 242 ARG B O 1
ATOM 9232 N N . TRP B 1 243 ? 5.853 -2.755 6.912 1.000 10.864 243 TRP B N 1
ATOM 9233 C CA . TRP B 1 243 ? 6.752 -1.663 7.189 1.000 10.769 243 TRP B CA 1
ATOM 9234 C C . TRP B 1 243 ? 8.195 -2.152 7.054 1.000 9.739 243 TRP B C 1
ATOM 9235 O O . TRP B 1 243 ? 9.055 -1.462 6.502 1.000 10.829 243 TRP B O 1
ATOM 9256 N N . THR B 1 244 ? 8.463 -3.341 7.584 1.000 9.337 244 THR B N 1
ATOM 9257 C CA . THR B 1 244 ? 9.799 -3.919 7.490 1.000 10.188 244 THR B CA 1
ATOM 9258 C C . THR B 1 244 ? 10.189 -4.111 6.018 1.000 10.759 244 THR B C 1
ATOM 9259 O O . THR B 1 244 ? 11.306 -3.776 5.607 1.000 11.363 244 THR B O 1
ATOM 9269 N N . LEU B 1 245 ? 9.316 -4.703 5.227 1.000 10.341 245 LEU B N 1
ATOM 9270 C CA . LEU B 1 245 ? 9.595 -4.835 3.799 1.000 9.957 245 LEU B CA 1
ATOM 9271 C C . LEU B 1 245 ? 9.889 -3.469 3.173 1.000 10.762 245 LEU B C 1
ATOM 9272 O O . LEU B 1 245 ? 10.867 -3.345 2.432 1.000 10.674 245 LEU B O 1
ATOM 9288 N N . ASP B 1 246 ? 9.053 -2.462 3.498 1.000 10.250 246 ASP B N 1
ATOM 9289 C CA . ASP B 1 246 ? 9.182 -1.149 2.866 1.000 10.127 246 ASP B CA 1
ATOM 9290 C C . ASP B 1 246 ? 10.444 -0.409 3.296 1.000 10.819 246 ASP B C 1
ATOM 9291 O O . ASP B 1 246 ? 10.785 0.577 2.657 1.000 12.064 246 ASP B O 1
ATOM 9300 N N . THR B 1 247 ? 11.088 -0.816 4.407 1.000 10.937 247 THR B N 1
ATOM 9301 C CA . THR B 1 247 ? 12.261 -0.105 4.909 1.000 10.926 247 THR B CA 1
ATOM 9302 C C . THR B 1 247 ? 13.557 -0.848 4.620 1.000 9.932 247 THR B C 1
ATOM 9303 O O . THR B 1 247 ? 14.635 -0.371 4.966 1.000 9.861 247 THR B O 1
ATOM 9313 N N . GLN B 1 248 ? 13.508 -1.995 3.950 1.000 10.203 248 GLN B N 1
ATOM 9314 C CA . GLN B 1 248 ? 14.754 -2.682 3.613 1.000 10.183 248 GLN B CA 1
ATOM 9315 C C . GLN B 1 248 ? 15.616 -1.777 2.738 1.000 10.393 248 GLN B C 1
ATOM 9316 O O . GLN B 1 248 ? 15.098 -1.169 1.812 1.000 10.889 248 GLN B O 1
ATOM 9330 N N . ARG B 1 249 ? 16.928 -1.744 2.990 1.000 11.447 249 ARG B N 1
ATOM 9331 C CA . ARG B 1 249 ? 17.822 -0.922 2.184 1.000 12.275 249 ARG B CA 1
ATOM 9332 C C . ARG B 1 249 ? 18.265 -1.707 0.949 1.000 13.345 249 ARG B C 1
ATOM 9333 O O . ARG B 1 249 ? 18.149 -2.920 0.878 1.000 13.665 249 ARG B O 1
ATOM 9354 N N . GLU B 1 250 ? 18.805 -0.991 -0.034 1.000 13.361 250 GLU B N 1
ATOM 9355 C CA . GLU B 1 250 ? 19.058 -1.619 -1.320 1.000 13.592 250 GLU B CA 1
ATOM 9356 C C . GLU B 1 250 ? 20.200 -2.626 -1.245 1.000 12.631 250 GLU B C 1
ATOM 9357 O O . GLU B 1 250 ? 20.216 -3.577 -2.033 1.000 14.167 250 GLU B O 1
ATOM 9369 N N . ASP B 1 251 ? 21.074 -2.514 -0.242 1.000 11.684 251 ASP B N 1
ATOM 9370 C CA . ASP B 1 251 ? 22.141 -3.485 -0.071 1.000 11.233 251 ASP B CA 1
ATOM 9371 C C . ASP B 1 251 ? 21.635 -4.809 0.515 1.000 11.339 251 ASP B C 1
ATOM 9372 O O . ASP B 1 251 ? 22.405 -5.767 0.638 1.000 12.357 251 ASP B O 1
ATOM 9381 N N . GLY B 1 252 ? 20.354 -4.850 0.903 1.000 10.561 252 GLY B N 1
ATOM 9382 C CA . GLY B 1 252 ? 19.743 -6.045 1.457 1.000 10.810 252 GLY B CA 1
ATOM 9383 C C . GLY B 1 252 ? 19.627 -5.991 2.976 1.000 10.880 252 GLY B C 1
ATOM 9384 O O . GLY B 1 252 ? 18.854 -6.753 3.555 1.000 9.994 252 GLY B O 1
ATOM 9388 N N . GLY B 1 253 ? 20.382 -5.087 3.606 1.000 10.234 253 GLY B N 1
ATOM 9389 C CA . GLY B 1 253 ? 20.337 -4.924 5.042 1.000 9.917 253 GLY B CA 1
ATOM 9390 C C . GLY B 1 253 ? 19.233 -3.955 5.457 1.000 9.911 253 GLY B C 1
ATOM 9391 O O . GLY B 1 253 ? 18.577 -3.348 4.619 1.000 10.208 253 GLY B O 1
ATOM 9395 N N . TRP B 1 254 ? 19.090 -3.775 6.771 1.000 10.155 254 TRP B N 1
ATOM 9396 C CA . TRP B 1 254 ? 18.321 -2.689 7.345 1.000 10.944 254 TRP B CA 1
ATOM 9397 C C . TRP B 1 254 ? 19.222 -1.843 8.237 1.000 11.321 254 TRP B C 1
ATOM 9398 O O . TRP B 1 254 ? 20.159 -2.354 8.851 1.000 11.552 254 TRP B O 1
ATOM 9419 N N . GLY B 1 255 ? 18.889 -0.559 8.323 1.000 10.911 255 GLY B N 1
ATOM 9420 C CA . GLY B 1 255 ? 19.443 0.298 9.360 1.000 12.247 255 GLY B CA 1
ATOM 9421 C C . GLY B 1 255 ? 18.399 0.586 10.430 1.000 12.352 255 GLY B C 1
ATOM 9422 O O . GLY B 1 255 ? 17.349 -0.070 10.507 1.000 12.295 255 GLY B O 1
ATOM 9426 N N . ASN B 1 256 ? 18.678 1.624 11.219 1.000 12.570 256 ASN B N 1
ATOM 9427 C CA . ASN B 1 256 ? 17.943 1.862 12.451 1.000 12.400 256 ASN B CA 1
ATOM 9428 C C . ASN B 1 256 ? 16.568 2.467 12.186 1.000 12.791 256 ASN B C 1
ATOM 9429 O O . ASN B 1 256 ? 15.765 2.546 13.105 1.000 14.644 256 ASN B O 1
ATOM 9440 N N . GLY B 1 257 ? 16.335 2.952 10.956 1.000 12.923 257 GLY B N 1
ATOM 9441 C CA . GLY B 1 257 ? 15.071 3.555 10.598 1.000 14.619 257 GLY B CA 1
ATOM 9442 C C . GLY B 1 257 ? 14.953 5.021 11.027 1.000 15.115 257 GLY B C 1
ATOM 9443 O O . GLY B 1 257 ? 13.877 5.594 10.856 1.000 19.338 257 GLY B O 1
ATOM 9447 N N . ILE B 1 258 ? 16.025 5.627 11.543 1.000 14.727 258 ILE B N 1
ATOM 9448 C CA . ILE B 1 258 ? 16.059 7.050 11.868 1.000 16.663 258 ILE B CA 1
ATOM 9449 C C . ILE B 1 258 ? 17.280 7.680 11.205 1.000 19.722 258 ILE B C 1
ATOM 9450 O O . ILE B 1 258 ? 17.908 8.584 11.770 1.000 23.112 258 ILE B O 1
ATOM 9466 N N . GLY B 1 259 ? 17.679 7.095 10.068 1.000 18.460 259 GLY B N 1
ATOM 9467 C CA . GLY B 1 259 ? 18.668 7.697 9.190 1.000 16.981 259 GLY B CA 1
ATOM 9468 C C . GLY B 1 259 ? 19.989 6.927 9.108 1.000 16.120 259 GLY B C 1
ATOM 9469 O O . GLY B 1 259 ? 20.841 7.300 8.287 1.000 18.410 259 GLY B O 1
ATOM 9473 N N . GLY B 1 260 ? 20.134 5.848 9.890 1.000 13.468 260 GLY B N 1
ATOM 9474 C CA . GLY B 1 260 ? 21.357 5.059 9.854 1.000 11.961 260 GLY B CA 1
ATOM 9475 C C . GLY B 1 260 ? 21.442 4.129 8.638 1.000 11.567 260 GLY B C 1
ATOM 9476 O O . GLY B 1 260 ? 20.409 3.668 8.135 1.000 11.981 260 GLY B O 1
ATOM 9480 N N . ALA B 1 261 ? 22.688 3.810 8.242 1.000 11.066 261 ALA B N 1
ATOM 9481 C CA . ALA B 1 261 ? 22.949 2.792 7.217 1.000 11.501 261 ALA B CA 1
ATOM 9482 C C . ALA B 1 261 ? 22.747 1.361 7.751 1.000 11.532 261 ALA B C 1
ATOM 9483 O O . ALA B 1 261 ? 22.569 1.136 8.936 1.000 11.785 261 ALA B O 1
ATOM 9490 N N . SER B 1 262 ? 22.844 0.370 6.861 1.000 11.088 262 SER B N 1
ATOM 9491 C CA . SER B 1 262 ? 22.613 -1.010 7.252 1.000 10.736 262 SER B CA 1
ATOM 9492 C C . SER B 1 262 ? 23.582 -1.441 8.354 1.000 10.639 262 SER B C 1
ATOM 9493 O O . SER B 1 262 ? 24.792 -1.176 8.278 1.000 10.735 262 SER B O 1
ATOM 9500 N N . THR B 1 263 ? 23.046 -2.133 9.369 1.000 10.889 263 THR B N 1
ATOM 9501 C CA . THR B 1 263 ? 23.842 -2.812 10.376 1.000 10.422 263 THR B CA 1
ATOM 9502 C C . THR B 1 263 ? 23.365 -4.245 10.569 1.000 10.626 263 THR B C 1
ATOM 9503 O O . THR B 1 263 ? 22.210 -4.608 10.289 1.000 11.053 263 THR B O 1
ATOM 9513 N N . ALA B 1 264 ? 24.272 -5.075 11.096 1.000 11.158 264 ALA B N 1
ATOM 9514 C CA . ALA B 1 264 ? 23.950 -6.466 11.428 1.000 11.348 264 ALA B CA 1
ATOM 9515 C C . ALA B 1 264 ? 22.821 -6.569 12.462 1.000 11.299 264 ALA B C 1
ATOM 9516 O O . ALA B 1 264 ? 21.915 -7.394 12.316 1.000 10.417 264 ALA B O 1
ATOM 9523 N N . PHE B 1 265 ? 22.887 -5.718 13.503 1.000 10.970 265 PHE B N 1
ATOM 9524 C CA . PHE B 1 265 ? 21.859 -5.709 14.530 1.000 11.036 265 PHE B CA 1
ATOM 9525 C C . PHE B 1 265 ? 20.490 -5.408 13.935 1.000 10.441 265 PHE B C 1
ATOM 9526 O O . PHE B 1 265 ? 19.552 -6.157 14.200 1.000 11.697 265 PHE B O 1
ATOM 9543 N N . ASP B 1 266 ? 20.378 -4.305 13.176 1.000 10.350 266 ASP B N 1
ATOM 9544 C CA . ASP B 1 266 ? 19.079 -3.910 12.629 1.000 10.901 266 ASP B CA 1
ATOM 9545 C C . ASP B 1 266 ? 18.594 -4.960 11.611 1.000 10.781 266 ASP B C 1
ATOM 9546 O O . ASP B 1 266 ? 17.396 -5.281 11.524 1.000 10.713 266 ASP B O 1
ATOM 9555 N N . THR B 1 267 ? 19.512 -5.523 10.838 1.000 10.082 267 THR B N 1
ATOM 9556 C CA . THR B 1 267 ? 19.177 -6.530 9.816 1.000 10.214 267 THR B CA 1
ATOM 9557 C C . THR B 1 267 ? 18.598 -7.779 10.483 1.000 10.557 267 THR B C 1
ATOM 9558 O O . THR B 1 267 ? 17.592 -8.359 10.020 1.000 10.204 267 THR B O 1
ATOM 9568 N N . ALA B 1 268 ? 19.247 -8.189 11.586 1.000 11.054 268 ALA B N 1
ATOM 9569 C CA . ALA B 1 268 ? 18.817 -9.346 12.360 1.000 10.780 268 ALA B CA 1
ATOM 9570 C C . ALA B 1 268 ? 17.413 -9.080 12.873 1.000 10.744 268 ALA B C 1
ATOM 9571 O O . ALA B 1 268 ? 16.544 -9.933 12.782 1.000 11.741 268 ALA B O 1
ATOM 9578 N N . LEU B 1 269 ? 17.205 -7.903 13.474 1.000 11.218 269 LEU B N 1
ATOM 9579 C CA . LEU B 1 269 ? 15.892 -7.619 14.024 1.000 10.839 269 LEU B CA 1
ATOM 9580 C C . LEU B 1 269 ? 14.826 -7.630 12.950 1.000 10.281 269 LEU B C 1
ATOM 9581 O O . LEU B 1 269 ? 13.702 -8.104 13.176 1.000 11.027 269 LEU B O 1
ATOM 9597 N N . ALA B 1 270 ? 15.134 -7.030 11.801 1.000 10.017 270 ALA B N 1
ATOM 9598 C CA . ALA B 1 270 ? 14.188 -6.990 10.707 1.000 10.577 270 ALA B CA 1
ATOM 9599 C C . ALA B 1 270 ? 13.859 -8.391 10.195 1.000 9.795 270 ALA B C 1
ATOM 9600 O O . ALA B 1 270 ? 12.691 -8.714 9.973 1.000 9.871 270 ALA B O 1
ATOM 9607 N N . LEU B 1 271 ? 14.893 -9.231 10.023 1.000 9.922 271 LEU B N 1
ATOM 9608 C CA . LEU B 1 271 ? 14.654 -10.612 9.578 1.000 10.082 271 LEU B CA 1
ATOM 9609 C C . LEU B 1 271 ? 13.774 -11.361 10.568 1.000 10.223 271 LEU B C 1
ATOM 9610 O O . LEU B 1 271 ? 12.867 -12.074 10.147 1.000 10.331 271 LEU B O 1
ATOM 9626 N N . ALA B 1 272 ? 14.033 -11.178 11.872 1.000 10.617 272 ALA B N 1
ATOM 9627 C CA . ALA B 1 272 ? 13.242 -11.842 12.892 1.000 10.749 272 ALA B CA 1
ATOM 9628 C C . ALA B 1 272 ? 11.783 -11.400 12.819 1.000 11.068 272 ALA B C 1
ATOM 9629 O O . ALA B 1 272 ? 10.846 -12.185 13.103 1.000 11.767 272 ALA B O 1
ATOM 9636 N N . THR B 1 273 ? 11.581 -10.139 12.440 1.000 10.280 273 THR B N 1
ATOM 9637 C CA . THR B 1 273 ? 10.226 -9.610 12.295 1.000 10.550 273 THR B CA 1
ATOM 9638 C C . THR B 1 273 ? 9.540 -10.247 11.076 1.000 11.012 273 THR B C 1
ATOM 9639 O O . THR B 1 273 ? 8.383 -10.688 11.137 1.000 10.924 273 THR B O 1
ATOM 9649 N N . LEU B 1 274 ? 10.229 -10.215 9.921 1.000 11.437 274 LEU B N 1
ATOM 9650 C CA . LEU B 1 274 ? 9.669 -10.784 8.695 1.000 11.915 274 LEU B CA 1
ATOM 9651 C C . LEU B 1 274 ? 9.331 -12.258 8.843 1.000 11.628 274 LEU B C 1
ATOM 9652 O O . LEU B 1 274 ? 8.341 -12.724 8.270 1.000 10.736 274 LEU B O 1
ATOM 9668 N N . ARG B 1 275 ? 10.174 -12.994 9.585 1.000 12.465 275 ARG B N 1
ATOM 9669 C CA . ARG B 1 275 ? 10.014 -14.440 9.695 1.000 12.980 275 ARG B CA 1
ATOM 9670 C C . ARG B 1 275 ? 8.708 -14.773 10.415 1.000 12.616 275 ARG B C 1
ATOM 9671 O O . ARG B 1 275 ? 8.196 -15.859 10.251 1.000 13.285 275 ARG B O 1
ATOM 9692 N N . LEU B 1 276 ? 8.108 -13.814 11.121 1.000 11.335 276 LEU B N 1
ATOM 9693 C CA . LEU B 1 276 ? 6.796 -14.044 11.740 1.000 12.052 276 LEU B CA 1
ATOM 9694 C C . LEU B 1 276 ? 5.697 -14.303 10.723 1.000 12.361 276 LEU B C 1
ATOM 9695 O O . LEU B 1 276 ? 4.756 -15.055 11.021 1.000 13.104 276 LEU B O 1
ATOM 9711 N N . ASP B 1 277 ? 5.771 -13.674 9.546 1.000 12.504 277 ASP B N 1
ATOM 9712 C CA . ASP B 1 277 ? 4.667 -13.748 8.609 1.000 13.369 277 ASP B CA 1
ATOM 9713 C C . ASP B 1 277 ? 5.172 -13.246 7.268 1.000 13.932 277 ASP B C 1
ATOM 9714 O O . ASP B 1 277 ? 4.749 -12.196 6.824 1.000 14.937 277 ASP B O 1
ATOM 9723 N N . PRO B 1 278 ? 6.070 -13.977 6.583 1.000 14.163 278 PRO B N 1
ATOM 9724 C CA . PRO B 1 278 ? 6.711 -13.438 5.387 1.000 14.926 278 PRO B CA 1
ATOM 9725 C C . PRO B 1 278 ? 5.857 -13.540 4.134 1.000 14.474 278 PRO B C 1
ATOM 9726 O O . PRO B 1 278 ? 6.137 -12.849 3.161 1.000 13.698 278 PRO B O 1
ATOM 9737 N N . GLY B 1 279 ? 4.782 -14.359 4.193 1.000 12.847 279 GLY B N 1
ATOM 9738 C CA . GLY B 1 279 ? 3.909 -14.537 3.065 1.000 12.859 279 GLY B CA 1
ATOM 9739 C C . GLY B 1 279 ? 4.759 -14.913 1.859 1.000 12.484 279 GLY B C 1
ATOM 9740 O O . GLY B 1 279 ? 5.683 -15.727 1.985 1.000 12.446 279 GLY B O 1
ATOM 9744 N N . PRO B 1 280 ? 4.532 -14.269 0.688 1.000 10.726 280 PRO B N 1
ATOM 9745 C CA . PRO B 1 280 ? 5.331 -14.575 -0.498 1.000 10.228 280 PRO B CA 1
ATOM 9746 C C . PRO B 1 280 ? 6.591 -13.738 -0.643 1.000 9.833 280 PRO B C 1
ATOM 9747 O O . PRO B 1 280 ? 7.158 -13.718 -1.736 1.000 8.855 280 PRO B O 1
ATOM 9758 N N . SER B 1 281 ? 6.965 -13.006 0.419 1.000 9.538 281 SER B N 1
ATOM 9759 C CA . SER B 1 281 ? 8.020 -11.996 0.344 1.000 9.576 281 SER B CA 1
ATOM 9760 C C . SER B 1 281 ? 9.376 -12.545 0.794 1.000 9.389 281 SER B C 1
ATOM 9761 O O . SER B 1 281 ? 10.242 -11.795 1.234 1.000 10.466 281 SER B O 1
ATOM 9768 N N . GLY B 1 282 ? 9.586 -13.848 0.598 1.000 9.412 282 GLY B N 1
ATOM 9769 C CA . GLY B 1 282 ? 10.840 -14.505 0.887 1.000 8.861 282 GLY B CA 1
ATOM 9770 C C . GLY B 1 282 ? 12.068 -13.882 0.249 1.000 8.877 282 GLY B C 1
ATOM 9771 O O . GLY B 1 282 ? 13.145 -14.102 0.758 1.000 9.776 282 GLY B O 1
ATOM 9775 N N . ALA B 1 283 ? 11.928 -13.111 -0.841 1.000 7.735 283 ALA B N 1
ATOM 9776 C CA . ALA B 1 283 ? 13.105 -12.476 -1.411 1.000 7.477 283 ALA B CA 1
ATOM 9777 C C . ALA B 1 283 ? 13.754 -11.513 -0.414 1.000 7.925 283 ALA B C 1
ATOM 9778 O O . ALA B 1 283 ? 14.972 -11.343 -0.460 1.000 8.633 283 ALA B O 1
ATOM 9785 N N . ALA B 1 284 ? 12.942 -10.855 0.416 1.000 8.260 284 ALA B N 1
ATOM 9786 C CA . ALA B 1 284 ? 13.448 -9.943 1.427 1.000 8.910 284 ALA B CA 1
ATOM 9787 C C . ALA B 1 284 ? 14.309 -10.660 2.467 1.000 9.212 284 ALA B C 1
ATOM 9788 O O . ALA B 1 284 ? 15.370 -10.174 2.836 1.000 9.059 284 ALA B O 1
ATOM 9795 N N . LEU B 1 285 ? 13.845 -11.839 2.911 1.000 9.779 285 LEU B N 1
ATOM 9796 C CA . LEU B 1 285 ? 14.612 -12.696 3.807 1.000 9.824 285 LEU B CA 1
ATOM 9797 C C . LEU B 1 285 ? 15.921 -13.110 3.152 1.000 9.834 285 LEU B C 1
ATOM 9798 O O . LEU B 1 285 ? 16.974 -13.040 3.776 1.000 9.714 285 LEU B O 1
ATOM 9814 N N . ARG B 1 286 ? 15.856 -13.527 1.875 1.000 9.983 286 ARG B N 1
ATOM 9815 C CA . ARG B 1 286 ? 17.052 -13.969 1.175 1.000 10.306 286 ARG B CA 1
ATOM 9816 C C . ARG B 1 286 ? 18.086 -12.846 1.108 1.000 9.685 286 ARG B C 1
ATOM 9817 O O . ARG B 1 286 ? 19.268 -13.060 1.366 1.000 10.640 286 ARG B O 1
ATOM 9838 N N . SER B 1 287 ? 17.649 -11.646 0.734 1.000 10.062 287 SER B N 1
ATOM 9839 C CA . SER B 1 287 ? 18.579 -10.532 0.565 1.000 9.833 287 SER B CA 1
ATOM 9840 C C . SER B 1 287 ? 19.178 -10.112 1.913 1.000 10.653 287 SER B C 1
ATOM 9841 O O . SER B 1 287 ? 20.349 -9.754 1.986 1.000 11.312 287 SER B O 1
ATOM 9848 N N . GLY B 1 288 ? 18.384 -10.135 2.976 1.000 10.877 288 GLY B N 1
ATOM 9849 C CA . GLY B 1 288 ? 18.927 -9.827 4.301 1.000 10.816 288 GLY B CA 1
ATOM 9850 C C . GLY B 1 288 ? 19.947 -10.874 4.768 1.000 10.866 288 GLY B C 1
ATOM 9851 O O . GLY B 1 288 ? 20.983 -10.534 5.328 1.000 10.813 288 GLY B O 1
ATOM 9855 N N . LEU B 1 289 ? 19.638 -12.159 4.552 1.000 10.916 289 LEU B N 1
ATOM 9856 C CA . LEU B 1 289 ? 20.578 -13.217 4.897 1.000 10.662 289 LEU B CA 1
ATOM 9857 C C . LEU B 1 289 ? 21.867 -13.065 4.095 1.000 10.965 289 LEU B C 1
ATOM 9858 O O . LEU B 1 289 ? 22.952 -13.247 4.646 1.000 11.417 289 LEU B O 1
ATOM 9874 N N . GLN B 1 290 ? 21.747 -12.730 2.798 1.000 10.684 290 GLN B N 1
ATOM 9875 C CA . GLN B 1 290 ? 22.945 -12.515 1.991 1.000 10.980 290 GLN B CA 1
ATOM 9876 C C . GLN B 1 290 ? 23.808 -11.381 2.540 1.000 10.409 290 GLN B C 1
ATOM 9877 O O . GLN B 1 290 ? 25.048 -11.461 2.520 1.000 10.753 290 GLN B O 1
ATOM 9891 N N . TRP B 1 291 ? 23.161 -10.308 2.985 1.000 10.310 291 TRP B N 1
ATOM 9892 C CA . TRP B 1 291 ? 23.877 -9.198 3.592 1.000 11.247 291 TRP B CA 1
ATOM 9893 C C . TRP B 1 291 ? 24.671 -9.664 4.813 1.000 10.104 291 TRP B C 1
ATOM 9894 O O . TRP B 1 291 ? 25.862 -9.405 4.933 1.000 9.685 291 TRP B O 1
ATOM 9915 N N . LEU B 1 292 ? 24.035 -10.442 5.682 1.000 10.788 292 LEU B N 1
ATOM 9916 C CA . LEU B 1 292 ? 24.735 -10.971 6.856 1.000 10.729 292 LEU B CA 1
ATOM 9917 C C . LEU B 1 292 ? 25.881 -11.909 6.477 1.000 10.448 292 LEU B C 1
ATOM 9918 O O . LEU B 1 292 ? 26.985 -11.779 7.010 1.000 9.857 292 LEU B O 1
ATOM 9934 N N . VAL B 1 293 ? 25.648 -12.805 5.509 1.000 10.836 293 VAL B N 1
ATOM 9935 C CA . VAL B 1 293 ? 26.694 -13.727 5.101 1.000 10.632 293 VAL B CA 1
ATOM 9936 C C . VAL B 1 293 ? 27.885 -12.940 4.555 1.000 10.259 293 VAL B C 1
ATOM 9937 O O . VAL B 1 293 ? 29.040 -13.279 4.861 1.000 11.352 293 VAL B O 1
ATOM 9950 N N . ARG B 1 294 ? 27.611 -11.928 3.726 1.000 10.260 294 ARG B N 1
ATOM 9951 C CA . ARG B 1 294 ? 28.649 -11.166 3.025 1.000 12.031 294 ARG B CA 1
ATOM 9952 C C . ARG B 1 294 ? 29.497 -10.363 4.009 1.000 10.930 294 ARG B C 1
ATOM 9953 O O . ARG B 1 294 ? 30.686 -10.141 3.740 1.000 12.306 294 ARG B O 1
ATOM 9974 N N . THR B 1 295 ? 28.886 -9.854 5.092 1.000 10.113 295 THR B N 1
ATOM 9975 C CA . THR B 1 295 ? 29.536 -8.894 5.983 1.000 10.939 295 THR B CA 1
ATOM 9976 C C . THR B 1 295 ? 30.132 -9.558 7.224 1.000 10.880 295 THR B C 1
ATOM 9977 O O . THR B 1 295 ? 30.799 -8.903 8.014 1.000 10.212 295 THR B O 1
ATOM 9987 N N . GLN B 1 296 ? 29.876 -10.843 7.433 1.000 10.628 296 GLN B N 1
ATOM 9988 C CA . GLN B 1 296 ? 30.419 -11.543 8.581 1.000 11.034 296 GLN B CA 1
ATOM 9989 C C . GLN B 1 296 ? 31.937 -11.384 8.606 1.000 10.209 296 GLN B C 1
ATOM 9990 O O . GLN B 1 296 ? 32.617 -11.484 7.573 1.000 10.735 296 GLN B O 1
ATOM 10004 N N . ARG B 1 297 ? 32.454 -11.109 9.794 1.000 9.980 297 ARG B N 1
ATOM 10005 C CA . ARG B 1 297 ? 33.885 -10.951 9.982 1.000 9.382 297 ARG B CA 1
ATOM 10006 C C . ARG B 1 297 ? 34.579 -12.313 9.908 1.000 9.494 297 ARG B C 1
ATOM 10007 O O . ARG B 1 297 ? 33.972 -13.351 10.136 1.000 9.950 297 ARG B O 1
ATOM 10028 N N . PRO B 1 298 ? 35.901 -12.341 9.645 1.000 9.752 298 PRO B N 1
ATOM 10029 C CA . PRO B 1 298 ? 36.627 -13.597 9.558 1.000 9.681 298 PRO B CA 1
ATOM 10030 C C . PRO B 1 298 ? 36.460 -14.503 10.774 1.000 10.689 298 PRO B C 1
ATOM 10031 O O . PRO B 1 298 ? 36.246 -15.715 10.644 1.000 12.912 298 PRO B O 1
ATOM 10042 N N . GLU B 1 299 ? 36.476 -13.877 11.967 1.000 9.864 299 GLU B N 1
ATOM 10043 C CA . GLU B 1 299 ? 36.410 -14.610 13.215 1.000 10.504 299 GLU B CA 1
ATOM 10044 C C . GLU B 1 299 ? 34.980 -15.048 13.532 1.000 10.444 299 GLU B C 1
ATOM 10045 O O . GLU B 1 299 ? 34.809 -15.797 14.483 1.000 12.544 299 GLU B O 1
ATOM 10057 N N . GLY B 1 300 ? 33.977 -14.579 12.795 1.000 9.793 300 GLY B N 1
ATOM 10058 C CA . GLY B 1 300 ? 32.639 -15.145 12.900 1.000 10.008 300 GLY B CA 1
ATOM 10059 C C . GLY B 1 300 ? 31.593 -14.230 13.487 1.000 10.369 300 GLY B C 1
ATOM 10060 O O . GLY B 1 300 ? 30.408 -14.632 13.515 1.000 11.136 300 GLY B O 1
ATOM 10064 N N . ASP B 1 301 ? 32.015 -13.067 14.007 1.000 9.499 301 ASP B N 1
ATOM 10065 C CA . ASP B 1 301 ? 31.086 -12.052 14.518 1.000 9.684 301 ASP B CA 1
ATOM 10066 C C . ASP B 1 301 ? 30.774 -11.002 13.449 1.000 9.505 301 ASP B C 1
ATOM 10067 O O . ASP B 1 301 ? 31.147 -11.163 12.279 1.000 9.391 301 ASP B O 1
ATOM 10076 N N . TRP B 1 302 ? 29.942 -9.991 13.826 1.000 9.926 302 TRP B N 1
ATOM 10077 C CA . TRP B 1 302 ? 29.595 -8.873 12.956 1.000 9.111 302 TRP B CA 1
ATOM 10078 C C . TRP B 1 302 ? 29.957 -7.538 13.605 1.000 10.047 302 TRP B C 1
ATOM 10079 O O . TRP B 1 302 ? 29.910 -7.394 14.822 1.000 10.107 302 TRP B O 1
ATOM 10100 N N . ASP B 1 303 ? 30.242 -6.523 12.768 1.000 10.360 303 ASP B N 1
ATOM 10101 C CA . ASP B 1 303 ? 30.564 -5.209 13.283 1.000 10.622 303 ASP B CA 1
ATOM 10102 C C . ASP B 1 303 ? 29.349 -4.628 14.006 1.000 10.799 303 ASP B C 1
ATOM 10103 O O . ASP B 1 303 ? 28.201 -4.807 13.590 1.000 10.694 303 ASP B O 1
ATOM 10112 N N . SER B 1 304 ? 29.645 -3.951 15.112 1.000 11.649 304 SER B N 1
ATOM 10113 C CA . SER B 1 304 ? 28.621 -3.259 15.873 1.000 12.954 304 SER B CA 1
ATOM 10114 C C . SER B 1 304 ? 28.489 -1.817 15.434 1.000 13.686 304 SER B C 1
ATOM 10115 O O . SER B 1 304 ? 29.354 -1.291 14.754 1.000 15.752 304 SER B O 1
ATOM 10122 N N . ALA B 1 305 ? 27.416 -1.193 15.911 1.000 13.816 305 ALA B N 1
ATOM 10123 C CA . ALA B 1 305 ? 27.060 0.166 15.604 1.000 13.804 305 ALA B CA 1
ATOM 10124 C C . ALA B 1 305 ? 26.418 0.780 16.836 1.000 13.376 305 ALA B C 1
ATOM 10125 O O . ALA B 1 305 ? 26.169 0.054 17.796 1.000 14.025 305 ALA B O 1
ATOM 10132 N N . PRO B 1 306 ? 26.178 2.112 16.848 1.000 12.093 306 PRO B N 1
ATOM 10133 C CA . PRO B 1 306 ? 25.540 2.750 17.995 1.000 12.113 306 PRO B CA 1
ATOM 10134 C C . PRO B 1 306 ? 24.059 2.365 18.066 1.000 13.009 306 PRO B C 1
ATOM 10135 O O . PRO B 1 306 ? 23.273 2.762 17.210 1.000 14.817 306 PRO B O 1
ATOM 10146 N N . LEU B 1 307 ? 23.724 1.565 19.066 1.000 11.608 307 LEU B N 1
ATOM 10147 C CA . LEU B 1 307 ? 22.407 0.956 19.100 1.000 13.267 307 LEU B CA 1
ATOM 10148 C C . LEU B 1 307 ? 21.603 1.336 20.329 1.000 12.045 307 LEU B C 1
ATOM 10149 O O . LEU B 1 307 ? 20.374 1.294 20.236 1.000 12.141 307 LEU B O 1
ATOM 10165 N N . MET B 1 308 ? 22.273 1.639 21.451 1.000 12.745 308 MET B N 1
ATOM 10166 C CA . MET B 1 308 ? 21.568 1.777 22.710 1.000 12.900 308 MET B CA 1
ATOM 10167 C C . MET B 1 308 ? 21.829 3.177 23.265 1.000 11.550 308 MET B C 1
ATOM 10168 O O . MET B 1 308 ? 22.980 3.628 23.354 1.000 11.657 308 MET B O 1
ATOM 10182 N N . ARG B 1 309 ? 20.734 3.882 23.543 1.000 10.622 309 ARG B N 1
ATOM 10183 C CA . ARG B 1 309 ? 20.823 5.264 23.987 1.000 11.594 309 ARG B CA 1
ATOM 10184 C C . ARG B 1 309 ? 20.334 5.408 25.425 1.000 11.844 309 ARG B C 1
ATOM 10185 O O . ARG B 1 309 ? 19.309 4.825 25.811 1.000 13.188 309 ARG B O 1
ATOM 10206 N N . MET B 1 310 ? 21.040 6.251 26.178 1.000 11.094 310 MET B N 1
ATOM 10207 C CA A MET B 1 310 ? 20.666 6.636 27.523 0.500 10.706 310 MET B CA 1
ATOM 10208 C CA B MET B 1 310 ? 20.678 6.636 27.533 0.500 10.818 310 MET B CA 1
ATOM 10209 C C . MET B 1 310 ? 20.175 8.081 27.486 1.000 10.193 310 MET B C 1
ATOM 10210 O O . MET B 1 310 ? 20.973 9.015 27.386 1.000 10.479 310 MET B O 1
ATOM 10236 N N . PRO B 1 311 ? 18.843 8.304 27.498 1.000 9.305 311 PRO B N 1
ATOM 10237 C CA . PRO B 1 311 ? 18.311 9.657 27.539 1.000 8.598 311 PRO B CA 1
ATOM 10238 C C . PRO B 1 311 ? 18.631 10.362 28.848 1.000 8.564 311 PRO B C 1
ATOM 10239 O O . PRO B 1 311 ? 18.759 9.730 29.866 1.000 9.156 311 PRO B O 1
ATOM 10250 N N . ARG B 1 312 ? 18.637 11.694 28.822 1.000 8.935 312 ARG B N 1
ATOM 10251 C CA . ARG B 1 312 ? 18.634 12.430 30.064 1.000 8.773 312 A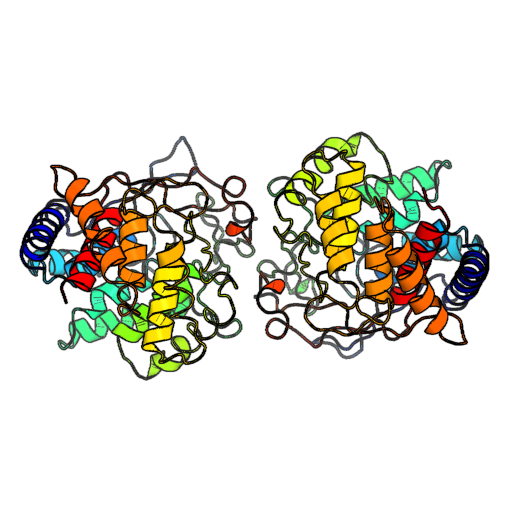RG B CA 1
ATOM 10252 C C . ARG B 1 312 ? 17.387 12.079 30.874 1.000 8.809 312 ARG B C 1
ATOM 10253 O O . ARG B 1 312 ? 16.327 11.856 30.293 1.000 8.301 312 ARG B O 1
ATOM 10274 N N . PRO B 1 313 ? 17.498 12.027 32.224 1.000 9.575 313 PRO B N 1
ATOM 10275 C CA . PRO B 1 313 ? 16.374 11.677 33.082 1.000 9.220 313 PRO B CA 1
ATOM 10276 C C . PRO B 1 313 ? 15.164 12.595 32.935 1.000 8.866 313 PRO B C 1
ATOM 10277 O O . PRO B 1 313 ? 14.040 12.164 33.202 1.000 9.389 313 PRO B O 1
ATOM 10288 N N . GLY B 1 314 ? 15.395 13.840 32.507 1.000 8.747 314 GLY B N 1
ATOM 10289 C CA . GLY B 1 314 ? 14.333 14.817 32.324 1.000 8.826 314 GLY B CA 1
ATOM 10290 C C . GLY B 1 314 ? 13.559 14.657 31.010 1.000 8.813 314 GLY B C 1
ATOM 10291 O O . GLY B 1 314 ? 12.519 15.314 30.821 1.000 9.292 314 GLY B O 1
ATOM 10295 N N . GLU B 1 315 ? 14.047 13.782 30.104 1.000 8.518 315 GLU B N 1
ATOM 10296 C CA . GLU B 1 315 ? 13.433 13.535 28.812 1.000 9.544 315 GLU B CA 1
ATOM 10297 C C . GLU B 1 315 ? 12.554 12.296 28.867 1.000 9.889 315 GLU B C 1
ATOM 10298 O O . GLU B 1 315 ? 13.046 11.212 29.087 1.000 9.836 315 GLU B O 1
ATOM 10310 N N . HIS B 1 316 ? 11.252 12.477 28.673 1.000 9.462 316 HIS B N 1
ATOM 10311 C CA . HIS B 1 316 ? 10.292 11.391 28.765 1.000 9.355 316 HIS B CA 1
ATOM 10312 C C . HIS B 1 316 ? 9.820 10.900 27.390 1.000 10.307 316 HIS B C 1
ATOM 10313 O O . HIS B 1 316 ? 9.041 9.968 27.338 1.000 10.667 316 HIS B O 1
ATOM 10326 N N . ALA B 1 317 ? 10.259 11.519 26.279 1.000 9.641 317 ALA B N 1
ATOM 10327 C CA . ALA B 1 317 ? 9.905 11.044 24.939 1.000 10.256 317 ALA B CA 1
ATOM 10328 C C . ALA B 1 317 ? 11.128 11.126 24.045 1.000 9.467 317 ALA B C 1
ATOM 10329 O O . ALA B 1 317 ? 11.137 11.891 23.098 1.000 10.250 317 ALA B O 1
ATOM 10336 N N . PRO B 1 318 ? 12.214 10.373 24.324 1.000 9.795 318 PRO B N 1
ATOM 10337 C CA . PRO B 1 318 ? 13.468 10.520 23.563 1.000 9.610 318 PRO B CA 1
ATOM 10338 C C . PRO B 1 318 ? 13.296 10.261 22.045 1.000 10.238 318 PRO B C 1
ATOM 10339 O O . PRO B 1 318 ? 14.013 10.826 21.228 1.000 10.196 318 PRO B O 1
ATOM 10350 N N . TRP B 1 319 ? 12.258 9.505 21.655 1.000 9.915 319 TRP B N 1
ATOM 10351 C CA . TRP B 1 319 ? 11.987 9.196 20.255 1.000 10.377 319 TRP B CA 1
ATOM 10352 C C . TRP B 1 319 ? 11.551 10.455 19.491 1.000 9.686 319 TRP B C 1
ATOM 10353 O O . TRP B 1 319 ? 11.613 10.496 18.275 1.000 9.851 319 TRP B O 1
ATOM 10374 N N . GLU B 1 320 ? 11.098 11.496 20.218 1.000 9.050 320 GLU B N 1
ATOM 10375 C CA . GLU B 1 320 ? 10.727 12.775 19.627 1.000 9.921 320 GLU B CA 1
ATOM 10376 C C . GLU B 1 320 ? 11.952 13.631 19.332 1.000 9.392 320 GLU B C 1
ATOM 10377 O O . GLU B 1 320 ? 11.843 14.604 18.573 1.000 10.327 320 GLU B O 1
ATOM 10389 N N . ASP B 1 321 ? 13.119 13.290 19.893 1.000 9.805 321 ASP B N 1
ATOM 10390 C CA . ASP B 1 321 ? 14.304 14.120 19.766 1.000 10.383 321 ASP B CA 1
ATOM 10391 C C . ASP B 1 321 ? 15.530 13.238 19.933 1.000 10.804 321 ASP B C 1
ATOM 10392 O O . ASP B 1 321 ? 16.281 13.369 20.892 1.000 10.048 321 ASP B O 1
ATOM 10401 N N . PRO B 1 322 ? 15.720 12.264 19.030 1.000 11.201 322 PRO B N 1
ATOM 10402 C CA . PRO B 1 322 ? 16.708 11.217 19.256 1.000 11.629 322 PRO B CA 1
ATOM 10403 C C . PRO B 1 322 ? 18.139 11.726 19.333 1.000 11.755 322 PRO B C 1
ATOM 10404 O O . PRO B 1 322 ? 18.915 11.163 20.085 1.000 12.436 322 PRO B O 1
ATOM 10415 N N . GLN B 1 323 ? 18.475 12.795 18.613 1.000 12.447 323 GLN B N 1
ATOM 10416 C CA . GLN B 1 323 ? 19.830 13.337 18.659 1.000 14.934 323 GLN B CA 1
ATOM 10417 C C . GLN B 1 323 ? 19.982 14.334 19.806 1.000 14.157 323 GLN B C 1
ATOM 10418 O O . GLN B 1 323 ? 21.111 14.605 20.209 1.000 15.903 323 GLN B O 1
ATOM 10432 N N . GLY B 1 324 ? 18.887 14.944 20.276 1.000 12.630 324 GLY B N 1
ATOM 10433 C CA . GLY B 1 324 ? 18.985 16.009 21.259 1.000 11.792 324 GLY B CA 1
ATOM 10434 C C . GLY B 1 324 ? 18.770 15.571 22.709 1.000 11.667 324 GLY B C 1
ATOM 10435 O O . GLY B 1 324 ? 18.926 16.398 23.611 1.000 11.748 324 GLY B O 1
ATOM 10439 N N . CYS B 1 325 ? 18.344 14.317 22.917 1.000 11.944 325 CYS B N 1
ATOM 10440 C CA . CYS B 1 325 ? 17.885 13.824 24.216 1.000 12.642 325 CYS B CA 1
ATOM 10441 C C . CYS B 1 325 ? 18.976 13.181 25.055 1.000 10.798 325 CYS B C 1
ATOM 10442 O O . CYS B 1 325 ? 18.696 12.737 26.177 1.000 10.452 325 CYS B O 1
ATOM 10449 N N . LEU B 1 326 ? 20.208 13.097 24.565 1.000 10.653 326 LEU B N 1
ATOM 10450 C CA . LEU B 1 326 ? 21.133 12.084 25.064 1.000 10.457 326 LEU B CA 1
ATOM 10451 C C . LEU B 1 326 ? 21.902 12.556 26.308 1.000 10.409 326 LEU B C 1
ATOM 10452 O O . LEU B 1 326 ? 22.506 13.620 26.313 1.000 9.915 326 LEU B O 1
ATOM 10468 N N . LEU B 1 327 ? 22.012 11.687 27.316 1.000 9.861 327 LEU B N 1
ATOM 10469 C CA . LEU B 1 327 ? 22.847 11.969 28.466 1.000 10.335 327 LEU B CA 1
ATOM 10470 C C . LEU B 1 327 ? 24.311 11.840 28.083 1.000 10.473 327 LEU B C 1
ATOM 10471 O O . LEU B 1 327 ? 25.191 12.518 28.599 1.000 9.134 327 LEU B O 1
ATOM 10487 N N . LEU B 1 328 ? 24.543 10.978 27.111 1.000 11.247 328 LEU B N 1
ATOM 10488 C CA . LEU B 1 328 ? 25.894 10.712 26.660 1.000 13.000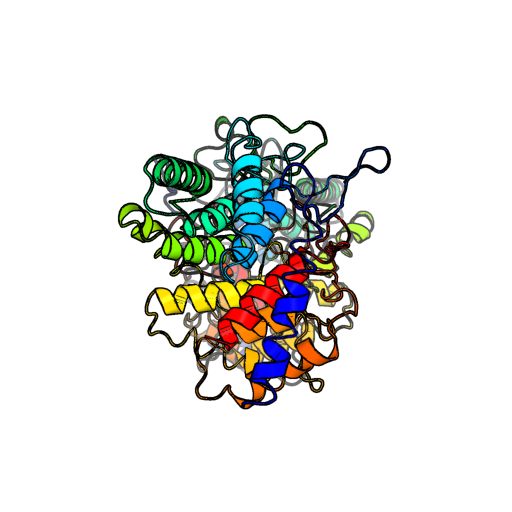 328 LEU B CA 1
ATOM 10489 C C . LEU B 1 328 ? 25.750 10.031 25.301 1.000 11.806 328 LEU B C 1
ATOM 10490 O O . LEU B 1 328 ? 24.635 9.643 24.938 1.000 10.734 328 LEU B O 1
ATOM 10506 N N . PRO B 1 329 ? 26.809 9.974 24.460 1.000 11.583 329 PRO B N 1
ATOM 10507 C CA . PRO B 1 329 ? 26.719 9.399 23.114 1.000 11.830 329 PRO B CA 1
ATOM 10508 C C . PRO B 1 329 ? 26.087 8.021 23.077 1.000 11.960 329 PRO B C 1
ATOM 10509 O O . PRO B 1 329 ? 26.248 7.219 24.002 1.000 11.853 329 PRO B O 1
ATOM 10520 N N . VAL B 1 330 ? 25.351 7.764 21.994 1.000 12.611 330 VAL B N 1
ATOM 10521 C CA . VAL B 1 330 ? 24.729 6.468 21.779 1.000 12.256 330 VAL B CA 1
ATOM 10522 C C . VAL B 1 330 ? 25.821 5.390 21.876 1.000 12.504 330 VAL B C 1
ATOM 10523 O O . VAL B 1 330 ? 26.921 5.580 21.351 1.000 12.452 330 VAL B O 1
ATOM 10536 N N . LEU B 1 331 ? 25.511 4.325 22.629 1.000 11.743 331 LEU B N 1
ATOM 10537 C CA . LEU B 1 331 ? 26.452 3.291 22.967 1.000 12.137 331 LEU B CA 1
ATOM 10538 C C . LEU B 1 331 ? 26.469 2.208 21.901 1.000 11.745 331 LEU B C 1
ATOM 10539 O O . LEU B 1 331 ? 25.451 1.815 21.370 1.000 11.323 331 LEU B O 1
ATOM 10555 N N . THR B 1 332 ? 27.687 1.717 21.650 1.000 11.849 332 THR B N 1
ATOM 10556 C CA . THR B 1 332 ? 27.963 0.591 20.773 1.000 12.563 332 THR B CA 1
ATOM 10557 C C . THR B 1 332 ? 28.345 -0.586 21.668 1.000 11.770 332 THR B C 1
ATOM 10558 O O . THR B 1 332 ? 28.989 -0.365 22.695 1.000 12.730 332 THR B O 1
ATOM 10568 N N . ASP B 1 333 ? 28.024 -1.826 21.258 1.000 11.124 333 ASP B N 1
ATOM 10569 C CA . ASP B 1 333 ? 28.587 -3.000 21.905 1.000 12.257 333 ASP B CA 1
ATOM 10570 C C . ASP B 1 333 ? 29.944 -3.253 21.280 1.000 12.437 333 ASP B C 1
ATOM 10571 O O . ASP B 1 333 ? 30.040 -3.948 20.261 1.000 11.074 333 ASP B O 1
ATOM 10580 N N . ARG B 1 334 ? 30.980 -2.664 21.870 1.000 11.244 334 ARG B N 1
ATOM 10581 C CA A ARG B 1 334 ? 32.294 -2.642 21.249 0.500 12.343 334 ARG B CA 1
ATOM 10582 C CA B ARG B 1 334 ? 32.314 -2.636 21.289 0.500 12.255 334 ARG B CA 1
ATOM 10583 C C . ARG B 1 334 ? 32.888 -4.038 21.105 1.000 11.739 334 ARG B C 1
ATOM 10584 O O . ARG B 1 334 ? 33.766 -4.232 20.270 1.000 12.929 334 ARG B O 1
ATOM 10624 N N . ASN B 1 335 ? 32.451 -5.027 21.912 1.000 10.999 335 ASN B N 1
ATOM 10625 C CA . ASN B 1 335 ? 32.958 -6.386 21.754 1.000 11.355 335 ASN B CA 1
ATOM 10626 C C . ASN B 1 335 ? 32.138 -7.189 20.754 1.000 10.978 335 ASN B C 1
ATOM 10627 O O . ASN B 1 335 ? 32.450 -8.371 20.517 1.000 10.765 335 ASN B O 1
ATOM 10638 N N . ARG B 1 336 ? 31.082 -6.571 20.197 1.000 11.296 336 ARG B N 1
ATOM 10639 C CA . ARG B 1 336 ? 30.274 -7.163 19.136 1.000 11.687 336 ARG B CA 1
ATOM 10640 C C . ARG B 1 336 ? 29.418 -8.344 19.608 1.000 11.962 336 ARG B C 1
ATOM 10641 O O . ARG B 1 336 ? 28.792 -9.018 18.783 1.000 11.091 336 ARG B O 1
ATOM 10662 N N . LEU B 1 337 ? 29.403 -8.639 20.909 1.000 11.009 337 LEU B N 1
ATOM 10663 C CA . LEU B 1 337 ? 28.680 -9.795 21.393 1.000 10.589 337 LEU B CA 1
ATOM 10664 C C . LEU B 1 337 ? 27.170 -9.582 21.339 1.000 11.089 337 LEU B C 1
ATOM 10665 O O . LEU B 1 337 ? 26.445 -10.543 21.111 1.000 11.734 337 LEU B O 1
ATOM 10681 N N . PHE B 1 338 ? 26.702 -8.383 21.674 1.000 10.629 338 PHE B N 1
ATOM 10682 C CA . PHE B 1 338 ? 25.257 -8.161 21.686 1.000 10.521 338 PHE B CA 1
ATOM 10683 C C . PHE B 1 338 ? 24.739 -8.241 20.251 1.000 11.414 338 PHE B C 1
ATOM 10684 O O . PHE B 1 338 ? 23.751 -8.915 19.974 1.000 11.280 338 PHE B O 1
ATOM 10701 N N . THR B 1 339 ? 25.403 -7.525 19.352 1.000 11.198 339 THR B N 1
ATOM 10702 C CA . THR B 1 339 ? 25.094 -7.582 17.928 1.000 11.267 339 THR B CA 1
ATOM 10703 C C . THR B 1 339 ? 25.091 -9.037 17.452 1.000 11.168 339 THR B C 1
ATOM 10704 O O . THR B 1 339 ? 24.148 -9.514 16.829 1.000 11.323 339 THR B O 1
ATOM 10714 N N . THR B 1 340 ? 26.171 -9.768 17.735 1.000 11.570 340 THR B N 1
ATOM 10715 C CA . THR B 1 340 ? 26.323 -11.097 17.161 1.000 10.832 340 THR B CA 1
ATOM 10716 C C . THR B 1 340 ? 25.276 -12.069 17.735 1.000 10.701 340 THR B C 1
ATOM 10717 O O . THR B 1 340 ? 24.747 -12.924 17.031 1.000 10.839 340 THR B O 1
ATOM 10727 N N . ALA B 1 341 ? 24.955 -11.952 19.010 1.000 10.603 341 ALA B N 1
ATOM 10728 C CA . ALA B 1 341 ? 23.890 -12.773 19.599 1.000 9.455 341 ALA B CA 1
ATOM 10729 C C . ALA B 1 341 ? 22.544 -12.474 18.973 1.000 10.541 341 ALA B C 1
ATOM 10730 O O . ALA B 1 341 ? 21.716 -13.394 18.848 1.000 10.597 341 ALA B O 1
ATOM 10737 N N . THR B 1 342 ? 22.325 -11.201 18.590 1.000 10.343 342 THR B N 1
ATOM 10738 C CA . THR B 1 342 ? 21.089 -10.856 17.915 1.000 10.840 342 THR B CA 1
ATOM 10739 C C . THR B 1 342 ? 21.030 -11.547 16.542 1.000 10.804 342 THR B C 1
ATOM 10740 O O . THR B 1 342 ? 19.971 -12.061 16.142 1.000 11.223 342 THR B O 1
ATOM 10750 N N . VAL B 1 343 ? 22.166 -11.556 15.827 1.000 10.345 343 VAL B N 1
ATOM 10751 C CA . VAL B 1 343 ? 22.237 -12.172 14.504 1.000 10.289 343 VAL B CA 1
ATOM 10752 C C . VAL B 1 343 ? 22.008 -13.680 14.626 1.000 10.449 343 VAL B C 1
ATOM 10753 O O . VAL B 1 343 ? 21.275 -14.257 13.821 1.000 11.439 343 VAL B O 1
ATOM 10766 N N . VAL B 1 344 ? 22.665 -14.332 15.592 1.000 11.140 344 VAL B N 1
ATOM 10767 C CA . VAL B 1 344 ? 22.561 -15.779 15.755 1.000 12.011 344 VAL B CA 1
ATOM 10768 C C . VAL B 1 344 ? 21.092 -16.181 15.818 1.000 12.119 344 VAL B C 1
ATOM 10769 O O . VAL B 1 344 ? 20.687 -17.106 15.126 1.000 11.548 344 VAL B O 1
ATOM 10782 N N . SER B 1 345 ? 20.322 -15.431 16.612 1.000 12.033 345 SER B N 1
ATOM 10783 C CA . SER B 1 345 ? 18.915 -15.733 16.781 1.000 12.688 345 SER B CA 1
ATOM 10784 C C . SER B 1 345 ? 18.173 -15.623 15.458 1.000 12.931 345 SER B C 1
ATOM 10785 O O . SER B 1 345 ? 17.344 -16.490 15.144 1.000 13.343 345 SER B O 1
ATOM 10792 N N . ALA B 1 346 ? 18.459 -14.559 14.694 1.000 11.299 346 ALA B N 1
ATOM 10793 C CA . ALA B 1 346 ? 17.774 -14.321 13.434 1.000 11.161 346 ALA B CA 1
ATOM 10794 C C . ALA B 1 346 ? 18.096 -15.412 12.409 1.000 11.472 346 ALA B C 1
ATOM 10795 O O . ALA B 1 346 ? 17.229 -15.853 11.659 1.000 12.131 346 ALA B O 1
ATOM 10802 N N . LEU B 1 347 ? 19.366 -15.828 12.341 1.000 11.460 347 LEU B N 1
ATOM 10803 C CA . LEU B 1 347 ? 19.728 -16.872 11.406 1.000 10.624 347 LEU B CA 1
ATOM 10804 C C . LEU B 1 347 ? 18.965 -18.152 11.728 1.000 10.969 347 LEU B C 1
ATOM 10805 O O . LEU B 1 347 ? 18.477 -18.840 10.828 1.000 11.427 347 LEU B O 1
ATOM 10821 N N . ALA B 1 348 ? 18.921 -18.491 13.013 1.000 11.683 348 ALA B N 1
ATOM 10822 C CA . ALA B 1 348 ? 18.206 -19.694 13.433 1.000 11.825 348 ALA B CA 1
ATOM 10823 C C . ALA B 1 348 ? 16.724 -19.567 13.108 1.000 11.660 348 ALA B C 1
ATOM 10824 O O . ALA B 1 348 ? 16.117 -20.535 12.710 1.000 12.469 348 ALA B O 1
ATOM 10831 N N . ASP B 1 349 ? 16.170 -18.361 13.298 1.000 11.775 349 ASP B N 1
ATOM 10832 C CA . ASP B 1 349 ? 14.766 -18.141 12.980 1.000 12.660 349 ASP B CA 1
ATOM 10833 C C . ASP B 1 349 ? 14.510 -18.472 11.512 1.000 12.990 349 ASP B C 1
ATOM 10834 O O . ASP B 1 349 ? 13.472 -19.047 11.148 1.000 12.803 349 ASP B O 1
ATOM 10843 N N . CYS B 1 350 ? 15.439 -18.033 10.658 1.000 13.973 350 CYS B N 1
ATOM 10844 C CA . CYS B 1 350 ? 15.274 -18.167 9.216 1.000 13.917 350 CYS B CA 1
ATOM 10845 C C . CYS B 1 350 ? 15.476 -19.621 8.779 1.000 14.837 350 CYS B C 1
ATOM 10846 O O . CYS B 1 350 ? 14.842 -20.061 7.842 1.000 15.497 350 CYS B O 1
ATOM 10853 N N . LEU B 1 351 ? 16.303 -20.391 9.495 1.000 14.847 351 LEU B N 1
ATOM 10854 C CA . LEU B 1 351 ? 16.564 -21.786 9.163 1.000 15.200 351 LEU B CA 1
ATOM 10855 C C . LEU B 1 351 ? 15.398 -22.663 9.602 1.000 17.195 351 LEU B C 1
ATOM 10856 O O . LEU B 1 351 ? 15.146 -23.653 8.934 1.000 16.997 351 LEU B O 1
ATOM 10872 N N . GLU B 1 352 ? 14.666 -22.276 10.660 1.000 20.559 352 GLU B N 1
ATOM 10873 C CA A GLU B 1 352 ? 13.443 -22.969 11.100 0.500 22.802 352 GLU B CA 1
ATOM 10874 C CA B GLU B 1 352 ? 13.480 -23.059 11.047 0.500 22.746 352 GLU B CA 1
ATOM 10875 C C . GLU B 1 352 ? 12.307 -22.762 10.091 1.000 24.552 352 GLU B C 1
ATOM 10876 O O . GLU B 1 352 ? 11.291 -23.528 9.923 1.000 27.845 352 GLU B O 1
ATOM 10898 N N . GLY B 1 353 ? 12.403 -21.628 9.402 1.000 28.099 353 GLY B N 1
ATOM 10899 C CA . GLY B 1 353 ? 11.402 -21.320 8.387 1.000 31.042 353 GLY B CA 1
ATOM 10900 C C . GLY B 1 353 ? 9.994 -21.349 8.979 1.000 35.590 353 GLY B C 1
ATOM 10901 O O . GLY B 1 353 ? 9.758 -20.724 10.020 1.000 41.552 353 GLY B O 1
ATOM 10905 N N . PRO B 1 354 ? 9.052 -22.098 8.367 1.000 37.939 354 PRO B N 1
ATOM 10906 C CA . PRO B 1 354 ? 7.622 -21.874 8.599 1.000 39.798 354 PRO B CA 1
ATOM 10907 C C . PRO B 1 354 ? 7.063 -22.678 9.783 1.000 40.900 354 PRO B C 1
ATOM 10908 O O . PRO B 1 354 ? 6.929 -22.086 10.837 1.000 46.684 354 PRO B O 1
#

InterPro domains:
  IPR008930 Terpenoid cyclases/protein prenyltransferase alpha-alpha toroid [SSF48239] (17-313)
  IPR032696 Squalene cyclase, C-terminal [PF13243] (100-305)

Nearest PDB structures (foldseek):
  8pak-assembly1_A  TM=1.003E+00  e=7.246E-56  Cystobacter fuscus DSM 2262
  8paj-assembly2_B  TM=9.766E-01  e=5.517E-40  Archangium gephyra
  8paj-assembly1_A  TM=9.781E-01  e=2.413E-39  Archangium gephyra
  6ij1-assembly1_A  TM=8.359E-01  e=1.966E-16  Actinoplanes teichomyceticus
  7xq4-assembly1_A  TM=8.612E-01  e=6.004E-13  Streptomyces showdoensis

Radius of gyration: 28.09 Å; Cα contacts (8 Å, |Δi|>4): 1436; chains: 2; bounding box: 66×82×54 Å

Solvent-accessible surface area: 26907 Å² total; per-residue (Å²): 86,113,149,19,84,59,59,2,95,109,2,24,57,79,0,84,157,16,0,34,123,35,25,89,106,72,0,67,0,32,0,4,112,10,85,67,67,135,76,51,129,35,12,43,0,12,0,12,0,0,0,25,0,0,20,2,0,16,75,29,53,2,52,104,46,6,16,139,102,0,41,67,16,2,149,77,58,40,30,217,150,12,2,11,0,12,10,91,58,8,42,10,7,0,14,2,0,0,2,0,0,15,0,17,14,79,27,113,57,112,100,70,44,58,63,26,4,43,78,0,1,44,76,0,57,96,4,40,20,156,101,17,13,0,0,27,4,12,77,49,34,163,136,120,44,183,89,55,26,5,2,103,57,28,2,0,0,5,7,16,4,21,0,1,0,0,3,0,0,32,0,1,55,53,12,54,17,118,154,5,90,90,18,4,78,32,0,2,104,17,0,91,73,25,22,21,130,112,0,10,1,40,0,2,22,6,20,7,69,11,4,0,2,14,8,0,0,25,0,0,77,68,43,52,29,138,56,33,0,18,32,78,0,0,127,25,4,44,121,52,46,111,187,70,7,0,4,8,19,40,50,82,25,66,19,26,3,11,9,0,1,3,4,0,4,2,0,63,14,44,77,72,89,0,28,67,11,24,117,38,0,13,76,22,0,40,149,49,18,55,117,100,1,12,1,81,28,28,72,10,12,4,6,0,41,20,10,1,16,6,0,65,44,19,21,122,36,0,42,64,33,106,25,16,32,0,162,76,61,12,1,1,0,1,10,0,0,21,1,0,13,8,34,52,138,83,117,135,21,94,59,46,2,91,97,2,25,49,82,0,85,162,16,0,33,113,35,22,87,103,72,0,65,0,25,0,0,119,21,135,12,79,75,49,140,132,37,16,52,0,13,0,11,0,0,0,24,0,0,19,3,0,17,65,30,51,3,57,107,42,10,17,110,70,0,40,62,17,1,82,77,61,41,30,214,152,14,2,16,0,6,9,89,52,8,33,10,6,0,16,2,0,0,2,0,0,18,2,7,16,78,29,117,58,113,112,78,18,58,54,23,3,44,98,0,4,44,83,0,55,100,5,24,19,133,96,12,10,0,0,31,4,10,77,63,40,112,117,124,82,9,113,48,12,5,0,53,36,24,3,0,0,7,7,16,4,20,0,3,1,0,3,0,0,29,0,0,38,58,15,55,30,110,179,5,84,92,18,6,100,35,0,2,103,20,0,76,74,22,22,20,131,113,0,8,0,39,1,4,20,9,17,6,69,10,4,0,2,14,6,0,0,36,0,0,76,88,38,50,30,138,57,33,0,15,55,98,0,10,153,23,2,42,108,47,44,108,189,67,5,0,4,6,22,33,54,80,24,68,18,25,3,10,10,0,1,2,4,0,6,2,1,48,34,67,21,55,143,32,20,55,13,14,109,42,0,14,86,24,0,45,146,48,20,59,125,92,0,13,2,82,30,23,75,10,8,4,5,0,45,24,10,1,18,6,0,65,46,18,27,125,37,0,40,48,18,107,24,14,37,0,141,63,63,15,0,0,0,1,10,0,0,21,1,0,7,22,20,60,116,18,168

B-factor: mean 14.8, std 6.72, range [6.99, 58.16]